Protein AF-0000000068953523 (afdb_homodimer)

pLDDT: mean 84.9, std 16.7, range [22.78, 98.88]

Radius of gyration: 22.74 Å; Cα contacts (8 Å, |Δi|>4): 669; chains: 2; bounding box: 55×64×49 Å

Organism: Cupriavidus necator (strain ATCC 17699 / DSM 428 / KCTC 22496 / NCIMB 10442 / H16 / Stanier 337) (NCBI:txid381666)

Structure (mmCIF, N/CA/C/O backbone):
data_AF-0000000068953523-model_v1
#
loop_
_entity.id
_entity.type
_entity.pdbx_description
1 polymer 'FadR family transcriptional regulator'
#
loop_
_atom_site.group_PDB
_atom_site.id
_atom_site.type_symbol
_atom_site.label_atom_id
_atom_site.label_alt_id
_atom_site.label_comp_id
_atom_site.label_asym_id
_atom_site.label_entity_id
_atom_site.label_seq_id
_atom_site.pdbx_PDB_ins_code
_atom_site.Cartn_x
_atom_site.Cartn_y
_atom_site.Cartn_z
_atom_site.occupancy
_atom_site.B_iso_or_equiv
_atom_site.auth_seq_id
_atom_site.auth_comp_id
_atom_site.auth_asym_id
_atom_site.auth_atom_id
_atom_site.pdbx_PDB_model_num
ATOM 1 N N . MET A 1 1 ? 23.156 -25.25 12.25 1 23.14 1 MET A N 1
ATOM 2 C CA . MET A 1 1 ? 23.031 -23.875 12.711 1 23.14 1 MET A CA 1
ATOM 3 C C . MET A 1 1 ? 21.766 -23.234 12.18 1 23.14 1 MET A C 1
ATOM 5 O O . MET A 1 1 ? 21.547 -23.188 10.969 1 23.14 1 MET A O 1
ATOM 9 N N . THR A 1 2 ? 20.609 -23.266 12.781 1 24.2 2 THR A N 1
ATOM 10 C CA . THR A 1 2 ? 19.219 -22.922 12.492 1 24.2 2 THR A CA 1
ATOM 11 C C . THR A 1 2 ? 19.078 -21.453 12.133 1 24.2 2 THR A C 1
ATOM 13 O O . THR A 1 2 ? 19.422 -20.578 12.922 1 24.2 2 THR A O 1
ATOM 16 N N . ILE A 1 3 ? 19.297 -21.188 10.938 1 29.06 3 ILE A N 1
ATOM 17 C CA . ILE A 1 3 ? 19.25 -19.797 10.492 1 29.06 3 ILE A CA 1
ATOM 18 C C . ILE A 1 3 ? 17.922 -19.156 10.914 1 29.06 3 ILE A C 1
ATOM 20 O O . ILE A 1 3 ? 16.859 -19.594 10.469 1 29.06 3 ILE A O 1
ATOM 24 N N . LEU A 1 4 ? 17.688 -18.891 12.203 1 32.44 4 LEU A N 1
ATOM 25 C CA . LEU A 1 4 ? 16.531 -18.188 12.75 1 32.44 4 LEU A CA 1
ATOM 26 C C . LEU A 1 4 ? 16.141 -17.016 11.867 1 32.44 4 LEU A C 1
ATOM 28 O O . LEU A 1 4 ? 17 -16.328 11.312 1 32.44 4 LEU A O 1
ATOM 32 N N . PRO A 1 5 ? 14.969 -17.062 11.359 1 36.56 5 PRO A N 1
ATOM 33 C CA . PRO A 1 5 ? 14.5 -15.984 10.492 1 36.56 5 PRO A CA 1
ATOM 34 C C . PRO A 1 5 ? 14.891 -14.602 11.016 1 36.56 5 PRO A C 1
ATOM 36 O O . PRO A 1 5 ? 14.859 -14.367 12.227 1 36.56 5 PRO A O 1
ATOM 39 N N . ARG A 1 6 ? 15.883 -13.914 10.531 1 41.03 6 ARG A N 1
ATOM 40 C CA . ARG A 1 6 ? 16.516 -12.695 11.039 1 41.03 6 ARG A CA 1
ATOM 41 C C . ARG A 1 6 ? 15.469 -11.602 11.273 1 41.03 6 ARG A C 1
ATOM 43 O O . ARG A 1 6 ? 14.672 -11.297 10.383 1 41.03 6 ARG A O 1
ATOM 50 N N . PRO A 1 7 ? 14.898 -11.227 12.617 1 46.22 7 PRO A N 1
ATOM 51 C CA . PRO A 1 7 ? 14.164 -10.008 12.969 1 46.22 7 PRO A CA 1
ATOM 52 C C . PRO A 1 7 ? 14.43 -8.859 11.992 1 46.22 7 PRO A C 1
ATOM 54 O O . PRO A 1 7 ? 15.445 -8.859 11.297 1 46.22 7 PRO A O 1
ATOM 57 N N . ALA A 1 8 ? 13.352 -8.094 11.695 1 56.03 8 ALA A N 1
ATOM 58 C CA . ALA A 1 8 ? 13.742 -6.91 10.945 1 56.03 8 ALA A CA 1
ATOM 59 C C . ALA A 1 8 ? 15.156 -6.469 11.312 1 56.03 8 ALA A C 1
ATOM 61 O O . ALA A 1 8 ? 15.531 -6.48 12.492 1 56.03 8 ALA A O 1
ATOM 62 N N . SER A 1 9 ? 15.836 -6.352 10.258 1 71.81 9 SER A N 1
ATOM 63 C CA . SER A 1 9 ? 17.219 -5.93 10.516 1 71.81 9 SER A CA 1
ATOM 64 C C . SER A 1 9 ? 17.25 -4.664 11.367 1 71.81 9 SER A C 1
ATOM 66 O O . SER A 1 9 ? 16.266 -3.916 11.422 1 71.81 9 SER A O 1
ATOM 68 N N . LEU A 1 10 ? 17.922 -4.605 12.398 1 78.62 10 LEU A N 1
ATOM 69 C CA . LEU A 1 10 ? 18.172 -3.414 13.203 1 78.62 10 LEU A CA 1
ATOM 70 C C . LEU A 1 10 ? 18.125 -2.156 12.344 1 78.62 10 LEU A C 1
ATOM 72 O O . LEU A 1 10 ? 17.562 -1.137 12.75 1 78.62 10 LEU A O 1
ATOM 76 N N . ALA A 1 11 ? 18.484 -2.268 11.094 1 83.31 11 ALA A N 1
ATOM 77 C CA . ALA A 1 11 ? 18.484 -1.142 10.164 1 83.31 11 ALA A CA 1
ATOM 78 C C . ALA A 1 11 ? 17.062 -0.74 9.789 1 83.31 11 ALA A C 1
ATOM 80 O O . ALA A 1 11 ? 16.734 0.448 9.758 1 83.31 11 ALA A O 1
ATOM 81 N N . SER A 1 12 ? 16.25 -1.701 9.578 1 81.62 12 SER A N 1
ATOM 82 C CA . SER A 1 12 ? 14.875 -1.428 9.203 1 81.62 12 SER A CA 1
ATOM 83 C C . SER A 1 12 ? 14.109 -0.772 10.352 1 81.62 12 SER A C 1
ATOM 85 O O . SER A 1 12 ? 13.281 0.114 10.125 1 81.62 12 SER A O 1
ATOM 87 N N . ARG A 1 13 ? 14.453 -1.188 11.523 1 83.38 13 ARG A N 1
ATOM 88 C CA . ARG A 1 13 ? 13.789 -0.606 12.688 1 83.38 13 ARG A CA 1
ATOM 89 C C . ARG A 1 13 ? 14.211 0.846 12.891 1 83.38 13 ARG A C 1
ATOM 91 O O . ARG A 1 13 ? 13.383 1.702 13.195 1 83.38 13 ARG A O 1
ATOM 98 N N . ILE A 1 14 ? 15.391 1.062 12.719 1 88.06 14 ILE A N 1
ATOM 99 C CA . ILE A 1 14 ? 15.906 2.422 12.844 1 88.06 14 ILE A CA 1
ATOM 100 C C . ILE A 1 14 ? 15.312 3.301 11.742 1 88.06 14 ILE A C 1
ATOM 102 O O . ILE A 1 14 ? 14.906 4.438 12 1 88.06 14 ILE A O 1
ATOM 106 N N . ALA A 1 15 ? 15.273 2.789 10.492 1 88.38 15 ALA A N 1
ATOM 107 C CA . ALA A 1 15 ? 14.68 3.525 9.383 1 88.38 15 ALA A CA 1
ATOM 108 C C . ALA A 1 15 ? 13.234 3.904 9.688 1 88.38 15 ALA A C 1
ATOM 110 O O . ALA A 1 15 ? 12.82 5.043 9.453 1 88.38 15 ALA A O 1
ATOM 111 N N . GLN A 1 16 ? 12.57 2.953 10.25 1 84.31 16 GLN A N 1
ATOM 112 C CA . GLN A 1 16 ? 11.172 3.205 10.578 1 84.31 16 GLN A CA 1
ATOM 113 C C . GLN A 1 16 ? 11.047 4.281 11.656 1 84.31 16 GLN A C 1
ATOM 115 O O . GLN A 1 16 ? 10.203 5.172 11.555 1 84.31 16 GLN A O 1
ATOM 120 N N . THR A 1 17 ? 11.859 4.137 12.68 1 87 17 THR A N 1
ATOM 121 C CA . THR A 1 17 ? 11.828 5.121 13.75 1 87 17 THR A CA 1
ATOM 122 C C . THR A 1 17 ? 12.141 6.516 13.219 1 87 17 THR A C 1
ATOM 124 O O . THR A 1 17 ? 11.453 7.484 13.547 1 87 17 THR A O 1
ATOM 127 N N . LEU A 1 18 ? 13.109 6.648 12.406 1 90.75 18 LEU A N 1
ATOM 128 C CA . LEU A 1 18 ? 13.477 7.926 11.812 1 90.75 18 LEU A CA 1
ATOM 129 C C . LEU A 1 18 ? 12.352 8.461 10.938 1 90.75 18 LEU A C 1
ATOM 131 O O . LEU A 1 18 ? 12.062 9.664 10.961 1 90.75 18 LEU A O 1
ATOM 135 N N . HIS A 1 19 ? 11.812 7.586 10.211 1 89.5 19 HIS A N 1
ATOM 136 C CA . HIS A 1 19 ? 10.695 7.988 9.367 1 89.5 19 HIS A CA 1
ATOM 137 C C . HIS A 1 19 ? 9.539 8.523 10.211 1 89.5 19 HIS A C 1
ATOM 139 O O . HIS A 1 19 ? 8.953 9.562 9.883 1 89.5 19 HIS A O 1
ATOM 145 N N . ASP A 1 20 ? 9.273 7.809 11.273 1 82.94 20 ASP A N 1
ATOM 146 C CA . ASP A 1 20 ? 8.227 8.258 12.18 1 82.94 20 ASP A CA 1
ATOM 147 C C . ASP A 1 20 ? 8.531 9.648 12.727 1 82.94 20 ASP A C 1
ATOM 149 O O . ASP A 1 20 ? 7.633 10.484 12.844 1 82.94 20 ASP A O 1
ATOM 153 N N . ASP A 1 21 ? 9.75 9.859 13.055 1 86.62 21 ASP A N 1
ATOM 154 C CA . ASP A 1 21 ? 10.18 11.156 13.562 1 86.62 21 ASP A CA 1
ATOM 155 C C . ASP A 1 21 ? 9.977 12.25 12.516 1 86.62 21 ASP A C 1
ATOM 157 O O . ASP A 1 21 ? 9.555 13.359 12.836 1 86.62 21 ASP A O 1
ATOM 161 N N . ILE A 1 22 ? 10.219 11.945 11.344 1 89.38 22 ILE A N 1
ATOM 162 C CA . ILE A 1 22 ? 10.07 12.883 10.234 1 89.38 22 ILE A CA 1
ATOM 163 C C . ILE A 1 22 ? 8.594 13.211 10.016 1 89.38 22 ILE A C 1
ATOM 165 O O . ILE A 1 22 ? 8.219 14.375 9.906 1 89.38 22 ILE A O 1
ATOM 169 N N . LEU A 1 23 ? 7.789 12.234 10.07 1 80.62 23 LEU A N 1
ATOM 170 C CA . LEU A 1 23 ? 6.359 12.414 9.844 1 80.62 23 LEU A CA 1
ATOM 171 C C . LEU A 1 23 ? 5.719 13.195 10.984 1 80.62 23 LEU A C 1
ATOM 173 O O . LEU A 1 23 ? 4.758 13.938 10.773 1 80.62 23 LEU A O 1
ATOM 177 N N . ALA A 1 24 ? 6.32 13.023 12.156 1 78.31 24 ALA A N 1
ATOM 178 C CA . ALA A 1 24 ? 5.816 13.719 13.336 1 78.31 24 ALA A CA 1
ATOM 179 C C . ALA A 1 24 ? 6.289 15.172 13.367 1 78.31 24 ALA A C 1
ATOM 181 O O . ALA A 1 24 ? 5.883 15.945 14.234 1 78.31 24 ALA A O 1
ATOM 182 N N . GLY A 1 25 ? 7.211 15.531 12.445 1 80.81 25 GLY A N 1
ATOM 183 C CA . GLY A 1 25 ? 7.648 16.922 12.32 1 80.81 25 GLY A CA 1
ATOM 184 C C . GLY A 1 25 ? 8.914 17.203 13.102 1 80.81 25 GLY A C 1
ATOM 185 O O . GLY A 1 25 ? 9.336 18.359 13.203 1 80.81 25 GLY A O 1
ATOM 186 N N . ARG A 1 26 ? 9.469 16.219 13.68 1 86.12 26 ARG A N 1
ATOM 187 C CA . ARG A 1 26 ? 10.727 16.438 14.383 1 86.12 26 ARG A CA 1
ATOM 188 C C . ARG A 1 26 ? 11.805 16.953 13.438 1 86.12 26 ARG A C 1
ATOM 190 O O . ARG A 1 26 ? 12.672 17.734 13.836 1 86.12 26 ARG A O 1
ATOM 197 N N . TYR A 1 27 ? 11.734 16.422 12.234 1 90.12 27 TYR A N 1
ATOM 198 C CA . TYR A 1 27 ? 12.547 16.938 11.133 1 90.12 27 TYR A CA 1
ATOM 199 C C . TYR A 1 27 ? 11.664 17.391 9.977 1 90.12 27 TYR A C 1
ATOM 201 O O . TYR A 1 27 ? 11 16.562 9.336 1 90.12 27 TYR A O 1
ATOM 209 N N . GLY A 1 28 ? 11.695 18.641 9.703 1 85.25 28 GLY A N 1
ATOM 210 C CA . GLY A 1 28 ? 10.867 19.156 8.625 1 85.25 28 GLY A CA 1
ATOM 211 C C . GLY A 1 28 ? 11.461 18.922 7.254 1 85.25 28 GLY A C 1
ATOM 212 O O . GLY A 1 28 ? 12.633 18.547 7.133 1 85.25 28 GLY A O 1
ATOM 213 N N . ALA A 1 29 ? 10.602 19.141 6.25 1 85.44 29 ALA A N 1
ATOM 214 C CA . ALA A 1 29 ? 11.102 19.062 4.879 1 85.44 29 ALA A CA 1
ATOM 215 C C . ALA A 1 29 ? 12.312 19.953 4.68 1 85.44 29 ALA A C 1
ATOM 217 O O . ALA A 1 29 ? 12.328 21.109 5.125 1 85.44 29 ALA A O 1
ATOM 218 N N . GLY A 1 30 ? 13.32 19.344 4.102 1 90.75 30 GLY A N 1
ATOM 219 C CA . GLY A 1 30 ? 14.539 20.094 3.822 1 90.75 30 GLY A CA 1
ATOM 220 C C . GLY A 1 30 ? 15.508 20.125 4.988 1 90.75 30 GLY A C 1
ATOM 221 O O . GLY A 1 30 ? 16.656 20.531 4.836 1 90.75 30 GLY A O 1
ATOM 222 N N . ALA A 1 31 ? 15.102 19.672 6.09 1 93.62 31 ALA A N 1
ATOM 223 C CA . ALA A 1 31 ? 15.945 19.719 7.281 1 93.62 31 ALA A CA 1
ATOM 224 C C . ALA A 1 31 ? 17.078 18.703 7.172 1 93.62 31 ALA A C 1
ATOM 226 O O . ALA A 1 31 ? 16.891 17.594 6.66 1 93.62 31 ALA A O 1
ATOM 227 N N . ARG A 1 32 ? 18.172 19.078 7.711 1 95.12 32 ARG A N 1
ATOM 228 C CA . ARG A 1 32 ? 19.312 18.188 7.77 1 95.12 32 ARG A CA 1
ATOM 229 C C . ARG A 1 32 ? 19.203 17.219 8.945 1 95.12 32 ARG A C 1
ATOM 231 O O . ARG A 1 32 ? 18.859 17.641 10.062 1 95.12 32 ARG A O 1
ATOM 238 N N . LEU A 1 33 ? 19.453 15.93 8.742 1 95.62 33 LEU A N 1
ATOM 239 C CA . LEU A 1 33 ? 19.516 14.961 9.836 1 95.62 33 LEU A CA 1
ATOM 240 C C . LEU A 1 33 ? 20.844 15.07 10.578 1 95.62 33 LEU A C 1
ATOM 242 O O . LEU A 1 33 ? 21.844 15.508 10.008 1 95.62 33 LEU A O 1
ATOM 246 N N . PRO A 1 34 ? 20.781 14.648 11.836 1 94.44 34 PRO A N 1
ATOM 247 C CA . PRO A 1 34 ? 22.062 14.516 12.523 1 94.44 34 PRO A CA 1
ATOM 248 C C . PRO A 1 34 ? 23.047 13.602 11.781 1 94.44 34 PRO A C 1
ATOM 250 O O . PRO A 1 34 ? 22.625 12.758 10.992 1 94.44 34 PRO A O 1
ATOM 253 N N . ALA A 1 35 ? 24.328 13.828 12.039 1 94.06 35 ALA A N 1
ATOM 254 C CA . ALA A 1 35 ? 25.375 13.016 11.422 1 94.06 35 ALA A CA 1
ATOM 255 C C . ALA A 1 35 ? 25.203 11.547 11.781 1 94.06 35 ALA A C 1
ATOM 257 O O . ALA A 1 35 ? 24.672 11.219 12.844 1 94.06 35 ALA A O 1
ATOM 258 N N . GLU A 1 36 ? 25.656 10.641 10.883 1 93.69 36 GLU A N 1
ATOM 259 C CA . GLU A 1 36 ? 25.547 9.195 11.07 1 93.69 36 GLU A CA 1
ATOM 260 C C . GLU A 1 36 ? 26.125 8.781 12.422 1 93.69 36 GLU A C 1
ATOM 262 O O . GLU A 1 36 ? 25.578 7.914 13.102 1 93.69 36 GLU A O 1
ATOM 267 N N . ALA A 1 37 ? 27.25 9.422 12.812 1 94.06 37 ALA A N 1
ATOM 268 C CA . ALA A 1 37 ? 27.891 9.094 14.078 1 94.06 37 ALA A CA 1
ATOM 269 C C . ALA A 1 37 ? 26.969 9.43 15.258 1 94.06 37 ALA A C 1
ATOM 271 O O . ALA A 1 37 ? 26.859 8.641 16.203 1 94.06 37 ALA A O 1
ATOM 272 N N . SER A 1 38 ? 26.359 10.555 15.234 1 96 38 SER A N 1
ATOM 273 C CA . SER A 1 38 ? 25.438 10.984 16.281 1 96 38 SER A CA 1
ATOM 274 C C . SER A 1 38 ? 24.219 10.07 16.359 1 96 38 SER A C 1
ATOM 276 O O . SER A 1 38 ? 23.797 9.695 17.453 1 96 38 SER A O 1
ATOM 278 N N . LEU A 1 39 ? 23.625 9.727 15.242 1 95 39 LEU A N 1
ATOM 279 C CA . LEU A 1 39 ? 22.484 8.812 15.195 1 95 39 LEU A CA 1
ATOM 280 C C . LEU A 1 39 ? 22.875 7.449 15.766 1 95 39 LEU A C 1
ATOM 282 O O . LEU A 1 39 ? 22.094 6.84 16.5 1 95 39 LEU A O 1
ATOM 286 N N . ALA A 1 40 ? 24.047 6.965 15.359 1 94.44 40 ALA A N 1
ATOM 287 C CA . ALA A 1 40 ? 24.547 5.688 15.875 1 94.44 40 ALA A CA 1
ATOM 288 C C . ALA A 1 40 ? 24.609 5.699 17.391 1 94.44 40 ALA A C 1
ATOM 290 O O . ALA A 1 40 ? 24.156 4.75 18.047 1 94.44 40 ALA A O 1
ATOM 291 N N . ASP A 1 41 ? 25.109 6.758 17.938 1 94.44 41 ASP A N 1
ATOM 292 C CA . ASP A 1 41 ? 25.188 6.914 19.391 1 94.44 41 ASP A CA 1
ATOM 293 C C . ASP A 1 41 ? 23.797 6.941 20.031 1 94.44 41 ASP A C 1
ATOM 295 O O . ASP A 1 41 ? 23.547 6.266 21.031 1 94.44 41 ASP A O 1
ATOM 299 N N . ASN A 1 42 ? 22.922 7.676 19.469 1 94.06 42 ASN A N 1
ATOM 300 C CA . ASN A 1 42 ? 21.578 7.832 19.984 1 94.06 42 ASN A CA 1
ATOM 301 C C . ASN A 1 42 ? 20.812 6.508 20 1 94.06 42 ASN A C 1
ATOM 303 O O . ASN A 1 42 ? 20.047 6.23 20.922 1 94.06 42 ASN A O 1
ATOM 307 N N . PHE A 1 43 ? 21.016 5.715 18.953 1 93.56 43 PHE A N 1
ATOM 308 C CA . PHE A 1 43 ? 20.281 4.465 18.828 1 93.56 43 PHE A CA 1
ATOM 309 C C . PHE A 1 43 ? 21.047 3.312 19.453 1 93.56 43 PHE A C 1
ATOM 311 O O . PHE A 1 43 ? 20.531 2.201 19.578 1 93.56 43 PHE A O 1
ATOM 318 N N . GLY A 1 44 ? 22.297 3.543 19.812 1 95.06 44 GLY A N 1
ATOM 319 C CA . GLY A 1 44 ? 23.125 2.502 20.406 1 95.06 44 GLY A CA 1
ATOM 320 C C . GLY A 1 44 ? 23.516 1.408 19.438 1 95.06 44 GLY A C 1
ATOM 321 O O . GLY A 1 44 ? 23.469 0.223 19.766 1 95.06 44 GLY A O 1
ATOM 322 N N . VAL A 1 45 ? 23.781 1.804 18.219 1 93.44 45 VAL A N 1
ATOM 323 C CA . VAL A 1 45 ? 24.156 0.844 17.188 1 93.44 45 VAL A CA 1
ATOM 324 C C . VAL A 1 45 ? 25.406 1.328 16.469 1 93.44 45 VAL A C 1
ATOM 326 O O . VAL A 1 45 ? 25.922 2.414 16.766 1 93.44 45 VAL A O 1
ATOM 329 N N . SER A 1 46 ? 25.891 0.465 15.617 1 92.56 46 SER A N 1
ATOM 330 C CA . SER A 1 46 ? 27.078 0.819 14.844 1 92.56 46 SER A CA 1
ATOM 331 C C . SER A 1 46 ? 26.719 1.728 13.672 1 92.56 46 SER A C 1
ATOM 333 O O . SER A 1 46 ? 25.562 1.775 13.242 1 92.56 46 SER A O 1
ATOM 335 N N . ARG A 1 47 ? 27.719 2.475 13.164 1 92.19 47 ARG A N 1
ATOM 336 C CA . ARG A 1 47 ? 27.531 3.406 12.055 1 92.19 47 ARG A CA 1
ATOM 337 C C . ARG A 1 47 ? 27.062 2.68 10.797 1 92.19 47 ARG A C 1
ATOM 339 O O . ARG A 1 47 ? 26.203 3.182 10.07 1 92.19 47 ARG A O 1
ATOM 346 N N . PRO A 1 48 ? 27.547 1.531 10.547 1 87.62 48 PRO A N 1
ATOM 347 C CA . PRO A 1 48 ? 27.078 0.829 9.344 1 87.62 48 PRO A CA 1
ATOM 348 C C . PRO A 1 48 ? 25.578 0.513 9.398 1 87.62 48 PRO A C 1
ATOM 350 O O . PRO A 1 48 ? 24.906 0.535 8.359 1 87.62 48 PRO A O 1
ATOM 353 N N . ILE A 1 49 ? 25.094 0.269 10.531 1 88.38 49 ILE A N 1
ATOM 354 C CA . ILE A 1 49 ? 23.672 -0.021 10.688 1 88.38 49 ILE A CA 1
ATOM 355 C C . ILE A 1 49 ? 22.859 1.235 10.391 1 88.38 49 ILE A C 1
ATOM 357 O O . ILE A 1 49 ? 21.844 1.173 9.695 1 88.38 49 ILE A O 1
ATOM 361 N N . VAL A 1 50 ? 23.328 2.367 10.875 1 91.81 50 VAL A N 1
ATOM 362 C CA . VAL A 1 50 ? 22.656 3.639 10.617 1 91.81 50 VAL A CA 1
ATOM 363 C C . VAL A 1 50 ? 22.719 3.961 9.125 1 91.81 50 VAL A C 1
ATOM 365 O O . VAL A 1 50 ? 21.734 4.418 8.539 1 91.81 50 VAL A O 1
ATOM 368 N N . ARG A 1 51 ? 23.844 3.721 8.547 1 87 51 ARG A N 1
ATOM 369 C CA . ARG A 1 51 ? 24.016 3.963 7.121 1 87 51 ARG A CA 1
ATOM 370 C C . ARG A 1 51 ? 23.016 3.158 6.305 1 87 51 ARG A C 1
ATOM 372 O O . ARG A 1 51 ? 22.438 3.664 5.332 1 87 51 ARG A O 1
ATOM 379 N N . GLU A 1 52 ? 22.812 2 6.707 1 84.56 52 GLU A N 1
ATOM 380 C CA . GLU A 1 52 ? 21.828 1.156 6.031 1 84.56 52 GLU A CA 1
ATOM 381 C C . GLU A 1 52 ? 20.406 1.715 6.191 1 84.56 52 GLU A C 1
ATOM 383 O O . GLU A 1 52 ? 19.625 1.707 5.242 1 84.56 52 GLU A O 1
ATOM 388 N N . ALA A 1 53 ? 20.109 2.148 7.352 1 88.81 53 ALA A N 1
ATOM 389 C CA . ALA A 1 53 ? 18.812 2.748 7.613 1 88.81 53 ALA A CA 1
ATOM 390 C C . ALA A 1 53 ? 18.594 3.988 6.754 1 88.81 53 ALA A C 1
ATOM 392 O O . ALA A 1 53 ? 17.516 4.156 6.156 1 88.81 53 ALA A O 1
ATOM 393 N N . ILE A 1 54 ? 19.609 4.777 6.656 1 89.69 54 ILE A N 1
ATOM 394 C CA . ILE A 1 54 ? 19.547 6 5.863 1 89.69 54 ILE A CA 1
ATOM 395 C C . ILE A 1 54 ? 19.406 5.648 4.383 1 89.69 54 ILE A C 1
ATOM 397 O O . ILE A 1 54 ? 18.641 6.289 3.652 1 89.69 54 ILE A O 1
ATOM 401 N N . ALA A 1 55 ? 20.141 4.668 3.994 1 83.62 55 ALA A N 1
ATOM 402 C CA . ALA A 1 55 ? 20.062 4.215 2.607 1 83.62 55 ALA A CA 1
ATOM 403 C C . ALA A 1 55 ? 18.656 3.766 2.252 1 83.62 55 ALA A C 1
ATOM 405 O O . ALA A 1 55 ? 18.156 4.043 1.155 1 83.62 55 ALA A O 1
ATOM 406 N N . GLN A 1 56 ? 18.016 3.061 3.16 1 83.12 56 GLN A N 1
ATOM 407 C CA . GLN A 1 56 ? 16.641 2.621 2.938 1 83.12 56 GLN A CA 1
ATOM 408 C C . GLN A 1 56 ? 15.703 3.811 2.781 1 83.12 56 GLN A C 1
ATOM 410 O O . GLN A 1 56 ? 14.875 3.838 1.869 1 83.12 56 GLN A O 1
ATOM 415 N N . LEU A 1 57 ? 15.852 4.773 3.668 1 88.88 57 LEU A N 1
ATOM 416 C CA . LEU A 1 57 ? 14.984 5.949 3.627 1 88.88 57 LEU A CA 1
ATOM 417 C C . LEU A 1 57 ? 15.242 6.766 2.367 1 88.88 57 LEU A C 1
ATOM 419 O O . LEU A 1 57 ? 14.328 7.398 1.836 1 88.88 57 LEU A O 1
ATOM 423 N N . LYS A 1 58 ? 16.453 6.746 1.851 1 85.5 58 LYS A N 1
ATOM 424 C CA . LYS A 1 58 ? 16.766 7.383 0.578 1 85.5 58 LYS A CA 1
ATOM 425 C C . LYS A 1 58 ? 16.078 6.676 -0.583 1 85.5 58 LYS A C 1
ATOM 427 O O . LYS A 1 58 ? 15.492 7.324 -1.453 1 85.5 58 LYS A O 1
ATOM 432 N N . ALA A 1 59 ? 16.156 5.41 -0.481 1 78.12 59 ALA A N 1
ATOM 433 C CA . ALA A 1 59 ? 15.523 4.609 -1.524 1 78.12 59 ALA A CA 1
ATOM 434 C C . ALA A 1 59 ? 14.016 4.828 -1.542 1 78.12 59 ALA A C 1
ATOM 436 O O . ALA A 1 59 ? 13.391 4.805 -2.605 1 78.12 59 ALA A O 1
ATOM 437 N N . ASP A 1 60 ? 13.508 5.074 -0.394 1 83.06 60 ASP A N 1
ATOM 438 C CA . ASP A 1 60 ? 12.07 5.281 -0.26 1 83.06 60 ASP A CA 1
ATOM 439 C C . ASP A 1 60 ? 11.688 6.715 -0.617 1 83.06 60 ASP A C 1
ATOM 441 O O . ASP A 1 60 ? 10.5 7.059 -0.645 1 83.06 60 ASP A O 1
ATOM 445 N N . GLY A 1 61 ? 12.742 7.582 -0.788 1 84.25 61 GLY A N 1
ATOM 446 C CA . GLY A 1 61 ? 12.492 8.961 -1.179 1 84.25 61 GLY A CA 1
ATOM 447 C C . GLY A 1 61 ? 12.227 9.875 0.001 1 84.25 61 GLY A C 1
ATOM 448 O O . GLY A 1 61 ? 11.82 11.031 -0.177 1 84.25 61 GLY A O 1
ATOM 449 N N . VAL A 1 62 ? 12.406 9.328 1.191 1 88.25 62 VAL A N 1
ATOM 450 C CA . VAL A 1 62 ? 12.18 10.094 2.412 1 88.25 62 VAL A CA 1
ATOM 451 C C . VAL A 1 62 ? 13.352 11.039 2.65 1 88.25 62 VAL A C 1
ATOM 453 O O . VAL A 1 62 ? 13.164 12.18 3.09 1 88.25 62 VAL A O 1
ATOM 456 N N . LEU A 1 63 ? 14.547 10.562 2.295 1 92.06 63 LEU A N 1
ATOM 457 C CA . LEU A 1 63 ? 15.766 11.336 2.49 1 92.06 63 LEU A CA 1
ATOM 458 C C . LEU A 1 63 ? 16.5 11.547 1.166 1 92.06 63 LEU A C 1
ATOM 460 O O . LEU A 1 63 ? 16.312 10.773 0.222 1 92.06 63 LEU A O 1
ATOM 464 N N . VAL A 1 64 ? 17.219 12.641 1.1 1 89.75 64 VAL A N 1
ATOM 465 C CA . VAL A 1 64 ? 18.172 12.906 0.019 1 89.75 64 VAL A CA 1
ATOM 466 C C . VAL A 1 64 ? 19.547 13.188 0.601 1 89.75 64 VAL A C 1
ATOM 468 O O . VAL A 1 64 ? 19.672 13.734 1.701 1 89.75 64 VAL A O 1
ATOM 471 N N . THR A 1 65 ? 20.516 12.688 -0.102 1 87.44 65 THR A N 1
ATOM 472 C CA . THR A 1 65 ? 21.875 12.945 0.368 1 87.44 65 THR A CA 1
ATOM 473 C C . THR A 1 65 ? 22.562 13.984 -0.514 1 87.44 65 THR A C 1
ATOM 475 O O . THR A 1 65 ? 22.344 14.023 -1.726 1 87.44 65 THR A O 1
ATOM 478 N N . ARG A 1 66 ? 23.219 14.859 0.092 1 85.94 66 ARG A N 1
ATOM 479 C CA . ARG A 1 66 ? 24.062 15.828 -0.585 1 85.94 66 ARG A CA 1
ATOM 480 C C . ARG A 1 66 ? 25.547 15.555 -0.3 1 85.94 66 ARG A C 1
ATOM 482 O O . ARG A 1 66 ? 25.953 15.508 0.86 1 85.94 66 ARG A O 1
ATOM 489 N N . LYS A 1 67 ? 26.266 15.289 -1.397 1 84 67 LYS A N 1
ATOM 490 C CA . LYS A 1 67 ? 27.672 14.93 -1.287 1 84 67 LYS A CA 1
ATOM 491 C C . LYS A 1 67 ? 28.406 15.867 -0.326 1 84 67 LYS A C 1
ATOM 493 O O . LYS A 1 67 ? 28.328 17.094 -0.469 1 84 67 LYS A O 1
ATOM 498 N N . GLY A 1 68 ? 29.062 15.289 0.621 1 84.25 68 GLY A N 1
ATOM 499 C CA . GLY A 1 68 ? 29.906 16.031 1.552 1 84.25 68 GLY A CA 1
ATOM 500 C C . GLY A 1 68 ? 29.109 16.766 2.615 1 84.25 68 GLY A C 1
ATOM 501 O O . GLY A 1 68 ? 29.688 17.375 3.52 1 84.25 68 GLY A O 1
ATOM 502 N N . SER A 1 69 ? 27.781 16.797 2.529 1 88.38 69 SER A N 1
ATOM 503 C CA . SER A 1 69 ? 26.984 17.609 3.434 1 88.38 69 SER A CA 1
ATOM 504 C C . SER A 1 69 ? 26.109 16.75 4.34 1 88.38 69 SER A C 1
ATOM 506 O O . SER A 1 69 ? 25.891 17.094 5.5 1 88.38 69 SER A O 1
ATOM 508 N N . GLY A 1 70 ? 25.703 15.555 3.836 1 91.38 70 GLY A N 1
ATOM 509 C CA . GLY A 1 70 ? 24.938 14.664 4.688 1 91.38 70 GLY A CA 1
ATOM 510 C C . GLY A 1 70 ? 23.547 14.359 4.137 1 91.38 70 GLY A C 1
ATOM 511 O O . GLY A 1 70 ? 23.312 14.484 2.936 1 91.38 70 GLY A O 1
ATOM 512 N N . ALA A 1 71 ? 22.672 13.867 5.078 1 93.88 71 ALA A N 1
ATOM 513 C CA . ALA A 1 71 ? 21.328 13.453 4.68 1 93.88 71 ALA A CA 1
ATOM 514 C C . ALA A 1 71 ? 20.281 14.508 5.062 1 93.88 71 ALA A C 1
ATOM 516 O O . ALA A 1 71 ? 20.344 15.078 6.152 1 93.88 71 ALA A O 1
ATOM 517 N N . TYR A 1 72 ? 19.344 14.781 4.152 1 95.12 72 TYR A N 1
ATOM 518 C CA . TYR A 1 72 ? 18.281 15.766 4.348 1 95.12 72 TYR A CA 1
ATOM 519 C C . TYR A 1 72 ? 16.922 15.133 4.129 1 95.12 72 TYR A C 1
ATOM 521 O O . TYR A 1 72 ? 16.766 14.227 3.307 1 95.12 72 TYR A O 1
ATOM 529 N N . VAL A 1 73 ? 15.969 15.617 4.836 1 94.19 73 VAL A N 1
ATOM 530 C CA . VAL A 1 73 ? 14.602 15.195 4.578 1 94.19 73 VAL A CA 1
ATOM 531 C C . VAL A 1 73 ? 14.148 15.719 3.217 1 94.19 73 VAL A C 1
ATOM 533 O O . VAL A 1 73 ? 14.352 16.891 2.896 1 94.19 73 VAL A O 1
ATOM 536 N N . SER A 1 74 ? 13.578 14.852 2.432 1 89.81 74 SER A N 1
ATOM 537 C CA . SER A 1 74 ? 13.125 15.227 1.096 1 89.81 74 SER A CA 1
ATOM 538 C C . SER A 1 74 ? 11.938 16.188 1.161 1 89.81 74 SER A C 1
ATOM 540 O O . SER A 1 74 ? 11.367 16.406 2.232 1 89.81 74 SER A O 1
ATOM 542 N N . GLU A 1 75 ? 11.594 16.797 0.074 1 81.81 75 GLU A N 1
ATOM 543 C CA . GLU A 1 75 ? 10.422 17.672 -0.004 1 81.81 75 GLU A CA 1
ATOM 544 C C . GLU A 1 75 ? 9.133 16.859 0.062 1 81.81 75 GLU A C 1
ATOM 546 O O . GLU A 1 75 ? 8.039 17.422 0.147 1 81.81 75 GLU A O 1
ATOM 551 N N . THR A 1 76 ? 9.305 15.562 -0.015 1 79.69 76 THR A N 1
ATOM 552 C CA . THR A 1 76 ? 8.203 14.625 0.169 1 79.69 76 THR A CA 1
ATOM 553 C C . THR A 1 76 ? 8.492 13.672 1.323 1 79.69 76 THR A C 1
ATOM 555 O O . THR A 1 76 ? 8.734 12.484 1.107 1 79.69 76 THR A O 1
ATOM 558 N N . PRO A 1 77 ? 8.289 14.109 2.512 1 81.88 77 PRO A N 1
ATOM 559 C CA . PRO A 1 77 ? 8.719 13.352 3.686 1 81.88 77 PRO A CA 1
ATOM 560 C C . PRO A 1 77 ? 7.961 12.031 3.848 1 81.88 77 PRO A C 1
ATOM 562 O O . PRO A 1 77 ? 8.422 11.133 4.551 1 81.88 77 PRO A O 1
ATOM 565 N N . GLY A 1 78 ? 6.871 11.945 3.219 1 80.81 78 GLY A N 1
ATOM 566 C CA . GLY A 1 78 ? 6.109 10.711 3.281 1 80.81 78 GLY A CA 1
ATOM 567 C C . GLY A 1 78 ? 6.73 9.586 2.475 1 80.81 78 GLY A C 1
ATOM 568 O O . GLY A 1 78 ? 6.395 8.414 2.67 1 80.81 78 GLY A O 1
ATOM 569 N N . GLY A 1 79 ? 7.609 9.945 1.626 1 83.06 79 GLY A N 1
ATOM 570 C CA . GLY A 1 79 ? 8.266 8.945 0.798 1 83.06 79 GLY A CA 1
ATOM 571 C C . GLY A 1 79 ? 7.457 8.562 -0.427 1 83.06 79 GLY A C 1
ATOM 572 O O . GLY A 1 79 ? 6.367 9.094 -0.651 1 83.06 79 GLY A O 1
ATOM 573 N N . LYS A 1 80 ? 8.062 7.598 -1.175 1 79.25 80 LYS A N 1
ATOM 574 C CA . LYS A 1 80 ? 7.441 7.148 -2.416 1 79.25 80 LYS A CA 1
ATOM 575 C C . LYS A 1 80 ? 7.137 5.652 -2.367 1 79.25 80 LYS A C 1
ATOM 577 O O . LYS A 1 80 ? 6.723 5.066 -3.369 1 79.25 80 LYS A O 1
ATOM 582 N N . ALA A 1 81 ? 7.383 5.086 -1.164 1 83.88 81 ALA A N 1
ATOM 583 C CA . ALA A 1 81 ? 7.172 3.648 -1.023 1 83.88 81 ALA A CA 1
ATOM 584 C C . ALA A 1 81 ? 6.477 3.322 0.297 1 83.88 81 ALA A C 1
ATOM 586 O O . ALA A 1 81 ? 6.77 3.938 1.326 1 83.88 81 ALA A O 1
ATOM 587 N N . TRP A 1 82 ? 5.566 2.332 0.204 1 84.62 82 TRP A N 1
ATOM 588 C CA . TRP A 1 82 ? 4.926 1.799 1.401 1 84.62 82 TRP A CA 1
ATOM 589 C C . TRP A 1 82 ? 5.453 0.405 1.726 1 84.62 82 TRP A C 1
ATOM 591 O O . TRP A 1 82 ? 5.523 -0.459 0.849 1 84.62 82 TRP A O 1
ATOM 601 N N . ARG A 1 83 ? 5.871 0.267 2.953 1 77.88 83 ARG A N 1
ATOM 602 C CA . ARG A 1 83 ? 6.375 -1.026 3.404 1 77.88 83 ARG A CA 1
ATOM 603 C C . ARG A 1 83 ? 5.48 -1.608 4.496 1 77.88 83 ARG A C 1
ATOM 605 O O . ARG A 1 83 ? 4.969 -0.874 5.344 1 77.88 83 ARG A O 1
ATOM 612 N N . VAL A 1 84 ? 5.148 -2.873 4.297 1 71.75 84 VAL A N 1
ATOM 613 C CA . VAL A 1 84 ? 4.453 -3.535 5.395 1 71.75 84 VAL A CA 1
ATOM 614 C C . VAL A 1 84 ? 5.371 -3.617 6.613 1 71.75 84 VAL A C 1
ATOM 616 O O . VAL A 1 84 ? 6.523 -4.039 6.5 1 71.75 84 VAL A O 1
ATOM 619 N N . ALA A 1 85 ? 4.992 -2.711 7.637 1 56.44 85 ALA A N 1
ATOM 620 C CA . ALA A 1 85 ? 5.801 -2.531 8.836 1 56.44 85 ALA A CA 1
ATOM 621 C C . ALA A 1 85 ? 6.336 -3.867 9.344 1 56.44 85 ALA A C 1
ATOM 623 O O . ALA A 1 85 ? 5.652 -4.891 9.25 1 56.44 85 ALA A O 1
ATOM 624 N N . SER A 1 86 ? 7.633 -4.09 9.242 1 49.56 86 SER A N 1
ATOM 625 C CA . SER A 1 86 ? 8.227 -5.133 10.07 1 49.56 86 SER A CA 1
ATOM 626 C C . SER A 1 86 ? 8.25 -4.723 11.539 1 49.56 86 SER A C 1
ATOM 628 O O . SER A 1 86 ? 8.992 -3.812 11.922 1 49.56 86 SER A O 1
ATOM 630 N N . ALA A 1 87 ? 7.066 -4.332 12.211 1 43.94 87 ALA A N 1
ATOM 631 C CA . ALA A 1 87 ? 7.176 -3.92 13.609 1 43.94 87 ALA A CA 1
ATOM 632 C C . ALA A 1 87 ? 8.273 -4.699 14.328 1 43.94 87 ALA A C 1
ATOM 634 O O . ALA A 1 87 ? 8.688 -5.766 13.867 1 43.94 87 ALA A O 1
ATOM 635 N N . PRO A 1 88 ? 8.898 -4.039 15.281 1 42.75 88 PRO A N 1
ATOM 636 C CA . PRO A 1 88 ? 9.812 -4.809 16.125 1 42.75 88 PRO A CA 1
ATOM 637 C C . PRO A 1 88 ? 9.375 -6.262 16.297 1 42.75 88 PRO A C 1
ATOM 639 O O . PRO A 1 88 ? 10.219 -7.148 16.469 1 42.75 88 PRO A O 1
ATOM 642 N N . ASP A 1 89 ? 7.965 -6.469 16.484 1 47.41 89 ASP A N 1
ATOM 643 C CA . ASP A 1 89 ? 7.41 -7.773 16.828 1 47.41 89 ASP A CA 1
ATOM 644 C C . ASP A 1 89 ? 7.16 -8.609 15.578 1 47.41 89 ASP A C 1
ATOM 646 O O . ASP A 1 89 ? 6.52 -9.656 15.641 1 47.41 89 ASP A O 1
ATOM 650 N N . GLY A 1 90 ? 7.656 -8.336 14.578 1 59.34 90 GLY A N 1
ATOM 651 C CA . GLY A 1 90 ? 7.43 -9.25 13.469 1 59.34 90 GLY A CA 1
ATOM 652 C C . GLY A 1 90 ? 6.363 -8.758 12.5 1 59.34 90 GLY A C 1
ATOM 653 O O . GLY A 1 90 ? 5.551 -7.902 12.852 1 59.34 90 GLY A O 1
ATOM 654 N N . GLY A 1 91 ? 6.621 -8.039 11.328 1 71.44 91 GLY A N 1
ATOM 655 C CA . GLY A 1 91 ? 5.73 -7.715 10.227 1 71.44 91 GLY A CA 1
ATOM 656 C C . GLY A 1 91 ? 4.297 -8.164 10.461 1 71.44 91 GLY A C 1
ATOM 657 O O . GLY A 1 91 ? 3.986 -8.734 11.508 1 71.44 91 GLY A O 1
ATOM 658 N N . PRO A 1 92 ? 3.326 -7.684 9.758 1 81.19 92 PRO A N 1
ATOM 659 C CA . PRO A 1 92 ? 1.937 -8.125 9.914 1 81.19 92 PRO A CA 1
ATOM 660 C C . PRO A 1 92 ? 1.785 -9.641 9.844 1 81.19 92 PRO A C 1
ATOM 662 O O . PRO A 1 92 ? 2.547 -10.312 9.148 1 81.19 92 PRO A O 1
ATOM 665 N N . THR A 1 93 ? 0.851 -10.125 10.648 1 86 93 THR A N 1
ATOM 666 C CA . THR A 1 93 ? 0.498 -11.539 10.594 1 86 93 THR A CA 1
ATOM 667 C C . THR A 1 93 ? -0.174 -11.875 9.266 1 86 93 THR A C 1
ATOM 669 O O . THR A 1 93 ? -0.608 -10.977 8.539 1 86 93 THR A O 1
ATOM 672 N N . LEU A 1 94 ? -0.257 -13.125 9 1 88.56 94 LEU A N 1
ATOM 673 C CA . LEU A 1 94 ? -0.963 -13.586 7.812 1 88.56 94 LEU A CA 1
ATOM 674 C C . LEU A 1 94 ? -2.422 -13.141 7.84 1 88.56 94 LEU A C 1
ATOM 676 O O . LEU A 1 94 ? -2.982 -12.773 6.805 1 88.56 94 LEU A O 1
ATOM 680 N N . ALA A 1 95 ? -3.033 -13.141 9.008 1 92.75 95 ALA A N 1
ATOM 681 C CA . ALA A 1 95 ? -4.422 -12.719 9.156 1 92.75 95 ALA A CA 1
ATOM 682 C C . ALA A 1 95 ? -4.586 -11.234 8.82 1 92.75 95 ALA A C 1
ATOM 684 O O . ALA A 1 95 ? -5.562 -10.844 8.188 1 92.75 95 ALA A O 1
ATOM 685 N N . GLN A 1 96 ? -3.686 -10.445 9.258 1 93.06 96 GLN A N 1
ATOM 686 C CA . GLN A 1 96 ? -3.73 -9.008 9 1 93.06 96 GLN A CA 1
ATOM 687 C C . GLN A 1 96 ? -3.537 -8.711 7.516 1 93.06 96 GLN A C 1
ATOM 689 O O . GLN A 1 96 ? -4.215 -7.844 6.961 1 93.06 96 GLN A O 1
ATOM 694 N N . LEU A 1 97 ? -2.623 -9.398 6.891 1 93 97 LEU A N 1
ATOM 695 C CA . LEU A 1 97 ? -2.432 -9.25 5.453 1 93 97 LEU A CA 1
ATOM 696 C C . LEU A 1 97 ? -3.68 -9.688 4.691 1 93 97 LEU A C 1
ATOM 698 O O . LEU A 1 97 ? -4.074 -9.039 3.719 1 93 97 LEU A O 1
ATOM 702 N N . PHE A 1 98 ? -4.266 -10.766 5.152 1 94.94 98 PHE A N 1
ATOM 703 C CA . PHE A 1 98 ? -5.445 -11.281 4.473 1 94.94 98 PHE A CA 1
ATOM 704 C C . PHE A 1 98 ? -6.609 -10.297 4.59 1 94.94 98 PHE A C 1
ATOM 706 O O . PHE A 1 98 ? -7.418 -10.172 3.668 1 94.94 98 PHE A O 1
ATOM 713 N N . GLU A 1 99 ? -6.707 -9.695 5.707 1 96.31 99 GLU A N 1
ATOM 714 C CA . GLU A 1 99 ? -7.746 -8.688 5.883 1 96.31 99 GLU A CA 1
ATOM 715 C C . GLU A 1 99 ? -7.586 -7.551 4.875 1 96.31 99 GLU A C 1
ATOM 717 O O . GLU A 1 99 ? -8.57 -7.062 4.316 1 96.31 99 GLU A O 1
ATOM 722 N N . LEU A 1 100 ? -6.406 -7.113 4.656 1 96.56 100 LEU A N 1
ATOM 723 C CA . LEU A 1 100 ? -6.133 -6.094 3.652 1 96.56 100 LEU A CA 1
ATOM 724 C C . LEU A 1 100 ? -6.469 -6.605 2.254 1 96.56 100 LEU A C 1
ATOM 726 O O . LEU A 1 100 ? -7.102 -5.898 1.466 1 96.56 100 LEU A O 1
ATOM 730 N N . ARG A 1 101 ? -6.055 -7.828 1.953 1 97.56 101 ARG A N 1
ATOM 731 C CA . ARG A 1 101 ? -6.395 -8.453 0.679 1 97.56 101 ARG A CA 1
ATOM 732 C C . ARG A 1 101 ? -7.898 -8.406 0.432 1 97.56 101 ARG A C 1
ATOM 734 O O . ARG A 1 101 ? -8.344 -8.047 -0.659 1 97.56 101 ARG A O 1
ATOM 741 N N . ARG A 1 102 ? -8.633 -8.781 1.463 1 97.94 102 ARG A N 1
ATOM 742 C CA . ARG A 1 102 ? -10.086 -8.844 1.334 1 97.94 102 ARG A CA 1
ATOM 743 C C . ARG A 1 102 ? -10.656 -7.477 0.972 1 97.94 102 ARG A C 1
ATOM 745 O O . ARG A 1 102 ? -11.5 -7.363 0.081 1 97.94 102 ARG A O 1
ATOM 752 N N . VAL A 1 103 ? -10.211 -6.477 1.61 1 98.31 103 VAL A N 1
ATOM 753 C CA . VAL A 1 103 ? -10.711 -5.129 1.365 1 98.31 103 VAL A CA 1
ATOM 754 C C . VAL A 1 103 ? -10.383 -4.707 -0.065 1 98.31 103 VAL A C 1
ATOM 756 O O . VAL A 1 103 ? -11.258 -4.254 -0.804 1 98.31 103 VAL A O 1
ATOM 759 N N . VAL A 1 104 ? -9.211 -4.902 -0.506 1 98.31 104 VAL A N 1
ATOM 760 C CA . VAL A 1 104 ? -8.719 -4.406 -1.788 1 98.31 104 VAL A CA 1
ATOM 761 C C . VAL A 1 104 ? -9.336 -5.223 -2.926 1 98.31 104 VAL A C 1
ATOM 763 O O . VAL A 1 104 ? -9.844 -4.656 -3.895 1 98.31 104 VAL A O 1
ATOM 766 N N . GLU A 1 105 ? -9.312 -6.508 -2.775 1 98.62 105 GLU A N 1
ATOM 767 C CA . GLU A 1 105 ? -9.781 -7.352 -3.871 1 98.62 105 GLU A CA 1
ATOM 768 C C . GLU A 1 105 ? -11.297 -7.281 -4.023 1 98.62 105 GLU A C 1
ATOM 770 O O . GLU A 1 105 ? -11.82 -7.41 -5.133 1 98.62 105 GLU A O 1
ATOM 775 N N . THR A 1 106 ? -12.016 -7.102 -2.92 1 98.75 106 THR A N 1
ATOM 776 C CA . THR A 1 106 ? -13.461 -6.883 -3.027 1 98.75 106 THR A CA 1
ATOM 777 C C . THR A 1 106 ? -13.75 -5.598 -3.799 1 98.75 106 THR A C 1
ATOM 779 O O . THR A 1 106 ? -14.617 -5.582 -4.676 1 98.75 106 THR A O 1
ATOM 782 N N . ALA A 1 107 ? -13.008 -4.57 -3.482 1 98.56 107 ALA A N 1
ATOM 783 C CA . ALA A 1 107 ? -13.164 -3.307 -4.199 1 98.56 107 ALA A CA 1
ATOM 784 C C . ALA A 1 107 ? -12.82 -3.467 -5.676 1 98.56 107 ALA A C 1
ATOM 786 O O . ALA A 1 107 ? -13.516 -2.936 -6.547 1 98.56 107 ALA A O 1
ATOM 787 N N . CYS A 1 108 ? -11.766 -4.156 -5.965 1 98.75 108 CYS A N 1
ATOM 788 C CA . CYS A 1 108 ? -11.359 -4.395 -7.34 1 98.75 108 CYS A CA 1
ATOM 789 C C . CYS A 1 108 ? -12.453 -5.105 -8.125 1 98.75 108 CYS A C 1
ATOM 791 O O . CYS A 1 108 ? -12.734 -4.75 -9.273 1 98.75 108 CYS A O 1
ATOM 793 N N . ALA A 1 109 ? -13.039 -6.109 -7.484 1 98.88 109 ALA A N 1
ATOM 794 C CA . ALA A 1 109 ? -14.094 -6.863 -8.156 1 98.88 109 ALA A CA 1
ATOM 795 C C . ALA A 1 109 ? -15.266 -5.961 -8.531 1 98.88 109 ALA A C 1
ATOM 797 O O . ALA A 1 109 ? -15.781 -6.031 -9.648 1 98.88 109 ALA A O 1
ATOM 798 N N . GLU A 1 110 ? -15.656 -5.145 -7.609 1 98.81 110 GLU A N 1
ATOM 799 C CA . GLU A 1 110 ? -16.75 -4.207 -7.852 1 98.81 110 GLU A CA 1
ATOM 800 C C . GLU A 1 110 ? -16.406 -3.242 -8.984 1 98.81 110 GLU A C 1
ATOM 802 O O . GLU A 1 110 ? -17.219 -3.051 -9.898 1 98.81 110 GLU A O 1
ATOM 807 N N . MET A 1 111 ? -15.266 -2.668 -8.953 1 98.69 111 MET A N 1
ATOM 808 C CA . MET A 1 111 ? -14.836 -1.707 -9.961 1 98.69 111 MET A CA 1
ATOM 809 C C . MET A 1 111 ? -14.688 -2.381 -11.32 1 98.69 111 MET A C 1
ATOM 811 O O . MET A 1 111 ? -15.055 -1.806 -12.352 1 98.69 111 MET A O 1
ATOM 815 N N . ALA A 1 112 ? -14.109 -3.568 -11.281 1 98.88 112 ALA A N 1
ATOM 816 C CA . ALA A 1 112 ? -13.93 -4.312 -12.523 1 98.88 112 ALA A CA 1
ATOM 817 C C . ALA A 1 112 ? -15.273 -4.551 -13.219 1 98.88 112 ALA A C 1
ATOM 819 O O . ALA A 1 112 ? -15.383 -4.414 -14.438 1 98.88 112 ALA A O 1
ATOM 820 N N . ALA A 1 113 ? -16.281 -4.918 -12.453 1 98.88 113 ALA A N 1
ATOM 821 C CA . ALA A 1 113 ? -17.609 -5.156 -13.031 1 98.88 113 ALA A CA 1
ATOM 822 C C . ALA A 1 113 ? -18.156 -3.896 -13.695 1 98.88 113 ALA A C 1
ATOM 824 O O . ALA A 1 113 ? -18.828 -3.973 -14.719 1 98.88 113 ALA A O 1
ATOM 825 N N . GLN A 1 114 ? -17.828 -2.766 -13.148 1 98.62 114 GLN A N 1
ATOM 826 C CA . GLN A 1 114 ? -18.344 -1.492 -13.641 1 98.62 114 GLN A CA 1
ATOM 827 C C . GLN A 1 114 ? -17.562 -1.012 -14.859 1 98.62 114 GLN A C 1
ATOM 829 O O . GLN A 1 114 ? -18.125 -0.347 -15.734 1 98.62 114 GLN A O 1
ATOM 834 N N . ARG A 1 115 ? -16.312 -1.368 -14.992 1 98.56 115 ARG A N 1
ATOM 835 C CA . ARG A 1 115 ? -15.43 -0.643 -15.906 1 98.56 115 ARG A CA 1
ATOM 836 C C . ARG A 1 115 ? -14.898 -1.562 -17 1 98.56 115 ARG A C 1
ATOM 838 O O . ARG A 1 115 ? -14.367 -1.092 -18 1 98.56 115 ARG A O 1
ATOM 845 N N . ARG A 1 116 ? -15.016 -2.812 -16.781 1 98.44 116 ARG A N 1
ATOM 846 C CA . ARG A 1 116 ? -14.328 -3.77 -17.641 1 98.44 116 ARG A CA 1
ATOM 847 C C . ARG A 1 116 ? -14.695 -3.562 -19.109 1 98.44 116 ARG A C 1
ATOM 849 O O . ARG A 1 116 ? -15.828 -3.201 -19.422 1 98.44 116 ARG A O 1
ATOM 856 N N . THR A 1 117 ? -13.711 -3.793 -19.906 1 98.69 117 THR A N 1
ATOM 857 C CA . THR A 1 117 ? -13.883 -3.898 -21.359 1 98.69 117 THR A CA 1
ATOM 858 C C . THR A 1 117 ? -13.945 -5.359 -21.781 1 98.69 117 THR A C 1
ATOM 860 O O . THR A 1 117 ? -13.734 -6.262 -20.969 1 98.69 117 THR A O 1
ATOM 863 N N . ASP A 1 118 ? -14.227 -5.535 -23.016 1 98.56 118 ASP A N 1
ATOM 864 C CA . ASP A 1 118 ? -14.211 -6.895 -23.547 1 98.56 118 ASP A CA 1
ATOM 865 C C . ASP A 1 118 ? -12.82 -7.516 -23.422 1 98.56 118 ASP A C 1
ATOM 867 O O . ASP A 1 118 ? -12.695 -8.711 -23.141 1 98.56 118 ASP A O 1
ATOM 871 N N . ALA A 1 119 ? -11.852 -6.719 -23.609 1 98.69 119 ALA A N 1
ATOM 872 C CA . ALA A 1 119 ? -10.484 -7.203 -23.484 1 98.69 119 ALA A CA 1
ATOM 873 C C . ALA A 1 119 ? -10.172 -7.625 -22.062 1 98.69 119 ALA A C 1
ATOM 875 O O . ALA A 1 119 ? -9.461 -8.609 -21.828 1 98.69 119 ALA A O 1
ATOM 876 N N . ASP A 1 120 ? -10.734 -6.875 -21.125 1 98.69 120 ASP A N 1
ATOM 877 C CA . ASP A 1 120 ? -10.555 -7.234 -19.719 1 98.69 120 ASP A CA 1
ATOM 878 C C . ASP A 1 120 ? -11.211 -8.578 -19.406 1 98.69 120 ASP A C 1
ATOM 880 O O . ASP A 1 120 ? -10.641 -9.406 -18.688 1 98.69 120 ASP A O 1
ATOM 884 N N . ILE A 1 121 ? -12.406 -8.75 -19.906 1 98.75 121 ILE A N 1
ATOM 885 C CA . ILE A 1 121 ? -13.141 -9.984 -19.672 1 98.75 121 ILE A CA 1
ATOM 886 C C . ILE A 1 121 ? -12.359 -11.172 -20.25 1 98.75 121 ILE A C 1
ATOM 888 O O . ILE A 1 121 ? -12.242 -12.211 -19.594 1 98.75 121 ILE A O 1
ATOM 892 N N . ASP A 1 122 ? -11.828 -10.961 -21.391 1 98.75 122 ASP A N 1
ATOM 893 C CA . ASP A 1 122 ? -11.023 -12.008 -22.016 1 98.75 122 ASP A CA 1
ATOM 894 C C . ASP A 1 122 ? -9.805 -12.352 -21.172 1 98.75 122 ASP A C 1
ATOM 896 O O . ASP A 1 122 ? -9.469 -13.523 -21 1 98.75 122 ASP A O 1
ATOM 900 N N . ALA A 1 123 ? -9.148 -11.359 -20.656 1 98.62 123 ALA A N 1
ATOM 901 C CA . ALA A 1 123 ? -7.977 -11.57 -19.812 1 98.62 123 ALA A CA 1
ATOM 902 C C . ALA A 1 123 ? -8.344 -12.328 -18.547 1 98.62 123 ALA A C 1
ATOM 904 O O . ALA A 1 123 ? -7.625 -13.242 -18.125 1 98.62 123 ALA A O 1
ATOM 905 N N . ILE A 1 124 ? -9.469 -11.961 -17.953 1 98.75 124 ILE A N 1
ATOM 906 C CA . ILE A 1 124 ? -9.914 -12.602 -16.719 1 98.75 124 ILE A CA 1
ATOM 907 C C . ILE A 1 124 ? -10.266 -14.062 -16.984 1 98.75 124 ILE A C 1
ATOM 909 O O . ILE A 1 124 ? -9.844 -14.961 -16.266 1 98.75 124 ILE A O 1
ATOM 913 N N . ARG A 1 125 ? -10.977 -14.305 -18.016 1 98.44 125 ARG A N 1
ATOM 914 C CA . ARG A 1 125 ? -11.367 -15.664 -18.391 1 98.44 125 ARG A CA 1
ATOM 915 C C . ARG A 1 125 ? -10.148 -16.5 -18.75 1 98.44 125 ARG A C 1
ATOM 917 O O . ARG A 1 125 ? -10.086 -17.688 -18.438 1 98.44 125 ARG A O 1
ATOM 924 N N . GLY A 1 126 ? -9.234 -15.883 -19.5 1 98.19 126 GLY A N 1
ATOM 925 C CA . GLY A 1 126 ? -7.996 -16.578 -19.812 1 98.19 126 GLY A CA 1
ATOM 926 C C . GLY A 1 126 ? -7.211 -17 -18.578 1 98.19 126 GLY A C 1
ATOM 927 O O . GLY A 1 126 ? -6.727 -18.125 -18.5 1 98.19 126 GLY A O 1
ATOM 928 N N . ALA A 1 127 ? -7.086 -16.125 -17.609 1 97.25 127 ALA A N 1
ATOM 929 C CA . ALA A 1 127 ? -6.395 -16.422 -16.359 1 97.25 127 ALA A CA 1
ATOM 930 C C . ALA A 1 127 ? -7.125 -17.516 -15.586 1 97.25 127 ALA A C 1
ATOM 932 O O . ALA A 1 127 ? -6.488 -18.391 -15 1 97.25 127 ALA A O 1
ATOM 933 N N . LEU A 1 128 ? -8.445 -17.422 -15.57 1 97.25 128 LEU A N 1
ATOM 934 C CA . LEU A 1 128 ? -9.25 -18.438 -14.898 1 97.25 128 LEU A CA 1
ATOM 935 C C . LEU A 1 128 ? -9.023 -19.812 -15.523 1 97.25 128 LEU A C 1
ATOM 937 O O . LEU A 1 128 ? -8.828 -20.797 -14.805 1 97.25 128 LEU A O 1
ATOM 941 N N . ALA A 1 129 ? -9.055 -19.875 -16.828 1 96.38 129 ALA A N 1
ATOM 942 C CA . ALA A 1 129 ? -8.836 -21.141 -17.547 1 96.38 129 ALA A CA 1
ATOM 943 C C . ALA A 1 129 ? -7.461 -21.719 -17.234 1 96.38 129 ALA A C 1
ATOM 945 O O . ALA A 1 129 ? -7.324 -22.922 -17.016 1 96.38 129 ALA A O 1
ATOM 946 N N . ALA A 1 130 ? -6.5 -20.891 -17.25 1 93.5 130 ALA A N 1
ATOM 947 C CA . ALA A 1 130 ? -5.145 -21.328 -16.922 1 93.5 130 ALA A CA 1
ATOM 948 C C . ALA A 1 130 ? -5.082 -21.891 -15.5 1 93.5 130 ALA A C 1
ATOM 950 O O . ALA A 1 130 ? -4.414 -22.891 -15.25 1 93.5 130 ALA A O 1
ATOM 951 N N . MET A 1 131 ? -5.754 -21.266 -14.594 1 92.62 131 MET A N 1
ATOM 952 C CA . MET A 1 131 ? -5.785 -21.703 -13.203 1 92.62 131 MET A CA 1
ATOM 953 C C . MET A 1 131 ? -6.461 -23.062 -13.07 1 92.62 131 MET A C 1
ATOM 955 O O . MET A 1 131 ? -5.961 -23.938 -12.375 1 92.62 131 MET A O 1
ATOM 959 N N . GLN A 1 132 ? -7.531 -23.219 -13.766 1 91.06 132 GLN A N 1
ATOM 960 C CA . GLN A 1 132 ? -8.273 -24.469 -13.727 1 91.06 132 GLN A CA 1
ATOM 961 C C . GLN A 1 132 ? -7.461 -25.609 -14.344 1 91.06 132 GLN A C 1
ATOM 963 O O . GLN A 1 132 ? -7.477 -26.734 -13.844 1 91.06 132 GLN A O 1
ATOM 968 N N . ALA A 1 133 ? -6.75 -25.297 -15.344 1 88.5 133 ALA A N 1
ATOM 969 C CA . ALA A 1 133 ? -5.91 -26.297 -16 1 88.5 133 ALA A CA 1
ATOM 970 C C . ALA A 1 133 ? -4.785 -26.766 -15.078 1 88.5 133 ALA A C 1
ATOM 972 O O . ALA A 1 133 ? -4.414 -27.938 -15.086 1 88.5 133 ALA A O 1
ATOM 973 N N . GLN A 1 134 ? -4.277 -25.828 -14.359 1 83.19 134 GLN A N 1
ATOM 974 C CA . GLN A 1 134 ? -3.209 -26.156 -13.422 1 83.19 134 GLN A CA 1
ATOM 975 C C . GLN A 1 134 ? -3.73 -27.016 -12.273 1 83.19 134 GLN A C 1
ATOM 977 O O . GLN A 1 134 ? -3.023 -27.891 -11.781 1 83.19 134 GLN A O 1
ATOM 982 N N . ALA A 1 135 ? -4.879 -26.75 -11.781 1 76.81 135 ALA A N 1
ATOM 983 C CA . ALA A 1 135 ? -5.48 -27.484 -10.672 1 76.81 135 ALA A CA 1
ATOM 984 C C . ALA A 1 135 ? -5.742 -28.938 -11.07 1 76.81 135 ALA A C 1
ATOM 986 O O . A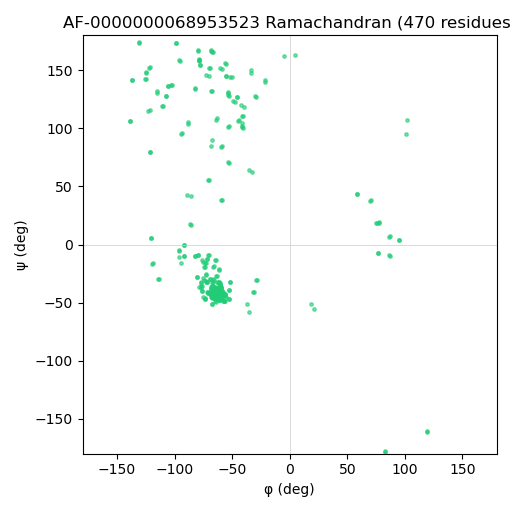LA A 1 135 ? -5.645 -29.844 -10.242 1 76.81 135 ALA A O 1
ATOM 987 N N . ASP A 1 136 ? -6.156 -29.109 -12.336 1 70.12 136 ASP A N 1
ATOM 988 C CA . ASP A 1 136 ? -6.469 -30.438 -12.859 1 70.12 136 ASP A CA 1
ATOM 989 C C . ASP A 1 136 ? -5.195 -31.25 -13.086 1 70.12 136 ASP A C 1
ATOM 991 O O . ASP A 1 136 ? -5.227 -32.5 -13.078 1 70.12 136 ASP A O 1
ATOM 995 N N . GLY A 1 137 ? -4.188 -30.391 -13.281 1 64.75 137 GLY A N 1
ATOM 996 C CA . GLY A 1 137 ? -2.932 -31.078 -13.531 1 64.75 137 GLY A CA 1
ATOM 997 C C . GLY A 1 137 ? -2.082 -31.234 -12.289 1 64.75 137 GLY A C 1
ATOM 998 O O . GLY A 1 137 ? -2.521 -30.906 -11.18 1 64.75 137 GLY A O 1
ATOM 999 N N . GLN A 1 138 ? -1.178 -32.094 -12.164 1 60.44 138 GLN A N 1
ATOM 1000 C CA . GLN A 1 138 ? -0.197 -32.344 -11.109 1 60.44 138 GLN A CA 1
ATOM 1001 C C . GLN A 1 138 ? 0.715 -31.125 -10.906 1 60.44 138 GLN A C 1
ATOM 1003 O O . GLN A 1 138 ? 1.936 -31.281 -10.82 1 60.44 138 GLN A O 1
ATOM 1008 N N . GLY A 1 139 ? 0.058 -29.953 -11.016 1 62.12 139 GLY A N 1
ATOM 1009 C CA . GLY A 1 139 ? 0.958 -28.828 -10.844 1 62.12 139 GLY A CA 1
ATOM 1010 C C . GLY A 1 139 ? 1.452 -28.672 -9.422 1 62.12 139 GLY A C 1
ATOM 1011 O O . GLY A 1 139 ? 0.862 -29.219 -8.484 1 62.12 139 GLY A O 1
ATOM 1012 N N . ASP A 1 140 ? 2.621 -28.109 -9.289 1 77.19 140 ASP A N 1
ATOM 1013 C CA . ASP A 1 140 ? 3.215 -27.875 -7.977 1 77.19 140 ASP A CA 1
ATOM 1014 C C . ASP A 1 140 ? 2.6 -26.641 -7.316 1 77.19 140 ASP A C 1
ATOM 1016 O O . ASP A 1 140 ? 1.824 -25.922 -7.941 1 77.19 140 ASP A O 1
ATOM 1020 N N . MET A 1 141 ? 2.695 -26.547 -6.152 1 76.5 141 MET A N 1
ATOM 1021 C CA . MET A 1 141 ? 2.139 -25.5 -5.309 1 76.5 141 MET A CA 1
ATOM 1022 C C . MET A 1 141 ? 2.525 -24.109 -5.832 1 76.5 141 MET A C 1
ATOM 1024 O O . MET A 1 141 ? 1.722 -23.188 -5.789 1 76.5 141 MET A O 1
ATOM 1028 N N . ALA A 1 142 ? 3.639 -24.016 -6.395 1 76.94 142 ALA A N 1
ATOM 1029 C CA . ALA A 1 142 ? 4.133 -22.75 -6.898 1 76.94 142 ALA A CA 1
ATOM 1030 C C . ALA A 1 142 ? 3.352 -22.297 -8.133 1 76.94 142 ALA A C 1
ATOM 1032 O O . ALA A 1 142 ? 3.002 -21.125 -8.266 1 76.94 142 ALA A O 1
ATOM 1033 N N . SER A 1 143 ? 3.088 -23.25 -8.984 1 82.88 143 SER A N 1
ATOM 1034 C CA . SER A 1 143 ? 2.334 -22.953 -10.195 1 82.88 143 SER A CA 1
ATOM 1035 C C . SER A 1 143 ? 0.889 -22.578 -9.867 1 82.88 143 SER A C 1
ATOM 1037 O O . SER A 1 143 ? 0.303 -21.703 -10.508 1 82.88 143 SER A O 1
ATOM 1039 N N . ALA A 1 144 ? 0.371 -23.25 -8.891 1 84.75 144 ALA A N 1
ATOM 1040 C CA . ALA A 1 144 ? -0.996 -22.953 -8.469 1 84.75 144 ALA A CA 1
ATOM 1041 C C . ALA A 1 144 ? -1.096 -21.562 -7.867 1 84.75 144 ALA A C 1
ATOM 1043 O O . ALA A 1 144 ? -2.039 -20.812 -8.156 1 84.75 144 ALA A O 1
ATOM 1044 N N . ALA A 1 145 ? -0.131 -21.234 -7.105 1 86.06 145 ALA A N 1
ATOM 1045 C CA . ALA A 1 145 ? -0.095 -19.906 -6.5 1 86.06 145 ALA A CA 1
ATOM 1046 C C . ALA A 1 145 ? 0.05 -18.828 -7.562 1 86.06 145 ALA A C 1
ATOM 1048 O O . ALA A 1 145 ? -0.612 -17.797 -7.492 1 86.06 145 ALA A O 1
ATOM 1049 N N . ALA A 1 146 ? 0.865 -19.078 -8.531 1 86.25 146 ALA A N 1
ATOM 1050 C CA . ALA A 1 146 ? 1.091 -18.109 -9.609 1 86.25 146 ALA A CA 1
ATOM 1051 C C . ALA A 1 146 ? -0.179 -17.906 -10.43 1 86.25 146 ALA A C 1
ATOM 1053 O O . ALA A 1 146 ? -0.483 -16.781 -10.844 1 86.25 146 ALA A O 1
ATOM 1054 N N . ALA A 1 147 ? -0.851 -18.938 -10.664 1 90.69 147 ALA A N 1
ATOM 1055 C CA . ALA A 1 147 ? -2.09 -18.859 -11.43 1 90.69 147 ALA A CA 1
ATOM 1056 C C . ALA A 1 147 ? -3.16 -18.078 -10.664 1 90.69 147 ALA A C 1
ATOM 1058 O O . ALA A 1 147 ? -3.904 -17.297 -11.258 1 90.69 147 ALA A O 1
ATOM 1059 N N . ASP A 1 148 ? -3.254 -18.312 -9.391 1 93.38 148 ASP A N 1
ATOM 1060 C CA . ASP A 1 148 ? -4.184 -17.562 -8.547 1 93.38 148 ASP A CA 1
ATOM 1061 C C . ASP A 1 148 ? -3.871 -16.062 -8.57 1 93.38 148 ASP A C 1
ATOM 1063 O O . ASP A 1 148 ? -4.773 -15.242 -8.727 1 93.38 148 ASP A O 1
ATOM 1067 N N . MET A 1 149 ? -2.629 -15.773 -8.461 1 92.88 149 MET A N 1
ATOM 1068 C CA . MET A 1 149 ? -2.207 -14.375 -8.477 1 92.88 149 MET A CA 1
ATOM 1069 C C . MET A 1 149 ? -2.514 -13.727 -9.828 1 92.88 149 MET A C 1
ATOM 1071 O O . MET A 1 149 ? -2.955 -12.578 -9.883 1 92.88 149 MET A O 1
ATOM 1075 N N . ALA A 1 150 ? -2.307 -14.469 -10.867 1 93.75 150 ALA A N 1
ATOM 1076 C CA . ALA A 1 150 ? -2.578 -13.953 -12.211 1 93.75 150 ALA A CA 1
ATOM 1077 C C . ALA A 1 150 ? -4.062 -13.648 -12.391 1 93.75 150 ALA A C 1
ATOM 1079 O O . ALA A 1 150 ? -4.43 -12.672 -13.047 1 93.75 150 ALA A O 1
ATOM 1080 N N . PHE A 1 151 ? -4.871 -14.492 -11.812 1 97.62 151 PHE A N 1
ATOM 1081 C CA . PHE A 1 151 ? -6.316 -14.305 -11.883 1 97.62 151 PHE A CA 1
ATOM 1082 C C . PHE A 1 151 ? -6.734 -13.031 -11.172 1 97.62 151 PHE A C 1
ATOM 1084 O O . PHE A 1 151 ? -7.445 -12.195 -11.734 1 97.62 151 PHE A O 1
ATOM 1091 N N . HIS A 1 152 ? -6.246 -12.781 -9.992 1 97.88 152 HIS A N 1
ATOM 1092 C CA . HIS A 1 152 ? -6.602 -11.594 -9.227 1 97.88 152 HIS A CA 1
ATOM 1093 C C . HIS A 1 152 ? -5.961 -10.344 -9.812 1 97.88 152 HIS A C 1
ATOM 1095 O O . HIS A 1 152 ? -6.543 -9.258 -9.758 1 97.88 152 HIS A O 1
ATOM 1101 N N . HIS A 1 153 ? -4.812 -10.555 -10.375 1 96.44 153 HIS A N 1
ATOM 1102 C CA . HIS A 1 153 ? -4.184 -9.453 -11.102 1 96.44 153 HIS A CA 1
ATOM 1103 C C . HIS A 1 153 ? -5.062 -8.977 -12.258 1 96.44 153 HIS A C 1
ATOM 1105 O O . HIS A 1 153 ? -5.254 -7.773 -12.445 1 96.44 153 HIS A O 1
ATOM 1111 N N . ALA A 1 154 ? -5.539 -9.914 -13 1 98.19 154 ALA A N 1
ATOM 1112 C CA . ALA A 1 154 ? -6.387 -9.57 -14.141 1 98.19 154 ALA A CA 1
ATOM 1113 C C . ALA A 1 154 ? -7.629 -8.812 -13.688 1 98.19 154 ALA A C 1
ATOM 1115 O O . ALA A 1 154 ? -8.062 -7.867 -14.352 1 98.19 154 ALA A O 1
ATOM 1116 N N . ILE A 1 155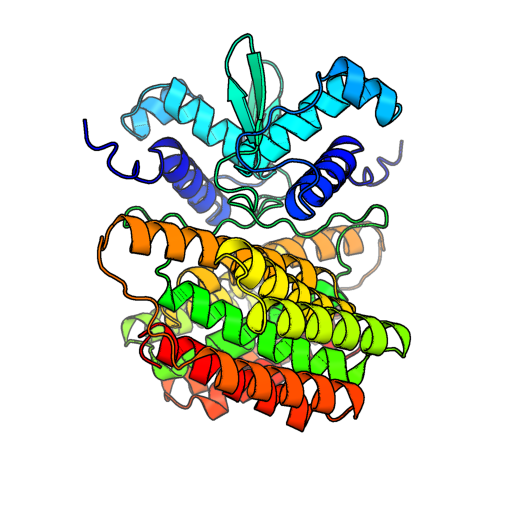 ? -8.18 -9.203 -12.609 1 98.81 155 ILE A N 1
ATOM 1117 C CA . ILE A 1 155 ? -9.344 -8.516 -12.062 1 98.81 155 ILE A CA 1
ATOM 1118 C C . ILE A 1 155 ? -8.961 -7.102 -11.641 1 98.81 155 ILE A C 1
ATOM 1120 O O . ILE A 1 155 ? -9.672 -6.141 -11.953 1 98.81 155 ILE A O 1
ATOM 1124 N N . ALA A 1 156 ? -7.859 -6.984 -10.969 1 98.12 156 ALA A N 1
ATOM 1125 C CA . ALA A 1 156 ? -7.398 -5.668 -10.523 1 98.12 156 ALA A CA 1
ATOM 1126 C C . ALA A 1 156 ? -7.133 -4.754 -11.719 1 98.12 156 ALA A C 1
ATOM 1128 O O . ALA A 1 156 ? -7.426 -3.557 -11.664 1 98.12 156 ALA A O 1
ATOM 1129 N N . GLU A 1 157 ? -6.598 -5.285 -12.766 1 97.38 157 GLU A N 1
ATOM 1130 C CA . GLU A 1 157 ? -6.359 -4.504 -13.977 1 97.38 157 GLU A CA 1
ATOM 1131 C C . GLU A 1 157 ? -7.664 -3.971 -14.555 1 97.38 157 GLU A C 1
ATOM 1133 O O . GLU A 1 157 ? -7.715 -2.846 -15.062 1 97.38 157 GLU A O 1
ATOM 1138 N N . ALA A 1 158 ? -8.664 -4.785 -14.438 1 98.69 158 ALA A N 1
ATOM 1139 C CA . ALA A 1 158 ? -9.961 -4.434 -15.008 1 98.69 158 ALA A CA 1
ATOM 1140 C C . ALA A 1 158 ? -10.625 -3.32 -14.203 1 98.69 158 ALA A C 1
ATOM 1142 O O . ALA A 1 158 ? -11.602 -2.717 -14.664 1 98.69 158 ALA A O 1
ATOM 1143 N N . ALA A 1 159 ? -10.102 -3.033 -13.055 1 98 159 ALA A N 1
ATOM 1144 C CA . ALA A 1 159 ? -10.578 -1.896 -12.266 1 98 159 ALA A CA 1
ATOM 1145 C C . ALA A 1 159 ? -10.094 -0.578 -12.867 1 98 159 ALA A C 1
ATOM 1147 O O . ALA A 1 159 ? -10.594 0.493 -12.516 1 98 159 ALA A O 1
ATOM 1148 N N . HIS A 1 160 ? -9.062 -0.636 -13.688 1 96.88 160 HIS A N 1
ATOM 1149 C CA . HIS A 1 160 ? -8.484 0.49 -14.406 1 96.88 160 HIS A CA 1
ATOM 1150 C C . HIS A 1 160 ? -8.016 1.576 -13.445 1 96.88 160 HIS A C 1
ATOM 1152 O O . HIS A 1 160 ? -8.281 2.76 -13.664 1 96.88 160 HIS A O 1
ATOM 1158 N N . ASN A 1 161 ? -7.414 1.28 -12.445 1 95.31 161 ASN A N 1
ATOM 1159 C CA . ASN A 1 161 ? -6.684 2.09 -11.477 1 95.31 161 ASN A CA 1
ATOM 1160 C C . ASN A 1 161 ? -5.383 1.416 -11.047 1 95.31 161 ASN A C 1
ATOM 1162 O O . ASN A 1 161 ? -5.406 0.422 -10.32 1 95.31 161 ASN A O 1
ATOM 1166 N N . PRO A 1 162 ? -4.305 1.887 -11.5 1 91.5 162 PRO A N 1
ATOM 1167 C CA . PRO A 1 162 ? -3.029 1.202 -11.289 1 91.5 162 PRO A CA 1
ATOM 1168 C C . PRO A 1 162 ? -2.67 1.081 -9.805 1 91.5 162 PRO A C 1
ATOM 1170 O O . PRO A 1 162 ? -1.883 0.209 -9.43 1 91.5 162 PRO A O 1
ATOM 1173 N N . CYS A 1 163 ? -3.219 1.904 -8.906 1 92.94 163 CYS A N 1
ATOM 1174 C CA . CYS A 1 163 ? -2.979 1.762 -7.473 1 92.94 163 CYS A CA 1
ATOM 1175 C C . CYS A 1 163 ? -3.463 0.407 -6.973 1 92.94 163 CYS A C 1
ATOM 1177 O O . CYS A 1 163 ? -2.762 -0.267 -6.215 1 92.94 163 CYS A O 1
ATOM 1179 N N . PHE A 1 164 ? -4.555 0.012 -7.496 1 96.06 164 PHE A N 1
ATOM 1180 C CA . PHE A 1 164 ? -5.141 -1.244 -7.043 1 96.06 164 PHE A CA 1
ATOM 1181 C C . PHE A 1 164 ? -4.395 -2.434 -7.637 1 96.06 164 PHE A C 1
ATOM 1183 O O . PHE A 1 164 ? -4.203 -3.451 -6.965 1 96.06 164 PHE A O 1
ATOM 1190 N N . THR A 1 165 ? -4.027 -2.322 -8.891 1 93.25 165 THR A N 1
ATOM 1191 C CA . THR A 1 165 ? -3.266 -3.402 -9.508 1 93.25 165 THR A CA 1
ATOM 1192 C C . THR A 1 165 ? -1.96 -3.641 -8.758 1 93.25 165 THR A C 1
ATOM 1194 O O . THR A 1 165 ? -1.653 -4.773 -8.375 1 93.25 165 THR A O 1
ATOM 1197 N N . GLY A 1 166 ? -1.304 -2.551 -8.5 1 89.5 166 GLY A N 1
ATOM 1198 C CA . GLY A 1 166 ? -0.037 -2.656 -7.793 1 89.5 166 GLY A CA 1
ATOM 1199 C C . GLY A 1 166 ? -0.187 -3.17 -6.375 1 89.5 166 GLY A C 1
ATOM 1200 O O . GLY A 1 166 ? 0.584 -4.023 -5.93 1 89.5 166 GLY A O 1
ATOM 1201 N N . LEU A 1 167 ? -1.124 -2.686 -5.68 1 93.06 167 LEU A N 1
ATOM 1202 C CA . LEU A 1 167 ? -1.335 -3.092 -4.297 1 93.06 167 LEU A CA 1
ATOM 1203 C C . LEU A 1 167 ? -1.768 -4.551 -4.215 1 93.06 167 LEU A C 1
ATOM 1205 O O . LEU A 1 167 ? -1.306 -5.293 -3.346 1 93.06 167 LEU A O 1
ATOM 1209 N N . THR A 1 168 ? -2.646 -4.969 -5.102 1 95.31 168 THR A N 1
ATOM 1210 C CA . THR A 1 168 ? -3.068 -6.363 -5.156 1 95.31 168 THR A CA 1
ATOM 1211 C C . THR A 1 168 ? -1.868 -7.289 -5.344 1 95.31 168 THR A C 1
ATOM 1213 O O . THR A 1 168 ? -1.72 -8.273 -4.625 1 95.31 168 THR A O 1
ATOM 1216 N N . ASP A 1 169 ? -1.064 -6.949 -6.277 1 90.38 169 ASP A N 1
ATOM 1217 C CA . ASP A 1 169 ? 0.115 -7.766 -6.551 1 90.38 169 ASP A CA 1
ATOM 1218 C C . ASP A 1 169 ? 1.048 -7.805 -5.344 1 90.38 169 ASP A C 1
ATOM 1220 O O . ASP A 1 169 ? 1.551 -8.867 -4.98 1 90.38 169 ASP A O 1
ATOM 1224 N N . PHE A 1 170 ? 1.15 -6.711 -4.758 1 89.81 170 PHE A N 1
ATOM 1225 C CA . PHE A 1 170 ? 2.061 -6.609 -3.623 1 89.81 170 PHE A CA 1
ATOM 1226 C C . PHE A 1 170 ? 1.562 -7.449 -2.451 1 89.81 170 PHE A C 1
ATOM 1228 O O . PHE A 1 170 ? 2.311 -8.25 -1.894 1 89.81 170 PHE A O 1
ATOM 1235 N N . VAL A 1 171 ? 0.399 -7.312 -2.066 1 93.25 171 VAL A N 1
ATOM 1236 C CA . VAL A 1 171 ? -0.179 -8.031 -0.938 1 93.25 171 VAL A CA 1
ATOM 1237 C C . VAL A 1 171 ? -0.149 -9.539 -1.216 1 93.25 171 VAL A C 1
ATOM 1239 O O . VAL A 1 171 ? 0.166 -10.328 -0.328 1 93.25 171 VAL A O 1
ATOM 1242 N N . SER A 1 172 ? -0.465 -9.938 -2.473 1 92.38 172 SER A N 1
ATOM 1243 C CA . SER A 1 172 ? -0.425 -11.344 -2.848 1 92.38 172 SER A CA 1
ATOM 1244 C C . SER A 1 172 ? 0.97 -11.93 -2.654 1 92.38 172 SER A C 1
ATOM 1246 O O . SER A 1 172 ? 1.117 -13.039 -2.145 1 92.38 172 SER A O 1
ATOM 1248 N N . GLN A 1 173 ? 1.892 -11.172 -3.031 1 87.31 173 GLN A N 1
ATOM 1249 C CA . GLN A 1 173 ? 3.268 -11.633 -2.898 1 87.31 173 GLN A CA 1
ATOM 1250 C C . GLN A 1 173 ? 3.676 -11.727 -1.431 1 87.31 173 GLN A C 1
ATOM 1252 O O . GLN A 1 173 ? 4.391 -12.656 -1.039 1 87.31 173 GLN A O 1
ATOM 1257 N N . GLN A 1 174 ? 3.225 -10.797 -0.648 1 87.75 174 GLN A N 1
ATOM 1258 C CA . GLN A 1 174 ? 3.525 -10.836 0.778 1 87.75 174 GLN A CA 1
ATOM 1259 C C . GLN A 1 174 ? 2.873 -12.047 1.444 1 87.75 174 GLN A C 1
ATOM 1261 O O . GLN A 1 174 ? 3.469 -12.672 2.32 1 87.75 174 GLN A O 1
ATOM 1266 N N . MET A 1 175 ? 1.756 -12.336 1.049 1 88.75 175 MET A N 1
ATOM 1267 C CA . MET A 1 175 ? 1.036 -13.484 1.602 1 88.75 175 MET A CA 1
ATOM 1268 C C . MET A 1 175 ? 1.717 -14.789 1.215 1 88.75 175 MET A C 1
ATOM 1270 O O . MET A 1 175 ? 1.812 -15.711 2.031 1 88.75 175 MET A O 1
ATOM 1274 N N . LEU A 1 176 ? 2.109 -14.906 -0.032 1 83.5 176 LEU A N 1
ATOM 1275 C CA . LEU A 1 176 ? 2.832 -16.094 -0.479 1 83.5 176 LEU A CA 1
ATOM 1276 C C . LEU A 1 176 ? 4.09 -16.312 0.353 1 83.5 176 LEU A C 1
ATOM 1278 O O . LEU A 1 176 ? 4.359 -17.422 0.806 1 83.5 176 LEU A O 1
ATOM 1282 N N . ALA A 1 177 ? 4.816 -15.258 0.614 1 79.75 177 ALA A N 1
ATOM 1283 C CA . ALA A 1 177 ? 6.039 -15.336 1.405 1 79.75 177 ALA A CA 1
ATOM 1284 C C . ALA A 1 177 ? 5.738 -15.734 2.846 1 79.75 177 ALA A C 1
ATOM 1286 O O . ALA A 1 177 ? 6.457 -16.547 3.432 1 79.75 177 ALA A O 1
ATOM 1287 N N . ALA A 1 178 ? 4.73 -15.188 3.348 1 80.31 178 ALA A N 1
ATOM 1288 C CA . ALA A 1 178 ? 4.344 -15.5 4.723 1 80.31 178 ALA A CA 1
ATOM 1289 C C . ALA A 1 178 ? 3.914 -16.953 4.859 1 80.31 178 ALA A C 1
ATOM 1291 O O . ALA A 1 178 ? 4.234 -17.609 5.852 1 80.31 178 ALA A O 1
ATOM 1292 N N . ARG A 1 179 ? 3.191 -17.422 3.918 1 79.31 179 ARG A N 1
ATOM 1293 C CA . ARG A 1 179 ? 2.758 -18.812 3.928 1 79.31 179 ARG A CA 1
ATOM 1294 C C . ARG A 1 179 ? 3.951 -19.766 3.83 1 79.31 179 ARG A C 1
ATOM 1296 O O . ARG A 1 179 ? 3.992 -20.797 4.508 1 79.31 179 ARG A O 1
ATOM 1303 N N . GLN A 1 180 ? 4.793 -19.422 2.947 1 74.44 180 GLN A N 1
ATOM 1304 C CA . GLN A 1 180 ? 5.988 -20.25 2.789 1 74.44 180 GLN A CA 1
ATOM 1305 C C . GLN A 1 180 ? 6.797 -20.297 4.082 1 74.44 180 GLN A C 1
ATOM 1307 O O . GLN A 1 180 ? 7.289 -21.359 4.469 1 74.44 180 GLN A O 1
ATOM 1312 N N . ARG A 1 181 ? 6.891 -19.266 4.75 1 73.25 181 ARG A N 1
ATOM 1313 C CA . ARG A 1 181 ? 7.605 -19.203 6.02 1 73.25 181 ARG A CA 1
ATOM 1314 C C . ARG A 1 181 ? 6.906 -20.047 7.082 1 73.25 181 ARG A C 1
ATOM 1316 O O . ARG A 1 181 ? 7.562 -20.75 7.859 1 73.25 181 ARG A O 1
ATOM 1323 N N . ALA A 1 182 ? 5.648 -19.875 7.051 1 71.75 182 ALA A N 1
ATOM 1324 C CA . ALA A 1 182 ? 4.867 -20.641 8.023 1 71.75 182 ALA A CA 1
ATOM 1325 C C . ALA A 1 182 ? 4.984 -22.141 7.77 1 71.75 182 ALA A C 1
ATOM 1327 O O . ALA A 1 182 ? 5.066 -22.938 8.711 1 71.75 182 ALA A O 1
ATOM 1328 N N . TRP A 1 183 ? 4.891 -22.547 6.516 1 67.25 183 TRP A N 1
ATOM 1329 C CA . TRP A 1 183 ? 5.02 -23.938 6.129 1 67.25 183 TRP A CA 1
ATOM 1330 C C . TRP A 1 183 ? 6.391 -24.484 6.52 1 67.25 183 TRP A C 1
ATOM 1332 O O . TRP A 1 183 ? 6.5 -25.609 7.008 1 67.25 183 TRP A O 1
ATOM 1342 N N . GLU A 1 184 ? 7.391 -23.734 6.316 1 62.34 184 GLU A N 1
ATOM 1343 C CA . GLU A 1 184 ? 8.75 -24.156 6.648 1 62.34 184 GLU A CA 1
ATOM 1344 C C . GLU A 1 184 ? 8.922 -24.328 8.156 1 62.34 184 GLU A C 1
ATOM 1346 O O . GLU A 1 184 ? 9.672 -25.188 8.609 1 62.34 184 GLU A O 1
ATOM 1351 N N . ASN A 1 185 ? 8.266 -23.375 8.805 1 59.84 185 ASN A N 1
ATOM 1352 C CA . ASN A 1 185 ? 8.375 -23.422 10.266 1 59.84 185 ASN A CA 1
ATOM 1353 C C . ASN A 1 185 ? 7.551 -24.562 10.844 1 59.84 185 ASN A C 1
ATOM 1355 O O . ASN A 1 185 ? 7.844 -25.047 11.938 1 59.84 185 ASN A O 1
ATOM 1359 N N . THR A 1 186 ? 6.359 -24.75 10.438 1 57 186 THR A N 1
ATOM 1360 C CA . THR A 1 186 ? 5.492 -25.797 10.977 1 57 186 THR A CA 1
ATOM 1361 C C . THR A 1 186 ? 5.727 -27.109 10.258 1 57 186 THR A C 1
ATOM 1363 O O . THR A 1 186 ? 5.191 -28.156 10.664 1 57 186 THR A O 1
ATOM 1366 N N . ALA A 1 187 ? 6.891 -27.641 9.883 1 49.5 187 ALA A N 1
ATOM 1367 C CA . ALA A 1 187 ? 7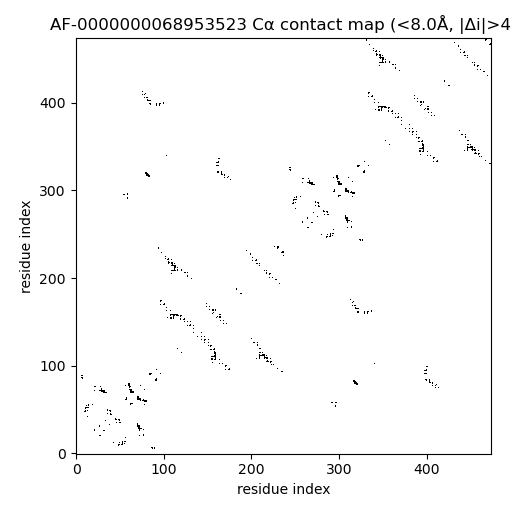.141 -28.891 9.18 1 49.5 187 ALA A CA 1
ATOM 1368 C C . ALA A 1 187 ? 5.895 -29.359 8.43 1 49.5 187 ALA A C 1
ATOM 1370 O O . ALA A 1 187 ? 5.992 -30.078 7.434 1 49.5 187 ALA A O 1
ATOM 1371 N N . ARG A 1 188 ? 4.648 -29.547 9.07 1 39.97 188 ARG A N 1
ATOM 1372 C CA . ARG A 1 188 ? 3.52 -30.453 8.867 1 39.97 188 ARG A CA 1
ATOM 1373 C C . ARG A 1 188 ? 2.451 -29.797 7.988 1 39.97 188 ARG A C 1
ATOM 1375 O O . ARG A 1 188 ? 1.347 -30.328 7.852 1 39.97 188 ARG A O 1
ATOM 1382 N N . LEU A 1 189 ? 2.381 -28.516 7.73 1 43.84 189 LEU A N 1
ATOM 1383 C CA . LEU A 1 189 ? 0.983 -28.203 7.457 1 43.84 189 LEU A CA 1
ATOM 1384 C C . LEU A 1 189 ? 0.521 -28.844 6.16 1 43.84 189 LEU A C 1
ATOM 1386 O O . LEU A 1 189 ? 1.063 -28.562 5.09 1 43.84 189 LEU A O 1
ATOM 1390 N N . SER A 1 190 ? 0.012 -30.047 6.25 1 40.38 190 SER A N 1
ATOM 1391 C CA . SER A 1 190 ? -0.617 -30.938 5.27 1 40.38 190 SER A CA 1
ATOM 1392 C C . SER A 1 190 ? -1.606 -30.172 4.395 1 40.38 190 SER A C 1
ATOM 1394 O O . SER A 1 190 ? -2.314 -29.281 4.883 1 40.38 190 SER A O 1
ATOM 1396 N N . VAL A 1 191 ? -1.265 -29.938 3.158 1 42.72 191 VAL A N 1
ATOM 1397 C CA . VAL A 1 191 ? -2.129 -29.578 2.041 1 42.72 191 VAL A CA 1
ATOM 1398 C C . VAL A 1 191 ? -3.492 -30.25 2.201 1 42.72 191 VAL A C 1
ATOM 1400 O O . VAL A 1 191 ? -3.598 -31.469 2.141 1 42.72 191 VAL A O 1
ATOM 1403 N N . THR A 1 192 ? -4.309 -30.078 3.113 1 43.06 192 THR A N 1
ATOM 1404 C CA . THR A 1 192 ? -5.594 -30.766 3.035 1 43.06 192 THR A CA 1
ATOM 1405 C C . THR A 1 192 ? -6.137 -30.734 1.611 1 43.06 192 THR A C 1
ATOM 1407 O O . THR A 1 192 ? -6.176 -29.672 0.977 1 43.06 192 THR A O 1
ATOM 1410 N N . THR A 1 193 ? -6.113 -31.797 0.803 1 40.44 193 THR A N 1
ATOM 1411 C CA . THR A 1 193 ? -6.434 -32.344 -0.517 1 40.44 193 THR A CA 1
ATOM 1412 C C . THR A 1 193 ? -7.738 -31.734 -1.04 1 40.44 193 THR A C 1
ATOM 1414 O O . THR A 1 193 ? -7.977 -31.719 -2.25 1 40.44 193 THR A O 1
ATOM 1417 N N . GLY A 1 194 ? -8.891 -31.906 -0.25 1 45.47 194 GLY A N 1
ATOM 1418 C CA . GLY A 1 194 ? -10.234 -31.906 -0.81 1 45.47 194 GLY A CA 1
ATOM 1419 C C . GLY A 1 194 ? -10.633 -30.578 -1.412 1 45.47 194 GLY A C 1
ATOM 1420 O O . GLY A 1 194 ? -11.758 -30.422 -1.886 1 45.47 194 GLY A O 1
ATOM 1421 N N . ALA A 1 195 ? -9.938 -29.328 -1.224 1 53.19 195 ALA A N 1
ATOM 1422 C CA . ALA A 1 195 ? -10.266 -27.906 -1.16 1 53.19 195 ALA A CA 1
ATOM 1423 C C . ALA A 1 195 ? -10.047 -27.234 -2.512 1 53.19 195 ALA A C 1
ATOM 1425 O O . ALA A 1 195 ? -10.273 -26.031 -2.656 1 53.19 195 ALA A O 1
ATOM 1426 N N . PRO A 1 196 ? -9.516 -27.891 -3.508 1 61.44 196 PRO A N 1
ATOM 1427 C CA . PRO A 1 196 ? -9.195 -27.234 -4.773 1 61.44 196 PRO A CA 1
ATOM 1428 C C . PRO A 1 196 ? -10.445 -26.938 -5.609 1 61.44 196 PRO A C 1
ATOM 1430 O O . PRO A 1 196 ? -10.539 -25.875 -6.227 1 61.44 196 PRO A O 1
ATOM 1433 N N . ARG A 1 197 ? -11.523 -27.859 -5.426 1 68.38 197 ARG A N 1
ATOM 1434 C CA . ARG A 1 197 ? -12.688 -27.688 -6.293 1 68.38 197 ARG A CA 1
ATOM 1435 C C . ARG A 1 197 ? -13.555 -26.531 -5.824 1 68.38 197 ARG A C 1
ATOM 1437 O O . ARG A 1 197 ? -14.055 -25.75 -6.645 1 68.38 197 ARG A O 1
ATOM 1444 N N . ALA A 1 198 ? -13.695 -26.344 -4.535 1 84.88 198 ALA A N 1
ATOM 1445 C CA . ALA A 1 198 ? -14.539 -25.266 -4.027 1 84.88 198 ALA A CA 1
ATOM 1446 C C . ALA A 1 198 ? -13.969 -23.891 -4.406 1 84.88 198 ALA A C 1
ATOM 1448 O O . ALA A 1 198 ? -14.711 -23 -4.812 1 84.88 198 ALA A O 1
ATOM 1449 N N . ALA A 1 199 ? -12.766 -23.75 -4.379 1 90.44 199 ALA A N 1
ATOM 1450 C CA . ALA A 1 199 ? -12.125 -22.484 -4.75 1 90.44 199 ALA A CA 1
ATOM 1451 C C . ALA A 1 199 ? -12.312 -22.188 -6.234 1 90.44 199 ALA A C 1
ATOM 1453 O O . ALA A 1 199 ? -12.492 -21.031 -6.621 1 90.44 199 ALA A O 1
ATOM 1454 N N . ASP A 1 200 ? -12.352 -23.234 -6.996 1 91.19 200 ASP A N 1
ATOM 1455 C CA . ASP A 1 200 ? -12.547 -23.078 -8.438 1 91.19 200 ASP A CA 1
ATOM 1456 C C . ASP A 1 200 ? -13.938 -22.516 -8.742 1 91.19 200 ASP A C 1
ATOM 1458 O O . ASP A 1 200 ? -14.078 -21.641 -9.602 1 91.19 200 ASP A O 1
ATOM 1462 N N . GLN A 1 201 ? -14.883 -23.016 -8.07 1 93.94 201 GLN A N 1
ATOM 1463 C CA . GLN A 1 201 ? -16.25 -22.547 -8.273 1 93.94 201 GLN A CA 1
ATOM 1464 C C . GLN A 1 201 ? -16.406 -21.094 -7.812 1 93.94 201 GLN A C 1
ATOM 1466 O O . GLN A 1 201 ? -17.125 -20.312 -8.445 1 93.94 201 GLN A O 1
ATOM 1471 N N . GLU A 1 202 ? -15.812 -20.781 -6.738 1 96.5 202 GLU A N 1
ATOM 1472 C CA . GLU A 1 202 ? -15.844 -19.422 -6.23 1 96.5 202 GLU A CA 1
ATOM 1473 C C . GLU A 1 202 ? -15.234 -18.438 -7.234 1 96.5 202 GLU A C 1
ATOM 1475 O O . GLU A 1 202 ? -15.797 -17.375 -7.496 1 96.5 202 GLU A O 1
ATOM 1480 N N . HIS A 1 203 ? -14.094 -18.828 -7.836 1 97.56 203 HIS A N 1
ATOM 1481 C CA . HIS A 1 203 ? -13.438 -17.984 -8.828 1 97.56 203 HIS A CA 1
ATOM 1482 C C . HIS A 1 203 ? -14.305 -17.844 -10.078 1 97.56 203 HIS A C 1
ATOM 1484 O O . HIS A 1 203 ? -14.391 -16.75 -10.656 1 97.56 203 HIS A O 1
ATOM 1490 N N . ALA A 1 204 ? -14.891 -18.922 -10.422 1 97.75 204 ALA A N 1
ATOM 1491 C CA . ALA A 1 204 ? -15.75 -18.875 -11.602 1 97.75 204 ALA A CA 1
ATOM 1492 C C . ALA A 1 204 ? -16.938 -17.938 -11.383 1 97.75 204 ALA A C 1
ATOM 1494 O O . ALA A 1 204 ? -17.297 -17.156 -12.273 1 97.75 204 ALA A O 1
ATOM 1495 N N . ALA A 1 205 ? -17.562 -18.016 -10.219 1 98.06 205 ALA A N 1
ATOM 1496 C CA . ALA A 1 205 ? -18.672 -17.125 -9.883 1 98.06 205 ALA A CA 1
ATOM 1497 C C . ALA A 1 205 ? -18.25 -15.664 -9.922 1 98.06 205 ALA A C 1
ATOM 1499 O O . ALA A 1 205 ? -19 -14.805 -10.383 1 98.06 205 ALA A O 1
ATOM 1500 N N . LEU A 1 206 ? -17.109 -15.422 -9.461 1 98.5 206 LEU A N 1
ATOM 1501 C CA . LEU A 1 206 ? -16.547 -14.078 -9.445 1 98.5 206 LEU A CA 1
ATOM 1502 C C . LEU A 1 206 ? -16.328 -13.562 -10.867 1 98.5 206 LEU A C 1
ATOM 1504 O O . LEU A 1 206 ? -16.781 -12.461 -11.203 1 98.5 206 LEU A O 1
ATOM 1508 N N . ALA A 1 207 ? -15.711 -14.383 -11.703 1 98.75 207 ALA A N 1
ATOM 1509 C CA . ALA A 1 207 ? -15.469 -14.008 -13.094 1 98.75 207 ALA A CA 1
ATOM 1510 C C . ALA A 1 207 ? -16.781 -13.742 -13.828 1 98.75 207 ALA A C 1
ATOM 1512 O O . ALA A 1 207 ? -16.906 -12.781 -14.586 1 98.75 207 ALA A O 1
ATOM 1513 N N . GLU A 1 208 ? -17.734 -14.531 -13.555 1 98.56 208 GLU A N 1
ATOM 1514 C CA . GLU A 1 208 ? -19.031 -14.406 -14.219 1 98.56 208 GLU A CA 1
ATOM 1515 C C . GLU A 1 208 ? -19.734 -13.125 -13.789 1 98.56 208 GLU A C 1
ATOM 1517 O O . GLU A 1 208 ? -20.359 -12.445 -14.617 1 98.56 208 GLU A O 1
ATOM 1522 N N . ALA A 1 209 ? -19.734 -12.852 -12.516 1 98.81 209 ALA A N 1
ATOM 1523 C CA . ALA A 1 209 ? -20.359 -11.633 -12.016 1 98.81 209 ALA A CA 1
ATOM 1524 C C . ALA A 1 209 ? -19.734 -10.391 -12.641 1 98.81 209 ALA A C 1
ATOM 1526 O O . ALA A 1 209 ? -20.422 -9.438 -12.992 1 98.81 209 ALA A O 1
ATOM 1527 N N . ILE A 1 210 ? -18.422 -10.367 -12.82 1 98.88 210 ILE A N 1
ATOM 1528 C CA . ILE A 1 210 ? -17.719 -9.25 -13.438 1 98.88 210 ILE A CA 1
ATOM 1529 C C . ILE A 1 210 ? -18.094 -9.141 -14.906 1 98.88 210 ILE A C 1
ATOM 1531 O O . ILE A 1 210 ? -18.406 -8.055 -15.406 1 98.88 210 ILE A O 1
ATOM 1535 N N . ALA A 1 211 ? -18.109 -10.258 -15.578 1 98.75 211 ALA A N 1
ATOM 1536 C CA . ALA A 1 211 ? -18.453 -10.281 -17 1 98.75 211 ALA A CA 1
ATOM 1537 C C . ALA A 1 211 ? -19.859 -9.766 -17.219 1 98.75 211 ALA A C 1
ATOM 1539 O O . ALA A 1 211 ? -20.141 -9.102 -18.219 1 98.75 211 ALA A O 1
ATOM 1540 N N . ALA A 1 212 ? -20.781 -10.039 -16.297 1 98.62 212 ALA A N 1
ATOM 1541 C CA . ALA A 1 212 ? -22.172 -9.641 -16.406 1 98.62 212 ALA A CA 1
ATOM 1542 C C . ALA A 1 212 ? -22.344 -8.156 -16.109 1 98.62 212 ALA A C 1
ATOM 1544 O O . ALA A 1 212 ? -23.422 -7.594 -16.312 1 98.62 212 ALA A O 1
ATOM 1545 N N . GLY A 1 213 ? -21.344 -7.586 -15.57 1 98.56 213 GLY A N 1
ATOM 1546 C CA . GLY A 1 213 ? -21.406 -6.172 -15.234 1 98.56 213 GLY A CA 1
ATOM 1547 C C . GLY A 1 213 ? -22.203 -5.895 -13.977 1 98.56 213 GLY A C 1
ATOM 1548 O O . GLY A 1 213 ? -22.703 -4.781 -13.789 1 98.56 213 GLY A O 1
ATOM 1549 N N . ASP A 1 214 ? -22.391 -6.867 -13.203 1 98.5 214 ASP A N 1
ATOM 1550 C CA . ASP A 1 214 ? -23.141 -6.738 -11.953 1 98.5 214 ASP A CA 1
ATOM 1551 C C . ASP A 1 214 ? -22.203 -6.453 -10.781 1 98.5 214 ASP A C 1
ATOM 1553 O O . ASP A 1 214 ? -21.719 -7.379 -10.125 1 98.5 214 ASP A O 1
ATOM 1557 N N . ALA A 1 215 ? -22.062 -5.195 -10.461 1 98.62 215 ALA A N 1
ATOM 1558 C CA . ALA A 1 215 ? -21.094 -4.758 -9.461 1 98.62 215 ALA A CA 1
ATOM 1559 C C . ALA A 1 215 ? -21.438 -5.328 -8.086 1 98.62 215 ALA A C 1
ATOM 1561 O O . ALA A 1 215 ? -20.547 -5.742 -7.34 1 98.62 215 ALA A O 1
ATOM 1562 N N . THR A 1 216 ? -22.672 -5.363 -7.762 1 98.5 216 THR A N 1
ATOM 1563 C CA . THR A 1 216 ? -23.109 -5.879 -6.469 1 98.5 216 THR A CA 1
ATOM 1564 C C . THR A 1 216 ? -22.812 -7.375 -6.355 1 98.5 216 THR A C 1
ATOM 1566 O O . THR A 1 216 ? -22.266 -7.828 -5.34 1 98.5 216 THR A O 1
ATOM 1569 N N . ALA A 1 217 ? -23.109 -8.078 -7.379 1 98.75 217 ALA A N 1
ATOM 1570 C CA . ALA A 1 217 ? -22.844 -9.508 -7.395 1 98.75 217 ALA A CA 1
ATOM 1571 C C . ALA A 1 217 ? -21.344 -9.789 -7.363 1 98.75 217 ALA A C 1
ATOM 1573 O O . ALA A 1 217 ? -20.906 -10.75 -6.73 1 98.75 217 ALA A O 1
ATOM 1574 N N . ALA A 1 218 ? -20.594 -8.984 -8.086 1 98.88 218 ALA A N 1
ATOM 1575 C CA . ALA A 1 218 ? -19.156 -9.164 -8.102 1 98.88 218 ALA A CA 1
ATOM 1576 C C . ALA A 1 218 ? -18.547 -8.953 -6.719 1 98.88 218 ALA A C 1
ATOM 1578 O O . ALA A 1 218 ? -17.719 -9.734 -6.27 1 98.88 218 ALA A O 1
ATOM 1579 N N . ARG A 1 219 ? -18.984 -7.91 -6.082 1 98.62 219 ARG A N 1
ATOM 1580 C CA . ARG A 1 219 ? -18.547 -7.648 -4.719 1 98.62 219 ARG A CA 1
ATOM 1581 C C . ARG A 1 219 ? -18.891 -8.82 -3.799 1 98.62 219 ARG A C 1
ATOM 1583 O O . ARG A 1 219 ? -18.031 -9.281 -3.039 1 98.62 219 ARG A O 1
ATOM 1590 N N . SER A 1 220 ? -20.078 -9.266 -3.863 1 98.56 220 SER A N 1
ATOM 1591 C CA . SER A 1 220 ? -20.531 -10.367 -3.02 1 98.56 220 SER A CA 1
ATOM 1592 C C . SER A 1 220 ? -19.75 -11.648 -3.307 1 98.56 220 SER A C 1
ATOM 1594 O O . SER A 1 220 ? -19.359 -12.359 -2.383 1 98.56 220 SER A O 1
ATOM 1596 N N . ALA A 1 221 ? -19.531 -11.93 -4.562 1 98.62 221 ALA A N 1
ATOM 1597 C CA . ALA A 1 221 ? -18.766 -13.117 -4.953 1 98.62 221 ALA A CA 1
ATOM 1598 C C . ALA A 1 221 ? -17.344 -13.047 -4.43 1 98.62 221 ALA A C 1
ATOM 1600 O O . ALA A 1 221 ? -16.797 -14.055 -3.971 1 98.62 221 ALA A O 1
ATOM 1601 N N . ALA A 1 222 ? -16.734 -11.906 -4.496 1 98.69 222 ALA A N 1
ATOM 1602 C CA . ALA A 1 222 ? -15.383 -11.727 -3.979 1 98.69 222 ALA A CA 1
ATOM 1603 C C . ALA A 1 222 ? -15.344 -11.938 -2.467 1 98.69 222 ALA A C 1
ATOM 1605 O O . ALA A 1 222 ? -14.453 -12.617 -1.951 1 98.69 222 ALA A O 1
ATOM 1606 N N . GLN A 1 223 ? -16.297 -11.375 -1.789 1 97.81 223 GLN A N 1
ATOM 1607 C CA . GLN A 1 223 ? -16.359 -11.523 -0.339 1 97.81 223 GLN A CA 1
ATOM 1608 C C . GLN A 1 223 ? -16.5 -12.992 0.057 1 97.81 223 GLN A C 1
ATOM 1610 O O . GLN A 1 223 ? -15.836 -13.461 0.985 1 97.81 223 GLN A O 1
ATOM 1615 N N . GLN A 1 224 ? -17.359 -13.656 -0.632 1 97.19 224 GLN A N 1
ATOM 1616 C CA . GLN A 1 224 ? -17.578 -15.07 -0.346 1 97.19 224 GLN A CA 1
ATOM 1617 C C . GLN A 1 224 ? -16.312 -15.891 -0.625 1 97.19 224 GLN A C 1
ATOM 1619 O O . GLN A 1 224 ? -15.914 -16.719 0.193 1 97.19 224 GLN A O 1
ATOM 1624 N N . HIS A 1 225 ? -15.688 -15.648 -1.756 1 97.12 225 HIS A N 1
ATOM 1625 C CA . HIS A 1 225 ? -14.461 -16.328 -2.137 1 97.12 225 HIS A CA 1
ATOM 1626 C C . HIS A 1 225 ? -13.359 -16.109 -1.104 1 97.12 225 HIS A C 1
ATOM 1628 O O . HIS A 1 225 ? -12.711 -17.062 -0.667 1 97.12 225 HIS A O 1
ATOM 1634 N N . LEU A 1 226 ? -13.227 -14.898 -0.671 1 96.94 226 LEU A N 1
ATOM 1635 C CA . LEU A 1 226 ? -12.133 -14.547 0.225 1 96.94 226 LEU A CA 1
ATOM 1636 C C . LEU A 1 226 ? -12.414 -15.023 1.646 1 96.94 226 LEU A C 1
ATOM 1638 O O . LEU A 1 226 ? -11.5 -15.406 2.377 1 96.94 226 LEU A O 1
ATOM 1642 N N . ALA A 1 227 ? -13.688 -15.023 2.018 1 95.06 227 ALA A N 1
ATOM 1643 C CA . ALA A 1 227 ? -14.047 -15.609 3.309 1 95.06 227 ALA A CA 1
ATOM 1644 C C . ALA A 1 227 ? -13.734 -17.094 3.346 1 95.06 227 ALA A C 1
ATOM 1646 O O . ALA A 1 227 ? -13.188 -17.609 4.328 1 95.06 227 ALA A O 1
ATOM 1647 N N . ALA A 1 228 ? -14.094 -17.812 2.309 1 94.38 228 ALA A N 1
ATOM 1648 C CA . ALA A 1 228 ? -13.812 -19.25 2.215 1 94.38 228 ALA A CA 1
ATOM 1649 C C . ALA A 1 228 ? -12.312 -19.516 2.199 1 94.38 228 ALA A C 1
ATOM 1651 O O . ALA A 1 228 ? -11.836 -20.453 2.824 1 94.38 228 ALA A O 1
ATOM 1652 N N . ALA A 1 229 ? -11.578 -18.703 1.47 1 93.5 229 ALA A N 1
ATOM 1653 C CA . ALA A 1 229 ? -10.125 -18.844 1.409 1 93.5 229 ALA A CA 1
ATOM 1654 C C . ALA A 1 229 ? -9.5 -18.641 2.787 1 93.5 229 ALA A C 1
ATOM 1656 O O . ALA A 1 229 ? -8.57 -19.359 3.162 1 93.5 229 ALA A O 1
ATOM 1657 N N . ALA A 1 230 ? -9.977 -17.656 3.525 1 92.88 230 ALA A N 1
ATOM 1658 C CA . ALA A 1 230 ? -9.492 -17.438 4.887 1 92.88 230 ALA A CA 1
ATOM 1659 C C . ALA A 1 230 ? -9.727 -18.656 5.758 1 92.88 230 ALA A C 1
ATOM 1661 O O . ALA A 1 230 ? -8.844 -19.062 6.523 1 92.88 230 ALA A O 1
ATOM 1662 N N . ALA A 1 231 ? -10.875 -19.234 5.629 1 90.56 231 ALA A N 1
ATOM 1663 C CA . ALA A 1 231 ? -11.219 -20.422 6.398 1 90.56 231 ALA A CA 1
ATOM 1664 C C . ALA A 1 231 ? -10.273 -21.578 6.066 1 90.56 231 ALA A C 1
ATOM 1666 O O . ALA A 1 231 ? -9.844 -22.312 6.961 1 90.56 231 ALA A O 1
ATOM 1667 N N . ARG A 1 232 ? -9.961 -21.75 4.836 1 87.19 232 ARG A N 1
ATOM 1668 C CA . ARG A 1 232 ? -9.062 -22.812 4.406 1 87.19 232 ARG A CA 1
ATOM 1669 C C . ARG A 1 232 ? -7.668 -22.625 4.984 1 87.19 232 ARG A C 1
ATOM 1671 O O . ARG A 1 232 ? -6.93 -23.594 5.172 1 87.19 232 ARG A O 1
ATOM 1678 N N . LEU A 1 233 ? -7.312 -21.406 5.27 1 86.69 233 LEU A N 1
ATOM 1679 C CA . LEU A 1 233 ? -5.996 -21.109 5.828 1 86.69 233 LEU A CA 1
ATOM 1680 C C . LEU A 1 233 ? -6.039 -21.109 7.352 1 86.69 233 LEU A C 1
ATOM 1682 O O . LEU A 1 233 ? -5.027 -20.844 8.008 1 86.69 233 LEU A O 1
ATOM 1686 N N . GLY A 1 234 ? -7.203 -21.359 7.844 1 87.31 234 GLY A N 1
ATOM 1687 C CA . GLY A 1 234 ? -7.355 -21.375 9.289 1 87.31 234 GLY A CA 1
ATOM 1688 C C . GLY A 1 234 ? -7.363 -19.984 9.906 1 87.31 234 GLY A C 1
ATOM 1689 O O . GLY A 1 234 ? -7.0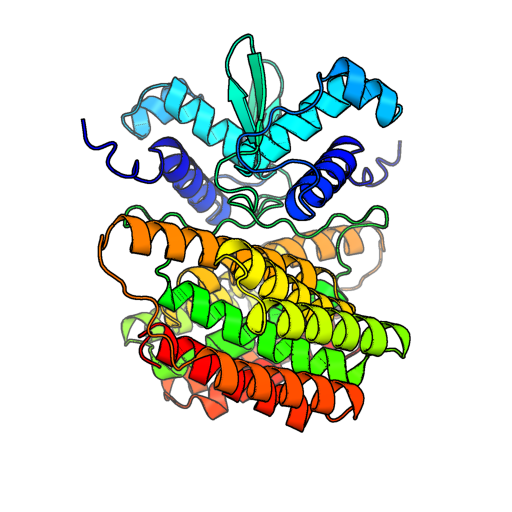08 -19.828 11.07 1 87.31 234 GLY A O 1
ATOM 1690 N N . LEU A 1 235 ? -7.621 -19.062 9.016 1 87.19 235 LEU A N 1
ATOM 1691 C CA . LEU A 1 235 ? -7.609 -17.688 9.5 1 87.19 235 LEU A CA 1
ATOM 1692 C C . LEU A 1 235 ? -8.984 -17.281 10.016 1 87.19 235 LEU A C 1
ATOM 1694 O O . LEU A 1 235 ? -10.008 -17.719 9.469 1 87.19 235 LEU A O 1
ATOM 1698 N N . THR A 1 236 ? -9.125 -17.25 11.289 1 68 236 THR A N 1
ATOM 1699 C CA . THR A 1 236 ? -10.398 -16.875 11.898 1 68 236 THR A CA 1
ATOM 1700 C C . THR A 1 236 ? -10.945 -15.602 11.266 1 68 236 THR A C 1
ATOM 1702 O O . THR A 1 236 ? -10.18 -14.68 10.953 1 68 236 THR A O 1
ATOM 1705 N N . ALA A 1 237 ? -12.211 -15.852 10.758 1 55.12 237 ALA A N 1
ATOM 1706 C CA . ALA A 1 237 ? -12.938 -14.688 10.25 1 55.12 237 ALA A CA 1
ATOM 1707 C C . ALA A 1 237 ? -13.023 -13.594 11.305 1 55.12 237 ALA A C 1
ATOM 1709 O O . ALA A 1 237 ? -13.156 -13.883 12.5 1 55.12 237 ALA A O 1
ATOM 1710 N N . MET B 1 1 ? 14.766 29.25 -15.258 1 22.78 1 MET B N 1
ATOM 1711 C CA . MET B 1 1 ? 14.914 27.875 -15.734 1 22.78 1 MET B CA 1
ATOM 1712 C C . MET B 1 1 ? 13.891 26.953 -15.07 1 22.78 1 MET B C 1
ATOM 1714 O O . MET B 1 1 ? 13.828 26.875 -13.844 1 22.78 1 MET B O 1
ATOM 1718 N N . THR B 1 2 ? 12.703 26.703 -15.555 1 23.75 2 THR B N 1
ATOM 1719 C CA . THR B 1 2 ? 11.469 26.062 -15.125 1 23.75 2 THR B CA 1
ATOM 1720 C C . THR B 1 2 ? 11.727 24.594 -14.766 1 23.75 2 THR B C 1
ATOM 1722 O O . THR B 1 2 ? 12.195 23.812 -15.602 1 23.75 2 THR B O 1
ATOM 1725 N N . ILE B 1 3 ? 12.148 24.391 -13.609 1 28.36 3 ILE B N 1
ATOM 1726 C CA . ILE B 1 3 ? 12.469 23.047 -13.18 1 28.36 3 ILE B CA 1
ATOM 1727 C C . ILE B 1 3 ? 11.273 22.125 -13.422 1 28.36 3 ILE B C 1
ATOM 1729 O O . ILE B 1 3 ? 10.211 22.312 -12.82 1 28.36 3 ILE B O 1
ATOM 1733 N N . LEU B 1 4 ? 10.922 21.781 -14.672 1 32.34 4 LEU B N 1
ATOM 1734 C CA . LEU B 1 4 ? 9.867 20.844 -15.055 1 32.34 4 LEU B CA 1
ATOM 1735 C C . LEU B 1 4 ? 9.891 19.609 -14.172 1 32.34 4 LEU B C 1
ATOM 1737 O O . LEU B 1 4 ? 10.969 19.141 -13.773 1 32.34 4 LEU B O 1
ATOM 1741 N N . PRO B 1 5 ? 8.828 19.391 -13.5 1 36.44 5 PRO B N 1
ATOM 1742 C CA . PRO B 1 5 ? 8.758 18.219 -12.609 1 36.44 5 PRO B CA 1
ATOM 1743 C C . PRO B 1 5 ? 9.367 16.969 -13.227 1 36.44 5 PRO B C 1
ATOM 1745 O O . PRO B 1 5 ? 9.203 16.719 -14.422 1 36.44 5 PRO B O 1
ATOM 1748 N N . ARG B 1 6 ? 10.562 16.547 -12.914 1 41.19 6 ARG B N 1
ATOM 1749 C CA . ARG B 1 6 ? 11.367 15.5 -13.547 1 41.19 6 ARG B CA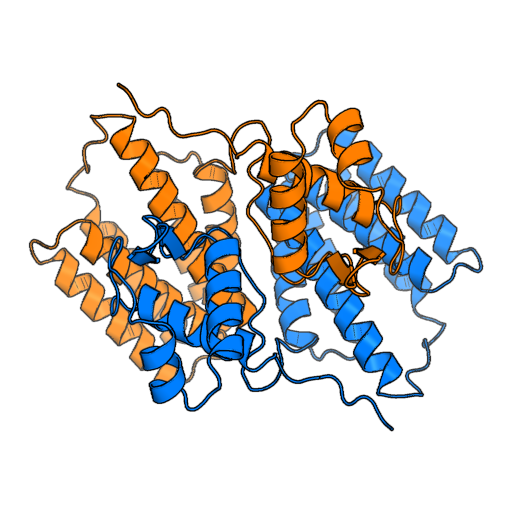 1
ATOM 1750 C C . ARG B 1 6 ? 10.586 14.195 -13.656 1 41.19 6 ARG B C 1
ATOM 1752 O O . ARG B 1 6 ? 10.023 13.719 -12.672 1 41.19 6 ARG B O 1
ATOM 1759 N N . PRO B 1 7 ? 9.938 13.68 -14.906 1 46.62 7 PRO B N 1
ATOM 1760 C CA . PRO B 1 7 ? 9.461 12.32 -15.188 1 46.62 7 PRO B CA 1
ATOM 1761 C C . PRO B 1 7 ? 10.125 11.266 -14.305 1 46.62 7 PRO B C 1
ATOM 1763 O O . PRO B 1 7 ? 11.211 11.508 -13.766 1 46.62 7 PRO B O 1
ATOM 1766 N N . ALA B 1 8 ? 9.297 10.289 -13.867 1 56.19 8 ALA B N 1
ATOM 1767 C CA . ALA B 1 8 ? 10.062 9.227 -13.219 1 56.19 8 ALA B CA 1
ATOM 1768 C C . ALA B 1 8 ? 11.453 9.109 -13.828 1 56.19 8 ALA B C 1
ATOM 1770 O O . ALA B 1 8 ? 11.625 9.195 -15.047 1 56.19 8 ALA B O 1
ATOM 1771 N N . SER B 1 9 ? 12.305 9.148 -12.875 1 71.94 9 SER B N 1
ATOM 1772 C CA . SER B 1 9 ? 13.68 9.031 -13.359 1 71.94 9 SER B CA 1
ATOM 1773 C C . SER B 1 9 ? 13.859 7.793 -14.227 1 71.94 9 SER B C 1
ATOM 1775 O O . SER B 1 9 ? 13.07 6.852 -14.141 1 71.94 9 SER B O 1
ATOM 1777 N N . LEU B 1 10 ? 14.367 7.863 -15.352 1 78.69 10 LEU B N 1
ATOM 1778 C CA . LEU B 1 10 ? 14.734 6.742 -16.203 1 78.69 10 LEU B CA 1
ATOM 1779 C C . LEU B 1 10 ? 15.102 5.52 -15.375 1 78.69 10 LEU B C 1
ATOM 1781 O O . LEU B 1 10 ? 14.727 4.395 -15.719 1 78.69 10 LEU B O 1
ATOM 1785 N N . ALA B 1 11 ? 15.633 5.723 -14.211 1 83.56 11 ALA B N 1
ATOM 1786 C CA . ALA B 1 11 ? 16.016 4.641 -13.312 1 83.56 11 ALA B CA 1
ATOM 1787 C C . ALA B 1 11 ? 14.797 3.938 -12.727 1 83.56 11 ALA B C 1
ATOM 1789 O O . ALA B 1 11 ? 14.75 2.707 -12.664 1 83.56 11 ALA B O 1
ATOM 1790 N N . SER B 1 12 ? 13.836 4.703 -12.375 1 81.75 12 SER B N 1
ATOM 1791 C CA . SER B 1 12 ? 12.625 4.137 -11.797 1 81.75 12 SER B CA 1
ATOM 1792 C C . SER B 1 12 ? 11.859 3.307 -12.82 1 81.75 12 SER B C 1
ATOM 1794 O O . SER B 1 12 ? 11.289 2.266 -12.484 1 81.75 12 SER B O 1
ATOM 1796 N N . ARG B 1 13 ? 11.914 3.777 -14.023 1 83.38 13 ARG B N 1
ATOM 1797 C CA . ARG B 1 13 ? 11.227 3.045 -15.078 1 83.38 13 ARG B CA 1
ATOM 1798 C C . ARG B 1 13 ? 11.922 1.719 -15.367 1 83.38 13 ARG B C 1
ATOM 1800 O O . ARG B 1 13 ? 11.266 0.695 -15.562 1 83.38 13 ARG B O 1
ATOM 1807 N N . ILE B 1 14 ? 13.133 1.77 -15.383 1 88.19 14 ILE B N 1
ATOM 1808 C CA . ILE B 1 14 ? 13.906 0.557 -15.609 1 88.19 14 ILE B CA 1
ATOM 1809 C C . ILE B 1 14 ? 13.703 -0.416 -14.453 1 88.19 14 ILE B C 1
ATOM 1811 O O . ILE B 1 14 ? 13.523 -1.616 -14.664 1 88.19 14 ILE B O 1
ATOM 1815 N N . ALA B 1 15 ? 13.75 0.088 -13.203 1 88.44 15 ALA B N 1
ATOM 1816 C CA . ALA B 1 15 ? 13.508 -0.746 -12.031 1 88.44 15 ALA B CA 1
ATOM 1817 C C . ALA B 1 15 ? 12.148 -1.44 -12.117 1 88.44 15 ALA B C 1
ATOM 1819 O O . ALA B 1 15 ? 12.039 -2.637 -11.844 1 88.44 15 ALA B O 1
ATOM 1820 N N . GLN B 1 16 ? 11.219 -0.662 -12.547 1 84.5 16 GLN B N 1
ATOM 1821 C CA . GLN B 1 16 ? 9.875 -1.225 -12.672 1 84.5 16 GLN B CA 1
ATOM 1822 C C . GLN B 1 16 ? 9.828 -2.318 -13.734 1 84.5 16 GLN B C 1
ATOM 1824 O O . GLN B 1 16 ? 9.227 -3.373 -13.523 1 84.5 16 GLN B O 1
ATOM 1829 N N . THR B 1 17 ? 10.422 -2.016 -14.867 1 87.12 17 THR B N 1
ATOM 1830 C CA . THR B 1 17 ? 10.445 -3 -15.938 1 87.12 17 THR B CA 1
ATOM 1831 C C . THR B 1 17 ? 11.141 -4.281 -15.484 1 87.12 17 THR B C 1
ATOM 1833 O O . THR B 1 17 ? 10.641 -5.383 -15.719 1 87.12 17 THR B O 1
ATOM 1836 N N . LEU B 1 18 ? 12.219 -4.176 -14.836 1 90.88 18 LEU B N 1
ATOM 1837 C CA . LEU B 1 18 ? 12.953 -5.332 -14.328 1 90.88 18 LEU B CA 1
ATOM 1838 C C . LEU B 1 18 ? 12.125 -6.094 -13.305 1 90.88 18 LEU B C 1
ATOM 1840 O O . LEU B 1 18 ? 12.102 -7.324 -13.305 1 90.88 18 LEU B O 1
ATOM 1844 N N . HIS B 1 19 ? 11.516 -5.344 -12.484 1 89.75 19 HIS B N 1
ATOM 1845 C CA . HIS B 1 19 ? 10.656 -5.973 -11.484 1 89.75 19 HIS B CA 1
ATOM 1846 C C . HIS B 1 19 ? 9.539 -6.766 -12.148 1 89.75 19 HIS B C 1
ATOM 1848 O O . HIS B 1 19 ? 9.258 -7.902 -11.75 1 89.75 19 HIS B O 1
ATOM 1854 N N . ASP B 1 20 ? 8.953 -6.145 -13.141 1 83.25 20 ASP B N 1
ATOM 1855 C CA . ASP B 1 20 ? 7.906 -6.828 -13.891 1 83.25 20 ASP B CA 1
ATOM 1856 C C . ASP B 1 20 ? 8.422 -8.125 -14.5 1 83.25 20 ASP B C 1
ATOM 1858 O O . ASP B 1 20 ? 7.73 -9.148 -14.492 1 83.25 20 ASP B O 1
ATOM 1862 N N . ASP B 1 21 ? 9.602 -8.055 -15.023 1 86.94 21 ASP B N 1
ATOM 1863 C CA . ASP B 1 21 ? 10.227 -9.242 -15.609 1 86.94 21 ASP B CA 1
ATOM 1864 C C . ASP B 1 21 ? 10.43 -10.328 -14.562 1 86.94 21 ASP B C 1
ATOM 1866 O O . ASP B 1 21 ? 10.219 -11.516 -14.844 1 86.94 21 ASP B O 1
ATOM 1870 N N . ILE B 1 22 ? 10.781 -9.969 -13.445 1 89.56 22 ILE B N 1
ATOM 1871 C CA . ILE B 1 22 ? 11.023 -10.898 -12.352 1 89.56 22 ILE B CA 1
ATOM 1872 C C . ILE B 1 22 ? 9.703 -11.539 -11.914 1 89.56 22 ILE B C 1
ATOM 1874 O O . ILE B 1 22 ? 9.617 -12.766 -11.773 1 89.56 22 ILE B O 1
ATOM 1878 N N . LEU B 1 23 ? 8.703 -10.773 -11.812 1 81.12 23 LEU B N 1
ATOM 1879 C CA . LEU B 1 23 ? 7.402 -11.266 -11.375 1 81.12 23 LEU B CA 1
ATOM 1880 C C . LEU B 1 23 ? 6.781 -12.18 -12.422 1 81.12 23 LEU B C 1
ATOM 1882 O O . LEU B 1 23 ? 6.055 -13.117 -12.078 1 81.12 23 LEU B O 1
ATOM 1886 N N . ALA B 1 24 ? 7.141 -11.898 -13.672 1 78.88 24 ALA B N 1
ATOM 1887 C CA . ALA B 1 24 ? 6.625 -12.703 -14.773 1 78.88 24 ALA B CA 1
ATOM 1888 C C . ALA B 1 24 ? 7.398 -14.016 -14.898 1 78.88 24 ALA B C 1
ATOM 1890 O O . ALA B 1 24 ? 7.043 -14.875 -15.711 1 78.88 24 ALA B O 1
ATOM 1891 N N . GLY B 1 25 ? 8.516 -14.148 -14.133 1 81.56 25 GLY B N 1
ATOM 1892 C CA . GLY B 1 25 ? 9.258 -15.398 -14.109 1 81.56 25 GLY B CA 1
ATOM 1893 C C . GLY B 1 25 ? 10.43 -15.422 -15.086 1 81.56 25 GLY B C 1
ATOM 1894 O O . GLY B 1 25 ? 11.07 -16.453 -15.266 1 81.56 25 GLY B O 1
ATOM 1895 N N . ARG B 1 26 ? 10.656 -14.336 -15.727 1 86.56 26 ARG B N 1
ATOM 1896 C CA . ARG B 1 26 ? 11.805 -14.289 -16.625 1 86.56 26 ARG B CA 1
ATOM 1897 C C . ARG B 1 26 ? 13.102 -14.531 -15.859 1 86.56 26 ARG B C 1
ATOM 1899 O O . ARG B 1 26 ? 14.055 -15.102 -16.406 1 86.56 26 ARG B O 1
ATOM 1906 N N . TYR B 1 27 ? 13.102 -14.031 -14.648 1 90.38 27 TYR B N 1
ATOM 1907 C CA . TYR B 1 27 ? 14.164 -14.336 -13.695 1 90.38 27 TYR B CA 1
ATOM 1908 C C . TYR B 1 27 ? 13.586 -14.938 -12.422 1 90.38 27 TYR B C 1
ATOM 1910 O O . TYR B 1 27 ? 12.875 -14.266 -11.672 1 90.38 27 TYR B O 1
ATOM 1918 N N . GLY B 1 28 ? 13.93 -16.156 -12.188 1 85.56 28 GLY B N 1
ATOM 1919 C CA . GLY B 1 28 ? 13.406 -16.828 -11 1 85.56 28 GLY B CA 1
ATOM 1920 C C . GLY B 1 28 ? 14.148 -16.453 -9.734 1 85.56 28 GLY B C 1
ATOM 1921 O O . GLY B 1 28 ? 15.203 -15.82 -9.789 1 85.56 28 GLY B O 1
ATOM 1922 N N . ALA B 1 29 ? 13.523 -16.828 -8.617 1 85.56 29 ALA B N 1
ATOM 1923 C CA . ALA B 1 29 ? 14.195 -16.609 -7.336 1 85.56 29 ALA B CA 1
ATOM 1924 C C . ALA B 1 29 ? 15.594 -17.219 -7.34 1 85.56 29 ALA B C 1
ATOM 1926 O O . ALA B 1 29 ? 15.789 -18.344 -7.805 1 85.56 29 ALA B O 1
ATOM 1927 N N . GLY B 1 30 ? 16.516 -16.391 -6.914 1 90.81 30 GLY B N 1
ATOM 1928 C CA . GLY B 1 30 ? 17.891 -16.844 -6.836 1 90.81 30 GLY B CA 1
ATOM 1929 C C . GLY B 1 30 ? 18.656 -16.672 -8.141 1 90.81 30 GLY B C 1
ATOM 1930 O O . GLY B 1 30 ? 19.875 -16.812 -8.172 1 90.81 30 GLY B O 1
ATOM 1931 N N . ALA B 1 31 ? 18 -16.359 -9.148 1 93.69 31 ALA B N 1
ATOM 1932 C CA . ALA B 1 31 ? 18.625 -16.219 -10.453 1 93.69 31 ALA B CA 1
ATOM 1933 C C . ALA B 1 31 ? 19.516 -14.977 -10.5 1 93.69 31 ALA B C 1
ATOM 1935 O O . ALA B 1 31 ? 19.172 -13.938 -9.945 1 93.69 31 ALA B O 1
ATOM 1936 N N . ARG B 1 32 ? 20.578 -15.109 -11.219 1 95.12 32 ARG B N 1
ATOM 1937 C CA . ARG B 1 32 ? 21.469 -13.977 -11.43 1 95.12 32 ARG B CA 1
ATOM 1938 C C . ARG B 1 32 ? 20.953 -13.086 -12.562 1 95.12 32 ARG B C 1
ATOM 1940 O O . ARG B 1 32 ? 20.547 -13.578 -13.617 1 95.12 32 ARG B O 1
ATOM 1947 N N . LEU B 1 33 ? 20.953 -11.766 -12.375 1 95.62 33 LEU B N 1
ATOM 1948 C CA . LEU B 1 33 ? 20.641 -10.828 -13.445 1 95.62 33 LEU B CA 1
ATOM 1949 C C . LEU B 1 33 ? 21.828 -10.648 -14.383 1 95.62 33 LEU B C 1
ATOM 1951 O O . LEU B 1 33 ? 22.969 -10.844 -13.977 1 95.62 33 LEU B O 1
ATOM 1955 N N . PRO B 1 34 ? 21.484 -10.266 -15.602 1 94.44 34 PRO B N 1
ATOM 1956 C CA . PRO B 1 34 ? 22.578 -9.867 -16.469 1 94.44 34 PRO B CA 1
ATOM 1957 C C . PRO B 1 34 ? 23.438 -8.75 -15.875 1 94.44 34 PRO B C 1
ATOM 1959 O O . PRO B 1 34 ? 22.969 -8.008 -15.008 1 94.44 34 PRO B O 1
ATOM 1962 N N . ALA B 1 35 ? 24.672 -8.695 -16.344 1 94 35 ALA B N 1
ATOM 1963 C CA . ALA B 1 35 ? 25.594 -7.66 -15.875 1 94 35 ALA B CA 1
ATOM 1964 C C . ALA B 1 35 ? 25.047 -6.266 -16.188 1 94 35 ALA B C 1
ATOM 1966 O O . ALA B 1 35 ? 24.297 -6.082 -17.141 1 94 35 ALA B O 1
ATOM 1967 N N . GLU B 1 36 ? 25.438 -5.273 -15.344 1 93.69 36 GLU B N 1
ATOM 1968 C CA . GLU B 1 36 ? 24.984 -3.893 -15.492 1 93.69 36 GLU B CA 1
ATOM 1969 C C . GLU B 1 36 ? 25.234 -3.379 -16.906 1 93.69 36 GLU B C 1
ATOM 1971 O O . GLU B 1 36 ? 24.406 -2.672 -17.469 1 93.69 36 GLU B O 1
ATOM 1976 N N . ALA B 1 37 ? 26.391 -3.766 -17.469 1 94 37 ALA B N 1
ATOM 1977 C CA . ALA B 1 37 ? 26.734 -3.326 -18.828 1 94 37 ALA B CA 1
ATOM 1978 C C . ALA B 1 37 ? 25.75 -3.873 -19.844 1 94 37 ALA B C 1
ATOM 1980 O O . ALA B 1 37 ? 25.312 -3.148 -20.75 1 94 37 ALA B O 1
ATOM 1981 N N . SER B 1 38 ? 25.406 -5.105 -19.75 1 96 38 SER B N 1
ATOM 1982 C CA . SER B 1 38 ? 24.453 -5.746 -20.656 1 96 38 SER B CA 1
ATOM 1983 C C . SER B 1 38 ? 23.062 -5.129 -20.531 1 96 38 SER B C 1
ATOM 1985 O O . SER B 1 38 ? 22.406 -4.875 -21.531 1 96 38 SER B O 1
ATOM 1987 N N . LEU B 1 39 ? 22.609 -4.898 -19.312 1 95.06 39 LEU B N 1
ATOM 1988 C CA . LEU B 1 39 ? 21.312 -4.262 -19.078 1 95.06 39 LEU B CA 1
ATOM 1989 C C . LEU B 1 39 ? 21.281 -2.854 -19.672 1 95.06 39 LEU B C 1
ATOM 1991 O O . LEU B 1 39 ? 20.281 -2.441 -20.266 1 95.06 39 LEU B O 1
ATOM 1995 N N . ALA B 1 40 ? 22.375 -2.117 -19.438 1 94.56 40 ALA B N 1
ATOM 1996 C CA . ALA B 1 40 ? 22.484 -0.771 -20 1 94.56 40 ALA B CA 1
ATOM 1997 C C . ALA B 1 40 ? 22.312 -0.79 -21.516 1 94.56 40 ALA B C 1
ATOM 1999 O O . ALA B 1 40 ? 21.562 0.022 -22.078 1 94.56 40 ALA B O 1
ATOM 2000 N N . ASP B 1 41 ? 22.938 -1.722 -22.156 1 94.56 41 ASP B N 1
ATOM 2001 C CA . ASP B 1 41 ? 22.828 -1.877 -23.594 1 94.56 41 ASP B CA 1
ATOM 2002 C C . ASP B 1 41 ? 21.391 -2.221 -24.016 1 94.56 41 ASP B C 1
ATOM 2004 O O . ASP B 1 41 ? 20.859 -1.632 -24.953 1 94.56 41 ASP B O 1
ATOM 2008 N N . ASN B 1 42 ? 20.797 -3.121 -23.344 1 94 42 ASN B N 1
ATOM 2009 C CA . ASN B 1 42 ? 19.453 -3.584 -23.656 1 94 42 ASN B CA 1
ATOM 2010 C C . ASN B 1 42 ? 18.438 -2.459 -23.516 1 94 42 ASN B C 1
ATOM 2012 O O . ASN B 1 42 ? 17.484 -2.377 -24.312 1 94 42 ASN B O 1
ATOM 2016 N N . PHE B 1 43 ? 18.625 -1.627 -22.5 1 93.62 43 PHE B N 1
ATOM 2017 C CA . PHE B 1 43 ? 17.656 -0.568 -22.234 1 93.62 43 PHE B CA 1
ATOM 2018 C C . PHE B 1 43 ? 18.047 0.717 -22.953 1 93.62 43 PHE B C 1
ATOM 2020 O O . PHE B 1 43 ? 17.281 1.683 -22.969 1 93.62 43 PHE B O 1
ATOM 2027 N N . GLY B 1 44 ? 19.234 0.76 -23.5 1 95.12 44 GLY B N 1
ATOM 2028 C CA . GLY B 1 44 ? 19.703 1.948 -24.203 1 95.12 44 GLY B CA 1
ATOM 2029 C C . GLY B 1 44 ? 19.984 3.115 -23.266 1 95.12 44 GLY B C 1
ATOM 2030 O O . GLY B 1 44 ? 19.625 4.254 -23.578 1 95.12 44 GLY B O 1
ATOM 2031 N N . VAL B 1 45 ? 20.516 2.812 -22.125 1 93.5 45 VAL B N 1
ATOM 2032 C CA . VAL B 1 45 ? 20.828 3.852 -21.141 1 93.5 45 VAL B CA 1
ATOM 2033 C C . VAL B 1 45 ? 22.25 3.67 -20.641 1 93.5 45 VAL B C 1
ATOM 2035 O O . VAL B 1 45 ? 22.938 2.719 -21.016 1 93.5 45 VAL B O 1
ATOM 2038 N N . SER B 1 46 ? 22.656 4.637 -19.844 1 92.69 46 SER B N 1
ATOM 2039 C CA . SER B 1 46 ? 24 4.566 -19.266 1 92.69 46 SER B CA 1
ATOM 2040 C C . SER B 1 46 ? 24.047 3.619 -18.078 1 92.69 46 SER B C 1
ATOM 2042 O O . SER B 1 46 ? 23 3.32 -17.484 1 92.69 46 SER B O 1
ATOM 2044 N N . ARG B 1 47 ? 25.25 3.119 -17.75 1 92.31 47 ARG B N 1
ATOM 2045 C CA . ARG B 1 47 ? 25.438 2.184 -16.641 1 92.31 47 ARG B CA 1
ATOM 2046 C C . ARG B 1 47 ? 25.016 2.807 -15.32 1 92.31 47 ARG B C 1
ATOM 2048 O O . ARG B 1 47 ? 24.422 2.139 -14.477 1 92.31 47 ARG B O 1
ATOM 2055 N N . PRO B 1 48 ? 25.281 4.039 -15.125 1 87.69 48 PRO B N 1
ATOM 2056 C CA . PRO B 1 48 ? 24.859 4.637 -13.859 1 87.69 48 PRO B CA 1
ATOM 2057 C C . PRO B 1 48 ? 23.344 4.613 -13.664 1 87.69 48 PRO B C 1
ATOM 2059 O O . PRO B 1 48 ? 22.859 4.457 -12.547 1 87.69 48 PRO B O 1
ATOM 2062 N N . ILE B 1 49 ? 22.625 4.719 -14.711 1 88.5 49 ILE B N 1
ATOM 2063 C CA . ILE B 1 49 ? 21.172 4.684 -14.641 1 88.5 49 ILE B CA 1
ATOM 2064 C C . ILE B 1 49 ? 20.719 3.281 -14.242 1 88.5 49 ILE B C 1
ATOM 2066 O O . ILE B 1 49 ? 19.828 3.127 -13.398 1 88.5 49 ILE B O 1
ATOM 2070 N N . VAL B 1 50 ? 21.344 2.285 -14.82 1 91.94 50 VAL B N 1
ATOM 2071 C CA . VAL B 1 50 ? 21.031 0.901 -14.484 1 91.94 50 VAL B CA 1
ATOM 2072 C C . VAL B 1 50 ? 21.391 0.625 -13.031 1 91.94 50 VAL B C 1
ATOM 2074 O O . VAL B 1 50 ? 20.625 -0.032 -12.312 1 91.94 50 VAL B O 1
ATOM 2077 N N . ARG B 1 51 ? 22.5 1.116 -12.633 1 87.06 51 ARG B N 1
ATOM 2078 C CA . ARG B 1 51 ? 22.953 0.938 -11.25 1 87.06 51 ARG B CA 1
ATOM 2079 C C . ARG B 1 51 ? 21.922 1.51 -10.273 1 87.06 51 ARG B C 1
ATOM 2081 O O . ARG B 1 51 ? 21.641 0.903 -9.234 1 87.06 51 ARG B O 1
ATOM 2088 N N . GLU B 1 52 ? 21.406 2.586 -10.609 1 84.56 52 GLU B N 1
ATOM 2089 C CA . GLU B 1 52 ? 20.375 3.199 -9.773 1 84.56 52 GLU B CA 1
ATOM 2090 C C . GLU B 1 52 ? 19.125 2.34 -9.727 1 84.56 52 GLU B C 1
ATOM 2092 O O . GLU B 1 52 ? 18.5 2.188 -8.664 1 84.56 52 GLU B O 1
ATOM 2097 N N . ALA B 1 53 ? 18.75 1.829 -10.836 1 88.88 53 ALA B N 1
ATOM 2098 C CA . ALA B 1 53 ? 17.594 0.952 -10.906 1 88.88 53 ALA B CA 1
ATOM 2099 C C . ALA B 1 53 ? 17.781 -0.294 -10.047 1 88.88 53 ALA B C 1
ATOM 2101 O O . ALA B 1 53 ? 16.891 -0.685 -9.297 1 88.88 53 ALA B O 1
ATOM 2102 N N . ILE B 1 54 ? 18.953 -0.825 -10.125 1 89.75 54 ILE B N 1
ATOM 2103 C CA . ILE B 1 54 ? 19.281 -2.02 -9.359 1 89.75 54 ILE B CA 1
ATOM 2104 C C . ILE B 1 54 ? 19.312 -1.686 -7.871 1 89.75 54 ILE B C 1
ATOM 2106 O O . ILE B 1 54 ? 18.828 -2.465 -7.043 1 89.75 54 ILE B O 1
ATOM 2110 N N . ALA B 1 55 ? 19.859 -0.564 -7.566 1 83.62 55 ALA B N 1
ATOM 2111 C CA . ALA B 1 55 ? 19.906 -0.121 -6.176 1 83.62 55 ALA B CA 1
ATOM 2112 C C . ALA B 1 55 ? 18.5 0.005 -5.598 1 83.62 55 ALA B C 1
ATOM 2114 O O . ALA B 1 55 ? 18.25 -0.361 -4.445 1 83.62 55 ALA B O 1
ATOM 2115 N N . GLN B 1 56 ? 17.594 0.536 -6.387 1 83.12 56 GLN B N 1
ATOM 2116 C CA . GLN B 1 56 ? 16.203 0.666 -5.945 1 83.12 56 GLN B CA 1
ATOM 2117 C C . GLN B 1 56 ? 15.586 -0.701 -5.668 1 83.12 56 GLN B C 1
ATOM 2119 O O . GLN B 1 56 ? 14.93 -0.896 -4.641 1 83.12 56 GLN B O 1
ATOM 2124 N N . LEU B 1 57 ? 15.797 -1.611 -6.586 1 88.88 57 LEU B N 1
ATOM 2125 C CA . LEU B 1 57 ? 15.234 -2.947 -6.438 1 88.88 57 LEU B CA 1
ATOM 2126 C C . LEU B 1 57 ? 15.859 -3.67 -5.246 1 88.88 57 LEU B C 1
ATOM 2128 O O . LEU B 1 57 ? 15.195 -4.48 -4.59 1 88.88 57 LEU B O 1
ATOM 2132 N N . LYS B 1 58 ? 17.094 -3.373 -4.93 1 85.5 58 LYS B N 1
ATOM 2133 C CA . LYS B 1 58 ? 17.734 -3.908 -3.734 1 85.5 58 LYS B CA 1
ATOM 2134 C C . LYS B 1 58 ? 17.094 -3.354 -2.467 1 85.5 58 LYS B C 1
ATOM 2136 O O . LYS B 1 58 ? 16.812 -4.102 -1.529 1 85.5 58 LYS B O 1
ATOM 2141 N N . ALA B 1 59 ? 16.891 -2.104 -2.545 1 78.12 59 ALA B N 1
ATOM 2142 C CA . ALA B 1 59 ? 16.25 -1.447 -1.4 1 78.12 59 ALA B CA 1
ATOM 2143 C C . ALA B 1 59 ? 14.852 -1.998 -1.153 1 78.12 59 ALA B C 1
ATOM 2145 O O . ALA B 1 59 ? 14.414 -2.1 -0.006 1 78.12 59 ALA B O 1
ATOM 2146 N N . ASP B 1 60 ? 14.234 -2.367 -2.219 1 82.94 60 ASP B N 1
ATOM 2147 C CA . ASP B 1 60 ? 12.875 -2.891 -2.133 1 82.94 60 ASP B CA 1
ATOM 2148 C C . ASP B 1 60 ? 12.883 -4.371 -1.751 1 82.94 60 ASP B C 1
ATOM 2150 O O . ASP B 1 60 ? 11.82 -4.969 -1.554 1 82.94 60 ASP B O 1
ATOM 2154 N N . GLY B 1 61 ? 14.117 -4.98 -1.76 1 84.31 61 GLY B N 1
ATOM 2155 C CA . GLY B 1 61 ? 14.242 -6.375 -1.363 1 84.31 61 GLY B CA 1
ATOM 2156 C C . GLY B 1 61 ? 14.008 -7.344 -2.508 1 84.31 61 GLY B C 1
ATOM 2157 O O . GLY B 1 61 ? 13.906 -8.555 -2.291 1 84.31 61 GLY B O 1
ATOM 2158 N N . VAL B 1 62 ? 13.867 -6.781 -3.689 1 88.31 62 VAL B N 1
ATOM 2159 C CA . VAL B 1 62 ? 13.633 -7.602 -4.875 1 88.31 62 VAL B CA 1
ATOM 2160 C C . VAL B 1 62 ? 14.938 -8.266 -5.309 1 88.31 62 VAL B C 1
ATOM 2162 O O . VAL B 1 62 ? 14.93 -9.422 -5.734 1 88.31 62 VAL B O 1
ATOM 2165 N N . LEU B 1 63 ? 16.031 -7.531 -5.137 1 92.06 63 LEU B N 1
ATOM 2166 C CA . LEU B 1 63 ? 17.344 -8.023 -5.531 1 92.06 63 LEU B CA 1
ATOM 2167 C C . LEU B 1 63 ? 18.297 -8.047 -4.34 1 92.06 63 LEU B C 1
ATOM 2169 O O . LEU B 1 63 ? 18.109 -7.312 -3.369 1 92.06 63 LEU B O 1
ATOM 2173 N N . VAL B 1 64 ? 19.266 -8.938 -4.402 1 89.75 64 VAL B N 1
ATOM 2174 C CA . VAL B 1 64 ? 20.391 -8.969 -3.482 1 89.75 64 VAL B CA 1
ATOM 2175 C C . VAL B 1 64 ? 21.703 -8.953 -4.273 1 89.75 64 VAL B C 1
ATOM 2177 O O . VAL B 1 64 ? 21.766 -9.477 -5.391 1 89.75 64 VAL B O 1
ATOM 2180 N N . THR B 1 65 ? 22.625 -8.25 -3.721 1 87.44 65 THR B N 1
ATOM 2181 C CA . THR B 1 65 ? 23.906 -8.211 -4.395 1 87.44 65 THR B CA 1
ATOM 2182 C C . THR B 1 65 ? 24.938 -9.07 -3.65 1 87.44 65 THR B C 1
ATOM 2184 O O . THR B 1 65 ? 24.906 -9.141 -2.42 1 87.44 65 THR B O 1
ATOM 2187 N N . ARG B 1 66 ? 25.656 -9.789 -4.363 1 85.69 66 ARG B N 1
ATOM 2188 C CA . ARG B 1 66 ? 26.781 -10.547 -3.844 1 85.69 66 ARG B CA 1
ATOM 2189 C C . ARG B 1 66 ? 28.109 -9.961 -4.34 1 85.69 66 ARG B C 1
ATOM 2191 O O . ARG B 1 66 ? 28.312 -9.844 -5.551 1 85.69 66 ARG B O 1
ATOM 2198 N N . LYS B 1 67 ? 28.922 -9.531 -3.359 1 83.5 67 LYS B N 1
ATOM 2199 C CA . LYS B 1 67 ? 30.188 -8.867 -3.672 1 83.5 67 LYS B CA 1
ATOM 2200 C C . LYS B 1 67 ? 30.938 -9.633 -4.754 1 83.5 67 LYS B C 1
ATOM 2202 O O . LYS B 1 67 ? 31.172 -10.836 -4.633 1 83.5 67 LYS B O 1
ATOM 2207 N N . GLY B 1 68 ? 31.297 -8.938 -5.777 1 83.94 68 GLY B N 1
ATOM 2208 C CA . GLY B 1 68 ? 32.125 -9.484 -6.844 1 83.94 68 GLY B CA 1
ATOM 2209 C C . GLY B 1 68 ? 31.359 -10.383 -7.789 1 83.94 68 GLY B C 1
ATOM 2210 O O . GLY B 1 68 ? 31.906 -10.859 -8.789 1 83.94 68 GLY B O 1
ATOM 2211 N N . SER B 1 69 ? 30.109 -10.711 -7.504 1 88.06 69 SER B N 1
ATOM 2212 C CA . SER B 1 69 ? 29.375 -11.695 -8.297 1 88.06 69 SER B CA 1
ATOM 2213 C C . SER B 1 69 ? 28.219 -11.047 -9.039 1 88.06 69 SER B C 1
ATOM 2215 O O . SER B 1 69 ? 27.875 -11.469 -10.148 1 88.06 69 SER B O 1
ATOM 2217 N N . GLY B 1 70 ? 27.641 -9.953 -8.461 1 91.19 70 GLY B N 1
ATOM 2218 C CA . GLY B 1 70 ? 26.578 -9.258 -9.164 1 91.19 70 GLY B CA 1
ATOM 2219 C C . GLY B 1 70 ? 25.266 -9.258 -8.406 1 91.19 70 GLY B C 1
ATOM 2220 O O . GLY B 1 70 ? 25.25 -9.43 -7.184 1 91.19 70 GLY B O 1
ATOM 2221 N N . ALA B 1 71 ? 24.156 -8.992 -9.195 1 93.88 71 ALA B N 1
ATOM 2222 C CA . ALA B 1 71 ? 22.844 -8.875 -8.586 1 93.88 71 ALA B CA 1
ATOM 2223 C C . ALA B 1 71 ? 22.016 -10.141 -8.828 1 93.88 71 ALA B C 1
ATOM 2225 O O . ALA B 1 71 ? 22.031 -10.695 -9.93 1 93.88 71 ALA B O 1
ATOM 2226 N N . TYR B 1 72 ? 21.312 -10.609 -7.797 1 95.25 72 TYR B N 1
ATOM 2227 C CA . TYR B 1 72 ? 20.484 -11.797 -7.844 1 95.25 72 TYR B CA 1
ATOM 2228 C C . TYR B 1 72 ? 19.062 -11.484 -7.402 1 95.25 72 TYR B C 1
ATOM 2230 O O . TYR B 1 72 ? 18.844 -10.609 -6.559 1 95.25 72 TYR B O 1
ATOM 2238 N N . VAL B 1 73 ? 18.141 -12.18 -7.969 1 94.31 73 VAL B N 1
ATOM 2239 C CA . VAL B 1 73 ? 16.766 -12.07 -7.492 1 94.31 73 VAL B CA 1
ATOM 2240 C C . VAL B 1 73 ? 16.656 -12.656 -6.09 1 94.31 73 VAL B C 1
ATOM 2242 O O . VAL B 1 73 ? 17.156 -13.75 -5.824 1 94.31 73 VAL B O 1
ATOM 2245 N N . SER B 1 74 ? 16.031 -11.93 -5.203 1 89.94 74 SER B N 1
ATOM 2246 C CA . SER B 1 74 ? 15.883 -12.367 -3.822 1 89.94 74 SER B CA 1
ATOM 2247 C C . SER B 1 74 ? 14.945 -13.562 -3.725 1 89.94 74 SER B C 1
ATOM 2249 O O . SER B 1 74 ? 14.281 -13.922 -4.703 1 89.94 74 SER B O 1
ATOM 2251 N N . GLU B 1 75 ? 14.914 -14.234 -2.609 1 82.19 75 GLU B N 1
ATOM 2252 C CA . GLU B 1 75 ? 13.984 -15.336 -2.369 1 82.19 75 GLU B CA 1
ATOM 2253 C C . GLU B 1 75 ? 12.555 -14.828 -2.223 1 82.19 75 GLU B C 1
ATOM 2255 O O . GLU B 1 75 ? 11.609 -15.625 -2.148 1 82.19 75 GLU B O 1
ATOM 2260 N N . THR B 1 76 ? 12.438 -13.531 -2.154 1 80 76 THR B N 1
ATOM 2261 C CA . THR B 1 76 ? 11.148 -12.867 -2.145 1 80 76 THR B CA 1
ATOM 2262 C C . THR B 1 76 ? 11.031 -11.891 -3.309 1 80 76 THR B C 1
ATOM 2264 O O . THR B 1 76 ? 11.031 -10.672 -3.107 1 80 76 THR B O 1
ATOM 2267 N N . PRO B 1 77 ? 10.75 -12.367 -4.457 1 82.38 77 PRO B N 1
ATOM 2268 C CA . PRO B 1 77 ? 10.812 -11.539 -5.668 1 82.38 77 PRO B CA 1
ATOM 2269 C C . PRO B 1 77 ? 9.766 -10.43 -5.68 1 82.38 77 PRO B C 1
ATOM 2271 O O . PRO B 1 77 ? 9.898 -9.453 -6.422 1 82.38 77 PRO B O 1
ATOM 2274 N N . GLY B 1 78 ? 8.789 -10.586 -4.895 1 81.19 78 GLY B N 1
ATOM 2275 C CA . GLY B 1 78 ? 7.773 -9.547 -4.809 1 81.19 78 GLY B CA 1
ATOM 2276 C C . GLY B 1 78 ? 8.25 -8.305 -4.086 1 81.19 78 GLY B C 1
ATOM 2277 O O . GLY B 1 78 ? 7.637 -7.238 -4.203 1 81.19 78 GLY B O 1
ATOM 2278 N N . GLY B 1 79 ? 9.312 -8.453 -3.387 1 83.5 79 GLY B N 1
ATOM 2279 C CA . GLY B 1 79 ? 9.852 -7.32 -2.652 1 83.5 79 GLY B CA 1
ATOM 2280 C C . GLY B 1 79 ? 9.18 -7.098 -1.312 1 83.5 79 GLY B C 1
ATOM 2281 O O . GLY B 1 79 ? 8.281 -7.852 -0.933 1 83.5 79 GLY B O 1
ATOM 2282 N N . LYS B 1 80 ? 9.664 -6.008 -0.659 1 79.31 80 LYS B N 1
ATOM 2283 C CA . LYS B 1 80 ? 9.156 -5.68 0.671 1 79.31 80 LYS B CA 1
ATOM 2284 C C . LYS B 1 80 ? 8.523 -4.297 0.694 1 79.31 80 LYS B C 1
ATOM 2286 O O . LYS B 1 80 ? 8.141 -3.797 1.757 1 79.31 80 LYS B O 1
ATOM 2291 N N . ALA B 1 81 ? 8.445 -3.707 -0.515 1 83.88 81 ALA B N 1
ATOM 2292 C CA . ALA B 1 81 ? 7.902 -2.355 -0.6 1 83.88 81 ALA B CA 1
ATOM 2293 C C . ALA B 1 81 ? 6.957 -2.219 -1.792 1 83.88 81 ALA B C 1
ATOM 2295 O O . ALA B 1 81 ? 7.215 -2.775 -2.861 1 83.88 81 ALA B O 1
ATOM 2296 N N . TRP B 1 82 ? 5.871 -1.454 -1.54 1 84.62 82 TRP B N 1
ATOM 2297 C CA . TRP B 1 82 ? 4.953 -1.101 -2.617 1 84.62 82 TRP B CA 1
ATOM 2298 C C . TRP B 1 82 ? 5.098 0.369 -2.998 1 84.62 82 TRP B C 1
ATOM 2300 O O . TRP B 1 82 ? 5.102 1.245 -2.131 1 84.62 82 TRP B O 1
ATOM 2310 N N . ARG B 1 83 ? 5.285 0.579 -4.27 1 77.94 83 ARG B N 1
ATOM 2311 C CA . ARG B 1 83 ? 5.41 1.94 -4.777 1 77.94 83 ARG B CA 1
ATOM 2312 C C . ARG B 1 83 ? 4.258 2.281 -5.715 1 77.94 83 ARG B C 1
ATOM 2314 O O . ARG B 1 83 ? 3.809 1.435 -6.492 1 77.94 83 ARG B O 1
ATOM 2321 N N . VAL B 1 84 ? 3.668 3.426 -5.445 1 71.88 84 VAL B N 1
ATOM 2322 C CA . VAL B 1 84 ? 2.674 3.885 -6.41 1 71.88 84 VAL B CA 1
ATOM 2323 C C . VAL B 1 84 ? 3.344 4.145 -7.758 1 71.88 84 VAL B C 1
ATOM 2325 O O . VAL B 1 84 ? 4.379 4.809 -7.824 1 71.88 84 VAL B O 1
ATOM 2328 N N . ALA B 1 85 ? 2.982 3.17 -8.719 1 56.62 85 ALA B N 1
ATOM 2329 C CA . ALA B 1 85 ? 3.604 3.145 -10.047 1 56.62 85 ALA B CA 1
ATOM 2330 C C . ALA B 1 85 ? 3.762 4.555 -10.602 1 56.62 85 ALA B C 1
ATOM 2332 O O . ALA B 1 85 ? 2.906 5.418 -10.383 1 56.62 85 ALA B O 1
ATOM 2333 N N . SER B 1 86 ? 4.973 5.055 -10.711 1 49.81 86 SER B N 1
ATOM 2334 C CA . SER B 1 86 ? 5.203 6.188 -11.594 1 49.81 86 SER B CA 1
ATOM 2335 C C . SER B 1 86 ? 5.094 5.777 -13.062 1 49.81 86 SER B C 1
ATOM 2337 O O . SER B 1 86 ? 5.945 5.047 -13.57 1 49.81 86 SER B O 1
ATOM 2339 N N . ALA B 1 87 ? 3.906 5.129 -13.555 1 44.59 87 ALA B N 1
ATOM 2340 C CA . ALA B 1 87 ? 3.883 4.734 -14.961 1 44.59 87 ALA B CA 1
ATOM 2341 C C . ALA B 1 87 ? 4.672 5.719 -15.82 1 44.59 87 ALA B C 1
ATOM 2343 O O . ALA B 1 87 ? 4.93 6.852 -15.398 1 44.59 87 ALA B O 1
ATOM 2344 N N . PRO B 1 88 ? 5.234 5.207 -16.891 1 42.97 88 PRO B N 1
ATOM 2345 C CA . PRO B 1 88 ? 5.84 6.129 -17.859 1 42.97 88 PRO B CA 1
ATOM 2346 C C . PRO B 1 88 ? 5.113 7.473 -17.922 1 42.97 88 PRO B C 1
ATOM 2348 O O . PRO B 1 88 ? 5.734 8.5 -18.203 1 42.97 88 PRO B O 1
ATOM 2351 N N . ASP B 1 89 ? 3.678 7.383 -17.875 1 47.44 89 ASP B N 1
ATOM 2352 C CA . ASP B 1 89 ? 2.84 8.562 -18.094 1 47.44 89 ASP B CA 1
ATOM 2353 C C . ASP B 1 89 ? 2.633 9.328 -16.781 1 47.44 89 ASP B C 1
ATOM 2355 O O . ASP B 1 89 ? 1.798 10.234 -16.719 1 47.44 89 ASP B O 1
ATOM 2359 N N . GLY B 1 90 ? 3.332 9.148 -15.883 1 59.66 90 GLY B N 1
ATOM 2360 C CA . GLY B 1 90 ? 3.123 9.969 -14.703 1 59.66 90 GLY B CA 1
ATOM 2361 C C . GLY B 1 90 ? 2.375 9.242 -13.602 1 59.66 90 GLY B C 1
ATOM 2362 O O . GLY B 1 90 ? 1.735 8.219 -13.844 1 59.66 90 GLY B O 1
ATOM 2363 N N . GLY B 1 91 ? 2.898 8.789 -12.453 1 71.25 91 GLY B N 1
ATOM 2364 C CA . GLY B 1 91 ? 2.273 8.273 -11.242 1 71.25 91 GLY B CA 1
ATOM 2365 C C . GLY B 1 91 ? 0.761 8.375 -11.266 1 71.25 91 GLY B C 1
ATOM 2366 O O . GLY B 1 91 ? 0.179 8.859 -12.242 1 71.25 91 GLY B O 1
ATOM 2367 N N . PRO B 1 92 ? 0.03 7.68 -10.461 1 81 92 PRO B N 1
ATOM 2368 C CA . PRO B 1 92 ? -1.43 7.785 -10.406 1 81 92 PRO B CA 1
ATOM 2369 C C . PRO B 1 92 ? -1.911 9.234 -10.289 1 81 92 PRO B C 1
ATOM 2371 O O . PRO B 1 92 ? -1.229 10.07 -9.695 1 81 92 PRO B O 1
ATOM 2374 N N . THR B 1 93 ? -3.039 9.484 -10.945 1 85.69 93 THR B N 1
ATOM 2375 C CA . THR B 1 93 ? -3.688 10.781 -10.805 1 85.69 93 THR B CA 1
ATOM 2376 C C . THR B 1 93 ? -4.211 10.977 -9.391 1 85.69 93 THR B C 1
ATOM 2378 O O . THR B 1 93 ? -4.316 10.023 -8.617 1 85.69 93 THR B O 1
ATOM 2381 N N . LEU B 1 94 ? -4.523 12.18 -9.109 1 88.38 94 LEU B N 1
ATOM 2382 C CA . LEU B 1 94 ? -5.129 12.484 -7.816 1 88.38 94 LEU B CA 1
ATOM 2383 C C . LEU B 1 94 ? -6.438 11.727 -7.629 1 88.38 94 LEU B C 1
ATOM 2385 O O . LEU B 1 94 ? -6.738 11.266 -6.527 1 88.38 94 LEU B O 1
ATOM 2389 N N . ALA B 1 95 ? -7.207 11.57 -8.695 1 92.56 95 ALA B N 1
ATOM 2390 C CA . ALA B 1 95 ? -8.469 10.844 -8.648 1 92.56 95 ALA B CA 1
ATOM 2391 C C . ALA B 1 95 ? -8.25 9.375 -8.312 1 92.56 95 ALA B C 1
ATOM 2393 O O . ALA B 1 95 ? -9.008 8.781 -7.543 1 92.56 95 ALA B O 1
ATOM 2394 N N . GLN B 1 96 ? -7.266 8.797 -8.883 1 92.94 96 GLN B N 1
ATOM 2395 C CA . GLN B 1 96 ? -6.949 7.395 -8.641 1 92.94 96 GLN B CA 1
ATOM 2396 C C . GLN B 1 96 ? -6.473 7.168 -7.211 1 92.94 96 GLN B C 1
ATOM 2398 O O . GLN B 1 96 ? -6.848 6.184 -6.574 1 92.94 96 GLN B O 1
ATOM 2403 N N . LEU B 1 97 ? -5.645 8.055 -6.723 1 92.81 97 LEU B N 1
ATOM 2404 C CA . LEU B 1 97 ? -5.211 7.98 -5.332 1 92.81 97 LEU B CA 1
ATOM 2405 C C . LEU B 1 97 ? -6.395 8.141 -4.387 1 92.81 97 LEU B C 1
ATOM 2407 O O . LEU B 1 97 ? -6.488 7.438 -3.377 1 92.81 97 LEU B O 1
ATOM 2411 N N . PHE B 1 98 ? -7.266 9.047 -4.738 1 94.81 98 PHE B N 1
ATOM 2412 C CA . PHE B 1 98 ? -8.414 9.305 -3.881 1 94.81 98 PHE B CA 1
ATOM 2413 C C . PHE B 1 98 ? -9.336 8.086 -3.838 1 94.81 98 PHE B C 1
ATOM 2415 O O . PHE B 1 98 ? -9.945 7.797 -2.807 1 94.81 98 PHE B O 1
ATOM 2422 N N . GLU B 1 99 ? -9.461 7.453 -4.938 1 96.19 99 GLU B N 1
ATOM 2423 C CA . GLU B 1 99 ? -10.266 6.234 -4.973 1 96.19 99 GLU B CA 1
ATOM 2424 C C . GLU B 1 99 ? -9.703 5.18 -4.02 1 96.19 99 GLU B C 1
ATOM 2426 O O . GLU B 1 99 ? -10.461 4.496 -3.328 1 96.19 99 GLU B O 1
ATOM 2431 N N . LEU B 1 100 ? -8.438 5.02 -3.992 1 96.5 100 LEU B N 1
ATOM 2432 C CA . LEU B 1 100 ? -7.801 4.102 -3.055 1 96.5 100 LEU B CA 1
ATOM 2433 C C . LEU B 1 100 ? -8.023 4.551 -1.615 1 96.5 100 LEU B C 1
ATOM 2435 O O . LEU B 1 100 ? -8.359 3.734 -0.752 1 96.5 100 LEU B O 1
ATOM 2439 N N . ARG B 1 101 ? -7.852 5.84 -1.358 1 97.44 101 ARG B N 1
ATOM 2440 C CA . ARG B 1 101 ? -8.125 6.395 -0.036 1 97.44 101 ARG B CA 1
ATOM 2441 C C . ARG B 1 101 ? -9.531 6.023 0.434 1 97.44 101 ARG B C 1
ATOM 2443 O O . ARG B 1 101 ? -9.711 5.594 1.574 1 97.44 101 ARG B O 1
ATOM 2450 N N . ARG B 1 102 ? -10.484 6.199 -0.47 1 97.88 102 ARG B N 1
ATOM 2451 C CA . ARG B 1 102 ? -11.875 5.93 -0.122 1 97.88 102 ARG B CA 1
ATOM 2452 C C . ARG B 1 102 ? -12.062 4.477 0.3 1 97.88 102 ARG B C 1
ATOM 2454 O O . ARG B 1 102 ? -12.719 4.199 1.308 1 97.88 102 ARG B O 1
ATOM 2461 N N . VAL B 1 103 ? -11.508 3.6 -0.415 1 98.31 103 VAL B N 1
ATOM 2462 C CA . VAL B 1 103 ? -11.648 2.178 -0.118 1 98.31 103 VAL B CA 1
ATOM 2463 C C . VAL B 1 103 ? -11.023 1.865 1.237 1 98.31 103 VAL B C 1
ATOM 2465 O O . VAL B 1 103 ? -11.656 1.241 2.094 1 98.31 103 VAL B O 1
ATOM 2468 N N . VAL B 1 104 ? -9.867 2.328 1.497 1 98.31 104 VAL B N 1
ATOM 2469 C CA . VAL B 1 104 ? -9.094 1.979 2.684 1 98.31 104 VAL B CA 1
ATOM 2470 C C . VAL B 1 104 ? -9.695 2.652 3.912 1 98.31 104 VAL B C 1
ATOM 2472 O O . VAL B 1 104 ? -9.914 2.006 4.938 1 98.31 104 VAL B O 1
ATOM 2475 N N . GLU B 1 105 ? -9.984 3.908 3.777 1 98.62 105 GLU B N 1
ATOM 2476 C CA . GLU B 1 105 ? -10.453 4.648 4.945 1 98.62 105 GLU B CA 1
ATOM 2477 C C . GLU B 1 105 ? -11.875 4.246 5.324 1 98.62 105 GLU B C 1
ATOM 2479 O O . GLU B 1 105 ? -12.242 4.277 6.5 1 98.62 105 GLU B O 1
ATOM 2484 N N . THR B 1 106 ? -12.703 3.889 4.344 1 98.75 106 THR B N 1
ATOM 2485 C CA . THR B 1 106 ? -14.023 3.355 4.664 1 98.75 106 THR B CA 1
ATOM 2486 C C . THR B 1 106 ? -13.898 2.053 5.449 1 98.75 106 THR B C 1
ATOM 2488 O O . THR B 1 106 ? -14.602 1.856 6.445 1 98.75 106 THR B O 1
ATOM 2491 N N . ALA B 1 107 ? -13.008 1.211 5.008 1 98.56 107 ALA B N 1
ATOM 2492 C CA . ALA B 1 107 ? -12.773 -0.042 5.719 1 98.56 107 ALA B CA 1
ATOM 2493 C C . ALA B 1 107 ? -12.25 0.218 7.129 1 98.56 107 ALA B C 1
ATOM 2495 O O . ALA B 1 107 ? -12.664 -0.439 8.086 1 98.56 107 ALA B O 1
ATOM 2496 N N . CYS B 1 108 ? -11.344 1.133 7.262 1 98.75 108 CYS B N 1
ATOM 2497 C CA . CYS B 1 108 ? -10.789 1.481 8.57 1 98.75 108 CYS B CA 1
ATOM 2498 C C . CYS B 1 108 ? -11.891 1.943 9.516 1 98.75 108 CYS B C 1
ATOM 2500 O O . CYS B 1 108 ? -11.898 1.558 10.688 1 98.75 108 CYS B O 1
ATOM 2502 N N . ALA B 1 109 ? -12.766 2.783 8.992 1 98.88 109 ALA B N 1
ATOM 2503 C CA . ALA B 1 109 ? -13.844 3.299 9.836 1 98.88 109 ALA B CA 1
ATOM 2504 C C . ALA B 1 109 ? -14.719 2.164 10.367 1 98.88 109 ALA B C 1
ATOM 2506 O O . ALA B 1 109 ? -15.062 2.137 11.547 1 98.88 109 ALA B O 1
ATOM 2507 N N . GLU B 1 110 ? -15.062 1.253 9.5 1 98.81 110 GLU B N 1
ATOM 2508 C CA . GLU B 1 110 ? -15.867 0.102 9.891 1 98.81 110 GLU B CA 1
ATOM 2509 C C . GLU B 1 110 ? -15.156 -0.745 10.945 1 98.81 110 GLU B C 1
ATOM 2511 O O . GLU B 1 110 ? -15.742 -1.095 11.969 1 98.81 110 GLU B O 1
ATOM 2516 N N . MET B 1 111 ? -13.922 -1.05 10.719 1 98.69 111 MET B N 1
ATOM 2517 C CA . MET B 1 111 ? -13.141 -1.874 11.641 1 98.69 111 MET B CA 1
ATOM 2518 C C . MET B 1 111 ? -12.938 -1.161 12.969 1 98.69 111 MET B C 1
ATOM 2520 O O . MET B 1 111 ? -13.008 -1.786 14.031 1 98.69 111 MET B O 1
ATOM 2524 N N . ALA B 1 112 ? -12.656 0.13 12.867 1 98.88 112 ALA B N 1
ATOM 2525 C CA . ALA B 1 112 ? -12.469 0.915 14.078 1 98.88 112 ALA B CA 1
ATOM 2526 C C . ALA B 1 112 ? -13.703 0.858 14.969 1 98.88 112 ALA B C 1
ATOM 2528 O O . ALA B 1 112 ? -13.594 0.717 16.188 1 98.88 112 ALA B O 1
ATOM 2529 N N . ALA B 1 113 ? -14.875 0.972 14.383 1 98.88 113 ALA B N 1
ATOM 2530 C CA . ALA B 1 113 ? -16.109 0.919 15.156 1 98.88 113 ALA B CA 1
ATOM 2531 C C . ALA B 1 113 ? -16.25 -0.421 15.875 1 98.88 113 ALA B C 1
ATOM 2533 O O . ALA B 1 113 ? -16.781 -0.483 16.984 1 98.88 113 ALA B O 1
ATOM 2534 N N . GLN B 1 114 ? -15.773 -1.452 15.258 1 98.62 114 GLN B N 1
ATOM 2535 C CA . GLN B 1 114 ? -15.914 -2.801 15.797 1 98.62 114 GLN B CA 1
ATOM 2536 C C . GLN B 1 114 ? -14.875 -3.072 16.875 1 98.62 114 GLN B C 1
ATOM 2538 O O . GLN B 1 114 ? -15.141 -3.83 17.828 1 98.62 114 GLN B O 1
ATOM 2543 N N . ARG B 1 115 ? -13.727 -2.441 16.844 1 98.56 115 ARG B N 1
ATOM 2544 C CA . ARG B 1 115 ? -12.586 -2.938 17.594 1 98.56 115 ARG B CA 1
ATOM 2545 C C . ARG B 1 115 ? -12.117 -1.903 18.625 1 98.56 115 ARG B C 1
ATOM 2547 O O . ARG B 1 115 ? -11.352 -2.223 19.531 1 98.56 115 ARG B O 1
ATOM 2554 N N . ARG B 1 116 ? -12.547 -0.71 18.438 1 98.44 116 ARG B N 1
ATOM 2555 C CA . ARG B 1 116 ? -11.961 0.393 19.188 1 98.44 116 ARG B CA 1
ATOM 2556 C C . ARG B 1 116 ? -12.047 0.133 20.688 1 98.44 116 ARG B C 1
ATOM 2558 O O . ARG B 1 116 ? -13.016 -0.467 21.172 1 98.44 116 ARG B O 1
ATOM 2565 N N . THR B 1 117 ? -11.039 0.585 21.344 1 98.69 117 THR B N 1
ATOM 2566 C CA . THR B 1 117 ? -11.008 0.676 22.797 1 98.69 117 THR B CA 1
ATOM 2567 C C . THR B 1 117 ? -11.328 2.096 23.266 1 98.69 117 THR B C 1
ATOM 2569 O O . THR B 1 117 ? -11.445 3.008 22.438 1 98.69 117 THR B O 1
ATOM 2572 N N . ASP B 1 118 ? -11.445 2.227 24.516 1 98.5 118 ASP B N 1
ATOM 2573 C CA . ASP B 1 118 ? -11.656 3.564 25.078 1 98.5 118 ASP B CA 1
ATOM 2574 C C . ASP B 1 118 ? -10.469 4.477 24.75 1 98.5 118 ASP B C 1
ATOM 2576 O O . ASP B 1 118 ? -10.656 5.66 24.469 1 98.5 118 ASP B O 1
ATOM 2580 N N . ALA B 1 119 ? -9.336 3.918 24.766 1 98.69 119 ALA B N 1
ATOM 2581 C CA . ALA B 1 119 ? -8.141 4.691 24.453 1 98.69 119 ALA B CA 1
ATOM 2582 C C . ALA B 1 119 ? -8.148 5.148 23 1 98.69 119 ALA B C 1
ATOM 2584 O O . ALA B 1 119 ? -7.723 6.262 22.688 1 98.69 119 ALA B O 1
ATOM 2585 N N . ASP B 1 120 ? -8.664 4.273 22.156 1 98.69 120 ASP B N 1
ATOM 2586 C CA . ASP B 1 120 ? -8.781 4.637 20.75 1 98.69 120 ASP B CA 1
ATOM 2587 C C . ASP B 1 120 ? -9.766 5.793 20.547 1 98.69 120 ASP B C 1
ATOM 2589 O O . ASP B 1 120 ? -9.508 6.711 19.781 1 98.69 120 ASP B O 1
ATOM 2593 N N . ILE B 1 121 ? -10.867 5.707 21.219 1 98.75 121 ILE B N 1
ATOM 2594 C CA . ILE B 1 121 ? -11.891 6.746 21.125 1 98.75 121 ILE B CA 1
ATOM 2595 C C . ILE B 1 121 ? -11.32 8.078 21.594 1 98.75 121 ILE B C 1
ATOM 2597 O O . ILE B 1 121 ? -11.531 9.109 20.953 1 98.75 121 ILE B O 1
ATOM 2601 N N . ASP B 1 122 ? -10.594 8.023 22.641 1 98.75 122 ASP B N 1
ATOM 2602 C CA . ASP B 1 122 ? -9.961 9.234 23.156 1 98.75 122 ASP B CA 1
ATOM 2603 C C . ASP B 1 122 ? -8.984 9.82 22.141 1 98.75 122 ASP B C 1
ATOM 2605 O O . ASP B 1 122 ? -8.945 11.039 21.938 1 98.75 122 ASP B O 1
ATOM 2609 N N . ALA B 1 123 ? -8.211 8.992 21.516 1 98.56 123 ALA B N 1
ATOM 2610 C CA . ALA B 1 123 ? -7.25 9.438 20.516 1 98.56 123 ALA B CA 1
ATOM 2611 C C . ALA B 1 123 ? -7.965 10.07 19.328 1 98.56 123 ALA B C 1
ATOM 2613 O O . ALA B 1 123 ? -7.543 11.117 18.828 1 98.56 123 ALA B O 1
ATOM 2614 N N . ILE B 1 124 ? -9.062 9.453 18.891 1 98.75 124 ILE B N 1
ATOM 2615 C CA . ILE B 1 124 ? -9.828 9.953 17.75 1 98.75 124 ILE B CA 1
ATOM 2616 C C . ILE B 1 124 ? -10.445 11.305 18.109 1 98.75 124 ILE B C 1
ATOM 2618 O O . ILE B 1 124 ? -10.344 12.266 17.328 1 98.75 124 ILE B O 1
ATOM 2622 N N . ARG B 1 125 ? -11.016 11.414 19.234 1 98.44 125 ARG B N 1
ATOM 2623 C CA . ARG B 1 125 ? -11.633 12.656 19.672 1 98.44 125 ARG B CA 1
ATOM 2624 C C . ARG B 1 125 ? -10.594 13.75 19.875 1 98.44 125 ARG B C 1
ATOM 2626 O O . ARG B 1 125 ? -10.844 14.922 19.562 1 98.44 125 ARG B O 1
ATOM 2633 N N . GLY B 1 126 ? -9.477 13.359 20.453 1 98.12 126 GLY B N 1
ATOM 2634 C CA . GLY B 1 126 ? -8.391 14.312 20.594 1 98.12 126 GLY B CA 1
ATOM 2635 C C . GLY B 1 126 ? -7.906 14.867 19.266 1 98.12 126 GLY B C 1
ATOM 2636 O O . GLY B 1 126 ? -7.707 16.078 19.125 1 98.12 126 GLY B O 1
ATOM 2637 N N . ALA B 1 127 ? -7.734 14.031 18.281 1 97.19 127 ALA B N 1
ATOM 2638 C CA . ALA B 1 127 ? -7.324 14.461 16.938 1 97.19 127 ALA B CA 1
ATOM 2639 C C . ALA B 1 127 ? -8.383 15.344 16.297 1 97.19 127 ALA B C 1
ATOM 2641 O O . ALA B 1 127 ? -8.062 16.328 15.633 1 97.19 127 ALA B O 1
ATOM 2642 N N . LEU B 1 128 ? -9.648 14.969 16.484 1 97.25 128 LEU B N 1
ATOM 2643 C CA . LEU B 1 128 ? -10.75 15.766 15.953 1 97.25 128 LEU B CA 1
ATOM 2644 C C . LEU B 1 128 ? -10.742 17.172 16.562 1 97.25 128 LEU B C 1
ATOM 2646 O O . LEU B 1 128 ? -10.891 18.156 15.844 1 97.25 128 LEU B O 1
ATOM 2650 N N . ALA B 1 129 ? -10.586 17.25 17.859 1 96.38 129 ALA B N 1
ATOM 2651 C CA . ALA B 1 129 ? -10.547 18.531 18.562 1 96.38 129 ALA B CA 1
ATOM 2652 C C . ALA B 1 129 ? -9.398 19.406 18.047 1 96.38 129 ALA B C 1
ATOM 2654 O O . ALA B 1 129 ? -9.562 20.609 17.828 1 96.38 129 ALA B O 1
ATOM 2655 N N . ALA B 1 130 ? -8.281 18.797 17.906 1 93.44 130 ALA B N 1
ATOM 2656 C CA . ALA B 1 130 ? -7.129 19.516 17.375 1 93.44 130 ALA B CA 1
ATOM 2657 C C . ALA B 1 130 ? -7.402 20.047 15.977 1 93.44 130 ALA B C 1
ATOM 2659 O O . ALA B 1 130 ? -7.02 21.172 15.648 1 93.44 130 ALA B O 1
ATOM 2660 N N . MET B 1 131 ? -8.055 19.281 15.172 1 92.62 131 MET B N 1
ATOM 2661 C CA . MET B 1 131 ? -8.391 19.672 13.805 1 92.62 131 MET B CA 1
ATOM 2662 C C . MET B 1 131 ? -9.367 20.844 13.805 1 92.62 131 MET B C 1
ATOM 2664 O O . MET B 1 131 ? -9.188 21.797 13.055 1 92.62 131 MET B O 1
ATOM 2668 N N . GLN B 1 132 ? -10.32 20.781 14.656 1 91 132 GLN B N 1
ATOM 2669 C CA . GLN B 1 132 ? -11.32 21.828 14.75 1 91 132 GLN B CA 1
ATOM 2670 C C . GLN B 1 132 ? -10.703 23.125 15.258 1 91 132 GLN B C 1
ATOM 2672 O O . GLN B 1 132 ? -11.047 24.219 14.789 1 91 132 GLN B O 1
ATOM 2677 N N . ALA B 1 133 ? -9.797 23 16.141 1 88.5 133 ALA B N 1
ATOM 2678 C CA . ALA B 1 133 ? -9.109 24.172 16.688 1 88.5 133 ALA B CA 1
ATOM 2679 C C . ALA B 1 133 ? -8.273 24.875 15.609 1 88.5 133 ALA B C 1
ATOM 2681 O O . ALA B 1 133 ? -8.18 26.094 15.586 1 88.5 133 ALA B O 1
ATOM 2682 N N . GLN B 1 134 ? -7.676 24.047 14.797 1 83.06 134 GLN B N 1
ATOM 2683 C CA . GLN B 1 134 ? -6.859 24.594 13.719 1 83.06 134 GLN B CA 1
ATOM 2684 C C . GLN B 1 134 ? -7.73 25.297 12.672 1 83.06 134 GLN B C 1
ATOM 2686 O O . GLN B 1 134 ? -7.32 26.297 12.094 1 83.06 134 GLN B O 1
ATOM 2691 N N . ALA B 1 135 ? -8.844 24.766 12.352 1 76.31 135 ALA B N 1
ATOM 2692 C CA . ALA B 1 135 ? -9.758 25.344 11.367 1 76.31 135 ALA B CA 1
ATOM 2693 C C . ALA B 1 135 ? -10.273 26.703 11.828 1 76.31 135 ALA B C 1
ATOM 2695 O O . ALA B 1 135 ? -10.508 27.594 11 1 76.31 135 ALA B O 1
ATOM 2696 N N . ASP B 1 136 ? -10.523 26.797 13.141 1 69.62 136 ASP B N 1
ATOM 2697 C CA . ASP B 1 136 ? -11.039 28.031 13.727 1 69.62 136 ASP B CA 1
ATOM 2698 C C . ASP B 1 136 ? -9.961 29.109 13.773 1 69.62 136 ASP B C 1
ATOM 2700 O O . ASP B 1 136 ? -10.266 30.312 13.773 1 69.62 136 ASP B O 1
ATOM 2704 N N . GLY B 1 137 ? -8.766 28.469 13.812 1 64.44 137 GLY B N 1
ATOM 2705 C CA . GLY B 1 137 ? -7.672 29.422 13.883 1 64.44 137 GLY B CA 1
ATOM 2706 C C . GLY B 1 137 ? -7.07 29.75 12.523 1 64.44 137 GLY B C 1
ATOM 2707 O O . GLY B 1 137 ? -7.582 29.297 11.492 1 64.44 137 GLY B O 1
ATOM 2708 N N . GLN B 1 138 ? -6.422 30.781 12.25 1 60.31 138 GLN B N 1
ATOM 2709 C CA . GLN B 1 138 ? -5.688 31.219 11.07 1 60.31 138 GLN B CA 1
ATOM 2710 C C . GLN B 1 138 ? -4.57 30.234 10.719 1 60.31 138 GLN B C 1
ATOM 2712 O O . GLN B 1 138 ? -3.443 30.656 10.438 1 60.31 138 GLN B O 1
ATOM 2717 N N . GLY B 1 139 ? -4.918 28.969 10.914 1 62.09 139 GLY B N 1
ATOM 2718 C CA . GLY B 1 139 ? -3.82 28.062 10.594 1 62.09 139 GLY B CA 1
ATOM 2719 C C . GLY B 1 139 ? -3.52 28 9.109 1 62.09 139 GLY B C 1
ATOM 2720 O O . GLY B 1 139 ? -4.348 28.391 8.281 1 62.09 139 GLY B O 1
ATOM 2721 N N . ASP B 1 140 ? -2.291 27.719 8.797 1 77.12 140 ASP B N 1
ATOM 2722 C CA . ASP B 1 140 ? -1.86 27.594 7.402 1 77.12 140 ASP B CA 1
ATOM 2723 C C . ASP B 1 140 ? -2.273 26.234 6.82 1 77.12 140 ASP B C 1
ATOM 2725 O O . ASP B 1 140 ? -2.762 25.359 7.543 1 77.12 140 ASP B O 1
ATOM 2729 N N . MET B 1 141 ? -2.332 26.156 5.652 1 76.31 141 MET B N 1
ATOM 2730 C CA . MET B 1 141 ? -2.758 25 4.883 1 76.31 141 MET B CA 1
ATOM 2731 C C . MET B 1 141 ? -2.002 23.75 5.32 1 76.31 141 MET B C 1
ATOM 2733 O O . MET B 1 141 ? -2.576 22.656 5.383 1 76.31 141 MET B O 1
ATOM 2737 N N . ALA B 1 142 ? -0.836 23.922 5.711 1 76.81 142 ALA B N 1
ATOM 2738 C CA . ALA B 1 142 ? -0.002 22.797 6.117 1 76.81 142 ALA B CA 1
ATOM 2739 C C . ALA B 1 142 ? -0.474 22.203 7.445 1 76.81 142 ALA B C 1
ATOM 2741 O O . ALA B 1 142 ? -0.534 20.984 7.605 1 76.81 142 ALA B O 1
ATOM 2742 N N . SER B 1 143 ? -0.815 23.094 8.352 1 82.81 143 SER B N 1
ATOM 2743 C CA . SER B 1 143 ? -1.292 22.641 9.656 1 82.81 143 SER B CA 1
ATOM 2744 C C . SER B 1 143 ? -2.652 21.953 9.547 1 82.81 143 SER B C 1
ATOM 2746 O O . SER B 1 143 ? -2.928 20.984 10.25 1 82.81 143 SER B O 1
ATOM 2748 N N . ALA B 1 144 ? -3.445 22.484 8.656 1 84.56 144 ALA B N 1
ATOM 2749 C CA . ALA B 1 144 ? -4.762 21.875 8.438 1 84.56 144 ALA B CA 1
ATOM 2750 C C . ALA B 1 144 ? -4.637 20.484 7.836 1 84.56 144 ALA B C 1
ATOM 2752 O O . ALA B 1 144 ? -5.336 19.562 8.25 1 84.56 144 ALA B O 1
ATOM 2753 N N . ALA B 1 145 ? -3.746 20.391 6.934 1 85.88 145 ALA B N 1
ATOM 2754 C CA . ALA B 1 145 ? -3.506 19.094 6.305 1 85.88 145 ALA B CA 1
ATOM 2755 C C . ALA B 1 145 ? -2.969 18.078 7.316 1 85.88 145 ALA B C 1
ATOM 2757 O O . ALA B 1 145 ? -3.387 16.922 7.328 1 85.88 145 ALA B O 1
ATOM 2758 N N . ALA B 1 146 ? -2.102 18.516 8.156 1 86.19 146 ALA B N 1
ATOM 2759 C CA . ALA B 1 146 ? -1.511 17.656 9.18 1 86.19 146 ALA B CA 1
ATOM 2760 C C . ALA B 1 146 ? -2.564 17.172 10.172 1 86.19 146 ALA B C 1
ATOM 2762 O O . ALA B 1 146 ? -2.549 16.016 10.602 1 86.19 146 ALA B O 1
ATOM 2763 N N . ALA B 1 147 ? -3.406 18.047 10.516 1 90.69 147 ALA B N 1
ATOM 2764 C CA . ALA B 1 147 ? -4.465 17.703 11.461 1 90.69 147 ALA B CA 1
ATOM 2765 C C . ALA B 1 147 ? -5.441 16.703 10.852 1 90.69 147 ALA B C 1
ATOM 2767 O O . ALA B 1 147 ? -5.895 15.773 11.531 1 90.69 147 ALA B O 1
ATOM 2768 N N . ASP B 1 148 ? -5.77 16.875 9.617 1 93.25 148 ASP B N 1
ATOM 2769 C CA . ASP B 1 148 ? -6.629 15.93 8.906 1 93.25 148 ASP B CA 1
ATOM 2770 C C . ASP B 1 148 ? -5.992 14.547 8.859 1 93.25 148 ASP B C 1
ATOM 2772 O O . ASP B 1 148 ? -6.656 13.539 9.141 1 93.25 148 ASP B O 1
ATOM 2776 N N . MET B 1 149 ? -4.754 14.531 8.555 1 92.69 149 MET B N 1
ATOM 2777 C CA . MET B 1 149 ? -4.035 13.258 8.477 1 92.69 149 MET B CA 1
ATOM 2778 C C . MET B 1 149 ? -3.984 12.586 9.844 1 92.69 149 MET B C 1
ATOM 2780 O O . MET B 1 149 ? -4.145 11.367 9.945 1 92.69 149 MET B O 1
ATOM 2784 N N . ALA B 1 150 ? -3.785 13.367 10.859 1 93.62 150 ALA B N 1
ATOM 2785 C CA . ALA B 1 150 ? -3.73 12.82 12.219 1 93.62 150 ALA B CA 1
ATOM 2786 C C . ALA B 1 150 ? -5.066 12.203 12.609 1 93.62 150 ALA B C 1
ATOM 2788 O O . ALA B 1 150 ? -5.105 11.18 13.305 1 93.62 150 ALA B O 1
ATOM 2789 N N . PHE B 1 151 ? -6.117 12.836 12.188 1 97.56 151 PHE B N 1
ATOM 2790 C CA . PHE B 1 151 ? -7.453 12.336 12.469 1 97.56 151 PHE B CA 1
ATOM 2791 C C . PHE B 1 151 ? -7.68 10.984 11.805 1 97.56 151 PHE B C 1
ATOM 2793 O O . PHE B 1 151 ? -8.094 10.023 12.461 1 97.56 151 PHE B O 1
ATOM 2800 N N . HIS B 1 152 ? -7.336 10.828 10.562 1 97.81 152 HIS B N 1
ATOM 2801 C CA . HIS B 1 152 ? -7.527 9.578 9.836 1 97.81 152 HIS B CA 1
ATOM 2802 C C . HIS B 1 152 ? -6.547 8.516 10.305 1 97.81 152 HIS B C 1
ATOM 2804 O O . HIS B 1 152 ? -6.871 7.324 10.32 1 97.81 152 HIS B O 1
ATOM 2810 N N . HIS B 1 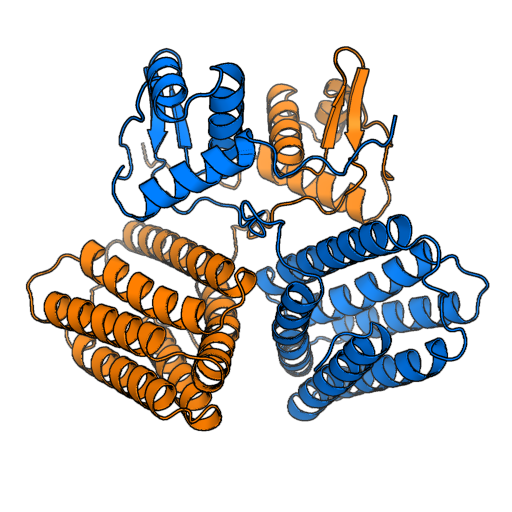153 ? -5.395 8.984 10.695 1 96.31 153 HIS B N 1
ATOM 2811 C CA . HIS B 1 153 ? -4.434 8.062 11.297 1 96.31 153 HIS B CA 1
ATOM 2812 C C . HIS B 1 153 ? -5.004 7.426 12.562 1 96.31 153 HIS B C 1
ATOM 2814 O O . HIS B 1 153 ? -4.891 6.211 12.75 1 96.31 153 HIS B O 1
ATOM 2820 N N . ALA B 1 154 ? -5.551 8.25 13.383 1 98.12 154 ALA B N 1
ATOM 2821 C CA . ALA B 1 154 ? -6.121 7.746 14.633 1 98.12 154 ALA B CA 1
ATOM 2822 C C . ALA B 1 154 ? -7.219 6.723 14.359 1 98.12 154 ALA B C 1
ATOM 2824 O O . ALA B 1 154 ? -7.324 5.715 15.062 1 98.12 154 ALA B O 1
ATOM 2825 N N . ILE B 1 155 ? -8 6.961 13.383 1 98.81 155 ILE B N 1
ATOM 2826 C CA . ILE B 1 155 ? -9.055 6.023 13.008 1 98.81 155 ILE B CA 1
ATOM 2827 C C . ILE B 1 155 ? -8.43 4.723 12.508 1 98.81 155 ILE B C 1
ATOM 2829 O O . ILE B 1 155 ? -8.852 3.635 12.906 1 98.81 155 ILE B O 1
ATOM 2833 N N . ALA B 1 156 ? -7.449 4.84 11.664 1 98.06 156 ALA B N 1
ATOM 2834 C CA . ALA B 1 156 ? -6.777 3.652 11.141 1 98.06 156 ALA B CA 1
ATOM 2835 C C . ALA B 1 156 ? -6.141 2.84 12.266 1 98.06 156 ALA B C 1
ATOM 2837 O O . ALA B 1 156 ? -6.164 1.608 12.242 1 98.06 156 ALA B O 1
ATOM 2838 N N . GLU B 1 157 ? -5.574 3.502 13.234 1 97.38 157 GLU B N 1
ATOM 2839 C CA . GLU B 1 157 ? -4.988 2.812 14.375 1 97.38 157 GLU B CA 1
ATOM 2840 C C . GLU B 1 157 ? -6.043 2.012 15.141 1 97.38 157 GLU B C 1
ATOM 2842 O O . GLU B 1 157 ? -5.762 0.913 15.625 1 97.38 157 GLU B O 1
ATOM 2847 N N . ALA B 1 158 ? -7.195 2.586 15.188 1 98.69 158 ALA B N 1
ATOM 2848 C CA . ALA B 1 158 ? -8.281 1.962 15.938 1 98.69 158 ALA B CA 1
ATOM 2849 C C . ALA B 1 158 ? -8.797 0.717 15.227 1 98.69 158 ALA B C 1
ATOM 2851 O O . ALA B 1 158 ? -9.539 -0.081 15.812 1 98.69 158 ALA B O 1
ATOM 2852 N N . ALA B 1 159 ? -8.414 0.529 14 1 98 159 ALA B N 1
ATOM 2853 C CA . ALA B 1 159 ? -8.742 -0.699 13.273 1 98 159 ALA B CA 1
ATOM 2854 C C . ALA B 1 159 ? -7.891 -1.866 13.773 1 98 159 ALA B C 1
ATOM 2856 O O . ALA B 1 159 ? -8.188 -3.025 13.477 1 98 159 ALA B O 1
ATOM 2857 N N . HIS B 1 160 ? -6.789 -1.572 14.43 1 96.88 160 HIS B N 1
ATOM 2858 C CA . HIS B 1 160 ? -5.871 -2.529 15.039 1 96.88 160 HIS B CA 1
ATOM 2859 C C . HIS B 1 160 ? -5.324 -3.502 14 1 96.88 160 HIS B C 1
ATOM 2861 O O . HIS B 1 160 ? -5.289 -4.711 14.227 1 96.88 160 HIS B O 1
ATOM 2867 N N . ASN B 1 161 ? -4.969 -3.092 12.93 1 95.31 161 ASN B N 1
ATOM 2868 C CA . ASN B 1 161 ? -4.234 -3.736 11.844 1 95.31 161 ASN B CA 1
ATOM 2869 C C . ASN B 1 161 ? -3.195 -2.797 11.242 1 95.31 161 ASN B C 1
ATOM 2871 O O . ASN B 1 161 ? -3.547 -1.843 10.547 1 95.31 161 ASN B O 1
ATOM 2875 N N . PRO B 1 162 ? -1.988 -3.016 11.516 1 91.5 162 PRO B N 1
ATOM 2876 C CA . PRO B 1 162 ? -0.943 -2.068 11.117 1 91.5 162 PRO B CA 1
ATOM 2877 C C . PRO B 1 162 ? -0.847 -1.895 9.609 1 91.5 162 PRO B C 1
ATOM 2879 O O . PRO B 1 162 ? -0.339 -0.876 9.125 1 91.5 162 PRO B O 1
ATOM 2882 N N . CYS B 1 163 ? -1.323 -2.834 8.781 1 92.94 163 CYS B N 1
ATOM 2883 C CA . CYS B 1 163 ? -1.341 -2.664 7.332 1 92.94 163 CYS B CA 1
ATOM 2884 C C . CYS B 1 163 ? -2.184 -1.458 6.934 1 92.94 163 CYS B C 1
ATOM 2886 O O . CYS B 1 163 ? -1.771 -0.656 6.094 1 92.94 163 CYS B O 1
ATOM 2888 N N . PHE B 1 164 ? -3.248 -1.306 7.621 1 96.06 164 PHE B N 1
ATOM 2889 C CA . PHE B 1 164 ? -4.16 -0.219 7.285 1 96.06 164 PHE B CA 1
ATOM 2890 C C . PHE B 1 164 ? -3.615 1.116 7.781 1 96.06 164 PHE B C 1
ATOM 2892 O O . PHE B 1 164 ? -3.764 2.139 7.105 1 96.06 164 PHE B O 1
ATOM 2899 N N . THR B 1 165 ? -3.043 1.115 8.961 1 93.19 165 THR B N 1
ATOM 2900 C CA . THR B 1 165 ? -2.455 2.348 9.477 1 93.19 165 THR B CA 1
ATOM 2901 C C . THR B 1 165 ? -1.364 2.857 8.539 1 93.19 165 THR B C 1
ATOM 2903 O O . THR B 1 165 ? -1.377 4.023 8.133 1 93.19 165 THR B O 1
ATOM 2906 N N . GLY B 1 166 ? -0.535 1.937 8.164 1 89.38 166 GLY B N 1
ATOM 2907 C CA . GLY B 1 166 ? 0.555 2.311 7.277 1 89.38 166 GLY B CA 1
ATOM 2908 C C . GLY B 1 166 ? 0.083 2.754 5.906 1 89.38 166 GLY B C 1
ATOM 2909 O O . GLY B 1 166 ? 0.573 3.75 5.367 1 89.38 166 GLY B O 1
ATOM 2910 N N . LEU B 1 167 ? -0.816 2.064 5.359 1 93 167 LEU B N 1
ATOM 2911 C CA . LEU B 1 167 ? -1.32 2.389 4.027 1 93 167 LEU B CA 1
ATOM 2912 C C . LEU B 1 167 ? -2.072 3.715 4.039 1 93 167 LEU B C 1
ATOM 2914 O O . LEU B 1 167 ? -1.924 4.527 3.123 1 93 167 LEU B O 1
ATOM 2918 N N . THR B 1 168 ? -2.883 3.947 5.059 1 95.19 168 THR B N 1
ATOM 2919 C CA . THR B 1 168 ?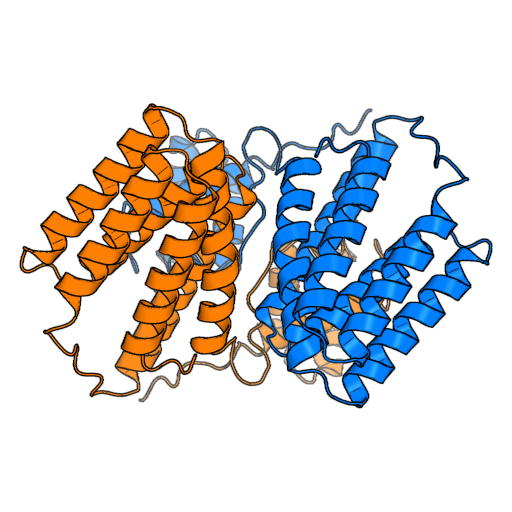 -3.59 5.215 5.203 1 95.19 168 THR B CA 1
ATOM 2920 C C . THR B 1 168 ? -2.609 6.383 5.219 1 95.19 168 THR B C 1
ATOM 2922 O O . THR B 1 168 ? -2.795 7.367 4.504 1 95.19 168 THR B O 1
ATOM 2925 N N . ASP B 1 169 ? -1.612 6.25 6.004 1 90.25 169 ASP B N 1
ATOM 2926 C CA . ASP B 1 169 ? -0.615 7.312 6.109 1 90.25 169 ASP B CA 1
ATOM 2927 C C . ASP B 1 169 ? 0.093 7.535 4.777 1 90.25 169 ASP B C 1
ATOM 2929 O O . ASP B 1 169 ? 0.292 8.68 4.359 1 90.25 169 ASP B O 1
ATOM 2933 N N . PHE B 1 170 ? 0.333 6.48 4.164 1 89.56 170 PHE B N 1
ATOM 2934 C CA . PHE B 1 170 ? 1.061 6.559 2.904 1 89.56 170 PHE B CA 1
ATOM 2935 C C . PHE B 1 170 ? 0.217 7.246 1.836 1 89.56 170 PHE B C 1
ATOM 2937 O O . PHE B 1 170 ? 0.676 8.188 1.185 1 89.56 170 PHE B O 1
ATOM 2944 N N . VAL B 1 171 ? -0.93 6.848 1.631 1 93.12 171 VAL B N 1
ATOM 2945 C CA . VAL B 1 171 ? -1.819 7.406 0.617 1 93.12 171 VAL B CA 1
ATOM 2946 C C . VAL B 1 171 ? -2.08 8.883 0.912 1 93.12 171 VAL B C 1
ATOM 2948 O O . VAL B 1 171 ? -2.09 9.711 -0.001 1 93.12 171 VAL B O 1
ATOM 2951 N N . SER B 1 172 ? -2.271 9.227 2.209 1 92.12 172 SER B N 1
ATOM 2952 C CA . SER B 1 172 ? -2.49 10.617 2.596 1 92.12 172 SER B CA 1
ATOM 2953 C C . SER B 1 172 ? -1.305 11.492 2.201 1 92.12 172 SER B C 1
ATOM 2955 O O . SER B 1 172 ? -1.487 12.602 1.694 1 92.12 172 SER B O 1
ATOM 2957 N N . GLN B 1 173 ? -0.192 10.961 2.42 1 87.12 173 GLN B N 1
ATOM 2958 C CA . GLN B 1 173 ? 1.012 11.711 2.086 1 87.12 173 GLN B CA 1
ATOM 2959 C C . GLN B 1 173 ? 1.16 11.867 0.576 1 87.12 173 GLN B C 1
ATOM 2961 O O . GLN B 1 173 ? 1.585 12.922 0.095 1 87.12 173 GLN B O 1
ATOM 2966 N N . GLN B 1 174 ? 0.805 10.844 -0.142 1 87.56 174 GLN B N 1
ATOM 2967 C CA . GLN B 1 174 ? 0.867 10.922 -1.598 1 87.56 174 GLN B CA 1
ATOM 2968 C C . GLN B 1 174 ? -0.131 11.945 -2.135 1 87.56 174 GLN B C 1
ATOM 2970 O O . GLN B 1 174 ? 0.169 12.672 -3.084 1 87.56 174 GLN B O 1
ATOM 2975 N N . MET B 1 175 ? -1.212 11.992 -1.555 1 88.44 175 MET B N 1
ATOM 2976 C CA . MET B 1 175 ? -2.244 12.938 -1.969 1 88.44 175 MET B CA 1
ATOM 2977 C C . MET B 1 175 ? -1.815 14.375 -1.677 1 88.44 175 MET B C 1
ATOM 2979 O O . MET B 1 175 ? -2.053 15.273 -2.484 1 88.44 175 MET B O 1
ATOM 2983 N N . LEU B 1 176 ? -1.267 14.602 -0.523 1 83.38 176 LEU B N 1
ATOM 2984 C CA . LEU B 1 176 ? -0.764 15.93 -0.176 1 83.38 176 LEU B CA 1
ATOM 2985 C C . LEU B 1 176 ? 0.277 16.391 -1.188 1 83.38 176 LEU B C 1
ATOM 2987 O O . LEU B 1 176 ? 0.22 17.531 -1.661 1 83.38 176 LEU B O 1
ATOM 2991 N N . ALA B 1 177 ? 1.162 15.523 -1.569 1 79.38 177 ALA B N 1
ATOM 2992 C CA . ALA B 1 177 ? 2.205 15.852 -2.539 1 79.38 177 ALA B CA 1
ATOM 2993 C C . ALA B 1 177 ? 1.605 16.156 -3.91 1 79.38 177 ALA B C 1
ATOM 2995 O O . ALA B 1 177 ? 2.029 17.094 -4.586 1 79.38 177 ALA B O 1
ATOM 2996 N N . ALA B 1 178 ? 0.677 15.383 -4.258 1 79.81 178 ALA B N 1
ATOM 2997 C CA . ALA B 1 178 ? 0.028 15.562 -5.551 1 79.81 178 ALA B CA 1
ATOM 2998 C C . ALA B 1 178 ? -0.732 16.891 -5.602 1 79.81 178 ALA B C 1
ATOM 3000 O O . ALA B 1 178 ? -0.727 17.578 -6.621 1 79.81 178 ALA B O 1
ATOM 3001 N N . ARG B 1 179 ? -1.387 17.203 -4.547 1 78.75 179 ARG B N 1
ATOM 3002 C CA . ARG B 1 179 ? -2.113 18.469 -4.469 1 78.75 179 ARG B CA 1
ATOM 3003 C C . ARG B 1 179 ? -1.16 19.656 -4.551 1 78.75 179 ARG B C 1
ATOM 3005 O O . ARG B 1 179 ? -1.456 20.641 -5.211 1 78.75 179 ARG B O 1
ATOM 3012 N N . GLN B 1 180 ? -0.133 19.531 -3.822 1 74.12 180 GLN B N 1
ATOM 3013 C CA . GLN B 1 180 ? 0.857 20.609 -3.842 1 74.12 180 GLN B CA 1
ATOM 3014 C C . GLN B 1 180 ? 1.426 20.797 -5.246 1 74.12 180 GLN B C 1
ATOM 3016 O O . GLN B 1 180 ? 1.604 21.938 -5.691 1 74.12 180 GLN B O 1
ATOM 3021 N N . ARG B 1 181 ? 1.637 19.797 -5.926 1 73.06 181 ARG B N 1
ATOM 3022 C CA . ARG B 1 181 ? 2.145 19.875 -7.293 1 73.06 181 ARG B CA 1
ATOM 3023 C C . ARG B 1 181 ? 1.119 20.516 -8.227 1 73.06 181 ARG B C 1
ATOM 3025 O O . ARG B 1 181 ? 1.474 21.312 -9.086 1 73.06 181 ARG B O 1
ATOM 3032 N N . ALA B 1 182 ? -0.05 20.062 -7.996 1 71.5 182 ALA B N 1
ATOM 3033 C CA . ALA B 1 182 ? -1.122 20.609 -8.828 1 71.5 182 ALA B CA 1
ATOM 3034 C C . ALA B 1 182 ? -1.307 22.094 -8.578 1 71.5 182 ALA B C 1
ATOM 3036 O O . ALA B 1 182 ? -1.555 22.859 -9.516 1 71.5 182 ALA B O 1
ATOM 3037 N N . TRP B 1 183 ? -1.291 22.5 -7.32 1 67.25 183 TRP B N 1
ATOM 3038 C CA . TRP B 1 183 ? -1.419 23.906 -6.949 1 67.25 183 TRP B CA 1
ATOM 3039 C C . TRP B 1 183 ? -0.282 24.734 -7.539 1 67.25 183 TRP B C 1
ATOM 3041 O O . TRP B 1 183 ? -0.503 25.844 -8.039 1 67.25 183 TRP B O 1
ATOM 3051 N N . GLU B 1 184 ? 0.872 24.234 -7.504 1 62.34 184 GLU B N 1
ATOM 3052 C CA . GLU B 1 184 ? 2.035 24.922 -8.039 1 62.34 184 GLU B CA 1
ATOM 3053 C C . GLU B 1 184 ? 1.931 25.094 -9.555 1 62.34 184 GLU B C 1
ATOM 3055 O O . GLU B 1 184 ? 2.385 26.094 -10.109 1 62.34 184 GLU B O 1
ATOM 3060 N N . ASN B 1 185 ? 1.381 24 -10.102 1 59.75 185 ASN B N 1
ATOM 3061 C CA . ASN B 1 185 ? 1.25 24.031 -11.555 1 59.75 185 ASN B CA 1
ATOM 3062 C C . ASN B 1 185 ? 0.099 24.938 -11.992 1 59.75 185 ASN B C 1
ATOM 3064 O O . ASN B 1 185 ? 0.087 25.438 -13.125 1 59.75 185 ASN B O 1
ATOM 3068 N N . THR B 1 186 ? -1.033 24.859 -11.375 1 57.41 186 THR B N 1
ATOM 3069 C CA . THR B 1 186 ? -2.199 25.641 -11.766 1 57.41 186 THR B CA 1
ATOM 3070 C C . THR B 1 186 ? -2.213 26.984 -11.055 1 57.41 186 THR B C 1
ATOM 3072 O O . THR B 1 186 ? -3.066 27.844 -11.328 1 57.41 186 THR B O 1
ATOM 3075 N N . ALA B 1 187 ? -1.171 27.812 -10.852 1 49 187 ALA B N 1
ATOM 3076 C CA . ALA B 1 187 ? -1.171 29.109 -10.172 1 49 187 ALA B CA 1
ATOM 3077 C C . ALA B 1 187 ? -2.404 29.266 -9.289 1 49 187 ALA B C 1
ATOM 3079 O O . ALA B 1 187 ? -2.393 30.031 -8.328 1 49 187 ALA B O 1
ATOM 3080 N N . ARG B 1 188 ? -3.699 29.031 -9.766 1 40.47 188 ARG B N 1
ATOM 3081 C CA . ARG B 1 188 ? -4.992 29.625 -9.445 1 40.47 188 ARG B CA 1
ATOM 3082 C C . ARG B 1 188 ? -5.738 28.781 -8.406 1 40.47 188 ARG B C 1
ATOM 3084 O O . ARG B 1 188 ? -6.922 29.016 -8.148 1 40.47 188 ARG B O 1
ATOM 3091 N N . LEU B 1 189 ? -5.367 27.594 -8.031 1 44.72 189 LEU B N 1
ATOM 3092 C CA . LEU B 1 189 ? -6.531 26.906 -7.469 1 44.72 189 LEU B CA 1
ATOM 3093 C C . LEU B 1 189 ? -6.949 27.562 -6.152 1 44.72 189 LEU B C 1
ATOM 3095 O O . LEU B 1 189 ? -6.18 27.562 -5.188 1 44.72 189 LEU B O 1
ATOM 3099 N N . SER B 1 190 ? -7.75 28.609 -6.238 1 40.81 190 SER B N 1
ATOM 3100 C CA . SER B 1 190 ? -8.406 29.359 -5.172 1 40.81 190 SER B CA 1
ATOM 3101 C C . SER B 1 190 ? -9.039 28.422 -4.148 1 40.81 190 SER B C 1
ATOM 3103 O O . SER B 1 190 ? -9.617 27.406 -4.508 1 40.81 190 SER B O 1
ATOM 3105 N N . VAL B 1 191 ? -8.43 28.312 -2.998 1 43.03 191 VAL B N 1
ATOM 3106 C CA . VAL B 1 191 ? -9 27.781 -1.763 1 43.03 191 VAL B CA 1
ATOM 3107 C C . VAL B 1 191 ? -10.469 28.172 -1.66 1 43.03 191 VAL B C 1
ATOM 3109 O O . VAL B 1 191 ? -10.789 29.359 -1.548 1 43.03 191 VAL B O 1
ATOM 3112 N N . THR B 1 192 ? -11.391 27.828 -2.406 1 42.62 192 THR B N 1
ATOM 3113 C CA . THR B 1 192 ? -12.75 28.234 -2.08 1 42.62 192 THR B CA 1
ATOM 3114 C C . THR B 1 192 ? -13.008 28.125 -0.58 1 42.62 192 THR B C 1
ATOM 3116 O O . THR B 1 192 ? -12.766 27.078 0.016 1 42.62 192 THR B O 1
ATOM 3119 N N . THR B 1 193 ? -12.992 29.141 0.262 1 40.69 193 THR B N 1
ATOM 3120 C CA . THR B 1 193 ? -13.164 29.562 1.646 1 40.69 193 THR B CA 1
ATOM 3121 C C . THR B 1 193 ? -14.297 28.781 2.316 1 40.69 193 THR B C 1
ATOM 3123 O O . THR B 1 193 ? -14.375 28.734 3.545 1 40.69 193 THR B O 1
ATOM 3126 N N . GLY B 1 194 ? -15.539 28.719 1.685 1 45.22 194 GLY B N 1
ATOM 3127 C CA . GLY B 1 194 ? -16.766 28.438 2.406 1 45.22 194 GLY B CA 1
ATOM 3128 C C . GLY B 1 194 ? -16.797 27.047 3.023 1 45.22 194 GLY B C 1
ATOM 3129 O O . GLY B 1 194 ? -17.797 26.672 3.645 1 45.22 194 GLY B O 1
ATOM 3130 N N . ALA B 1 195 ? -15.891 25.984 2.711 1 52.94 195 ALA B N 1
ATOM 3131 C CA . ALA B 1 195 ? -15.922 24.516 2.68 1 52.94 195 ALA B CA 1
ATOM 3132 C C . ALA B 1 195 ? -15.367 23.938 3.971 1 52.94 195 ALA B C 1
ATOM 3134 O O . ALA B 1 195 ? -15.297 22.703 4.125 1 52.94 195 ALA B O 1
ATOM 3135 N N . PRO B 1 196 ? -14.852 24.719 4.902 1 61.06 196 PRO B N 1
ATOM 3136 C CA . PRO B 1 196 ? -14.211 24.156 6.094 1 61.06 196 PRO B CA 1
ATOM 3137 C C . PRO B 1 196 ? -15.211 23.609 7.102 1 61.06 196 PRO B C 1
ATOM 3139 O O . PRO B 1 196 ? -14.969 22.562 7.707 1 61.06 196 PRO B O 1
ATOM 3142 N N . ARG B 1 197 ? -16.5 24.25 7.102 1 68.06 197 ARG B N 1
ATOM 3143 C CA . ARG B 1 197 ? -17.438 23.844 8.133 1 68.06 197 ARG B CA 1
ATOM 3144 C C . ARG B 1 197 ? -18.094 22.516 7.785 1 68.06 197 ARG B C 1
ATOM 3146 O O . ARG B 1 197 ? -18.281 21.656 8.656 1 68.06 197 ARG B O 1
ATOM 3153 N N . ALA B 1 198 ? -18.375 22.281 6.531 1 84.12 198 ALA B N 1
ATOM 3154 C CA . ALA B 1 198 ? -19.016 21.031 6.141 1 84.12 198 ALA B CA 1
ATOM 3155 C C . ALA B 1 198 ? -18.109 19.828 6.402 1 84.12 198 ALA B C 1
ATOM 3157 O O . ALA B 1 198 ? -18.562 18.797 6.906 1 84.12 198 ALA B O 1
ATOM 3158 N N . ALA B 1 199 ? -16.906 19.953 6.188 1 90.31 199 ALA B N 1
ATOM 3159 C CA . ALA B 1 199 ? -15.961 18.875 6.43 1 90.31 199 ALA B CA 1
ATOM 3160 C C . ALA B 1 199 ? -15.844 18.578 7.918 1 90.31 199 ALA B C 1
ATOM 3162 O O . ALA B 1 199 ? -15.695 17.406 8.312 1 90.31 199 ALA B O 1
ATOM 3163 N N . ASP B 1 200 ? -15.992 19.594 8.703 1 91.19 200 ASP B N 1
ATOM 3164 C CA . ASP B 1 200 ? -15.922 19.422 10.148 1 91.19 200 ASP B CA 1
ATOM 3165 C C . ASP B 1 200 ? -17.094 18.578 10.656 1 91.19 200 ASP B C 1
ATOM 3167 O O . ASP B 1 200 ? -16.906 17.703 11.508 1 91.19 200 ASP B O 1
ATOM 3171 N N . GLN B 1 201 ? -18.219 18.844 10.141 1 93.81 201 GLN B N 1
ATOM 3172 C CA . GLN B 1 201 ? -19.406 18.078 10.539 1 93.81 201 GLN B CA 1
ATOM 3173 C C . GLN B 1 201 ? -19.312 16.625 10.086 1 93.81 201 GLN B C 1
ATOM 3175 O O . GLN B 1 201 ? -19.719 15.711 10.805 1 93.81 201 GLN B O 1
ATOM 3180 N N . GLU B 1 202 ? -18.828 16.438 8.93 1 96.44 202 GLU B N 1
ATOM 3181 C CA . GLU B 1 202 ? -18.625 15.078 8.414 1 96.44 202 GLU B CA 1
ATOM 3182 C C . GLU B 1 202 ? -17.656 14.289 9.297 1 96.44 202 GLU B C 1
ATOM 3184 O O . GLU B 1 202 ? -17.922 13.133 9.625 1 96.44 202 GLU B O 1
ATOM 3189 N N . HIS B 1 203 ? -16.562 14.938 9.719 1 97.5 203 HIS B N 1
ATOM 3190 C CA . HIS B 1 203 ? -15.602 14.289 10.594 1 97.5 203 HIS B CA 1
ATOM 3191 C C . HIS B 1 203 ? -16.203 13.977 11.953 1 97.5 203 HIS B C 1
ATOM 3193 O O . HIS B 1 203 ? -15.961 12.906 12.516 1 97.5 203 HIS B O 1
ATOM 3199 N N . ALA B 1 204 ? -16.953 14.891 12.398 1 97.75 204 ALA B N 1
ATOM 3200 C CA . ALA B 1 204 ? -17.609 14.68 13.695 1 97.75 204 ALA B CA 1
ATOM 3201 C C . ALA B 1 204 ? -18.562 13.492 13.641 1 97.75 204 ALA B C 1
ATOM 3203 O O . ALA B 1 204 ? -18.594 12.68 14.562 1 97.75 204 ALA B O 1
ATOM 3204 N N . ALA B 1 205 ? -19.359 13.414 12.586 1 98.06 205 ALA B N 1
ATOM 3205 C CA . ALA B 1 205 ? -20.297 12.297 12.406 1 98.06 205 ALA B CA 1
ATOM 3206 C C . ALA B 1 205 ? -19.547 10.969 12.359 1 98.06 205 ALA B C 1
ATOM 3208 O O . ALA B 1 205 ? -20.016 9.969 12.914 1 98.06 205 ALA B O 1
ATOM 3209 N N . LEU B 1 206 ? -18.469 10.977 11.727 1 98.5 206 LEU B N 1
ATOM 3210 C CA . LEU B 1 206 ? -17.625 9.789 11.602 1 98.5 206 LEU B CA 1
ATOM 3211 C C . LEU B 1 206 ? -17.094 9.359 12.961 1 98.5 206 LEU B C 1
ATOM 3213 O O . LEU B 1 206 ? -17.219 8.195 13.344 1 98.5 206 LEU B O 1
ATOM 3217 N N . ALA B 1 207 ? -16.547 10.312 13.703 1 98.75 207 ALA B N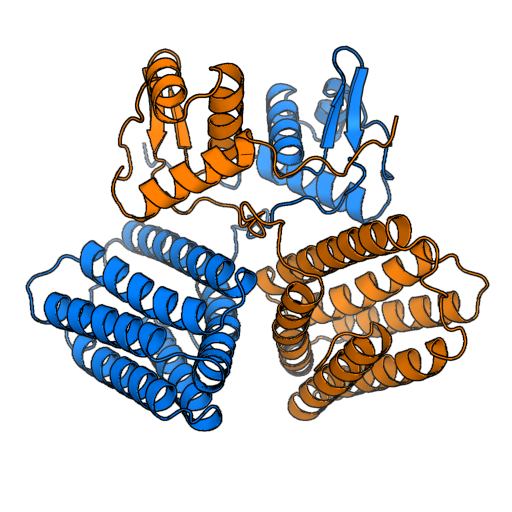 1
ATOM 3218 C CA . ALA B 1 207 ? -16.016 10.023 15.039 1 98.75 207 ALA B CA 1
ATOM 3219 C C . ALA B 1 207 ? -17.125 9.484 15.953 1 98.75 207 ALA B C 1
ATOM 3221 O O . ALA B 1 207 ? -16.906 8.531 16.703 1 98.75 207 ALA B O 1
ATOM 3222 N N . GLU B 1 208 ? -18.234 10.047 15.852 1 98.56 208 GLU B N 1
ATOM 3223 C CA . GLU B 1 208 ? -19.359 9.648 16.703 1 98.56 208 GLU B CA 1
ATOM 3224 C C . GLU B 1 208 ? -19.828 8.234 16.359 1 98.56 208 GLU B C 1
ATOM 3226 O O . GLU B 1 208 ? -20.156 7.449 17.266 1 98.56 208 GLU B O 1
ATOM 3231 N N . ALA B 1 209 ? -19.953 7.93 15.094 1 98.81 209 ALA B N 1
ATOM 3232 C CA . ALA B 1 209 ? -20.359 6.594 14.68 1 98.81 209 ALA B CA 1
ATOM 3233 C C . ALA B 1 209 ? -19.375 5.535 15.172 1 98.81 209 ALA B C 1
ATOM 3235 O O . ALA B 1 209 ? -19.781 4.457 15.609 1 98.81 209 ALA B O 1
ATOM 3236 N N . ILE B 1 210 ? -18.094 5.809 15.156 1 98.88 210 ILE B N 1
ATOM 3237 C CA . ILE B 1 210 ? -17.062 4.887 15.633 1 98.88 210 ILE B CA 1
ATOM 3238 C C . ILE B 1 210 ? -17.188 4.727 17.141 1 98.88 210 ILE B C 1
ATOM 3240 O O . ILE B 1 210 ? -17.172 3.604 17.656 1 98.88 210 ILE B O 1
ATOM 3244 N N . ALA B 1 211 ? -17.344 5.836 17.828 1 98.75 211 ALA B N 1
ATOM 3245 C CA . ALA B 1 211 ? -17.469 5.805 19.281 1 98.75 211 ALA B CA 1
ATOM 3246 C C . ALA B 1 211 ? -18.688 4.992 19.719 1 98.75 211 ALA B C 1
ATOM 3248 O O . ALA B 1 211 ? -18.656 4.301 20.734 1 98.75 211 ALA B O 1
ATOM 3249 N N . ALA B 1 212 ? -19.766 5.039 18.953 1 98.62 212 ALA B N 1
ATOM 3250 C CA . ALA B 1 212 ? -21 4.34 19.25 1 98.62 212 ALA B CA 1
ATOM 3251 C C . ALA B 1 212 ? -20.875 2.846 18.969 1 98.62 212 ALA B C 1
ATOM 3253 O O . ALA B 1 212 ? -21.766 2.062 19.328 1 98.62 212 ALA B O 1
ATOM 3254 N N . GLY B 1 213 ? -19.875 2.494 18.266 1 98.56 213 GLY B N 1
ATOM 3255 C CA . GLY B 1 213 ? -19.672 1.098 17.922 1 98.56 213 GLY B CA 1
ATOM 3256 C C . GLY B 1 213 ? -20.562 0.622 16.797 1 98.56 213 GLY B C 1
ATOM 3257 O O . GLY B 1 213 ? -20.828 -0.577 16.672 1 98.56 213 GLY B O 1
ATOM 3258 N N . ASP B 1 214 ? -21.062 1.522 16.062 1 98.5 214 ASP B N 1
ATOM 3259 C CA . ASP B 1 214 ? -21.953 1.205 14.953 1 98.5 214 ASP B CA 1
ATOM 3260 C C . ASP B 1 214 ? -21.172 1.11 13.641 1 98.5 214 ASP B C 1
ATOM 3262 O O . ASP B 1 214 ? -21 2.109 12.938 1 98.5 214 ASP B O 1
ATOM 3266 N N . ALA B 1 215 ? -20.797 -0.094 13.289 1 98.62 215 ALA B N 1
ATOM 3267 C CA . ALA B 1 215 ? -19.922 -0.324 12.141 1 98.62 215 ALA B CA 1
ATOM 3268 C C . ALA B 1 215 ? -20.594 0.134 10.844 1 98.62 215 ALA B C 1
ATOM 3270 O O . ALA B 1 215 ? -19.938 0.723 9.984 1 98.62 215 ALA B O 1
ATOM 3271 N N . THR B 1 216 ? -21.828 -0.101 10.711 1 98.5 216 THR B N 1
ATOM 3272 C CA . THR B 1 216 ? -22.562 0.283 9.508 1 98.5 216 THR B CA 1
ATOM 3273 C C . THR B 1 216 ? -22.625 1.803 9.375 1 98.5 216 THR B C 1
ATOM 3275 O O . THR B 1 216 ? -22.359 2.35 8.297 1 98.5 216 THR B O 1
ATOM 3278 N N . ALA B 1 217 ? -22.922 2.434 10.453 1 98.75 217 ALA B N 1
ATOM 3279 C CA . ALA B 1 217 ? -22.984 3.893 10.445 1 98.75 217 ALA B CA 1
ATOM 3280 C C . ALA B 1 217 ? -21.609 4.5 10.195 1 98.75 217 ALA B C 1
ATOM 3282 O O . ALA B 1 217 ? -21.484 5.527 9.516 1 98.75 217 ALA B O 1
ATOM 3283 N N . ALA B 1 218 ? -20.594 3.895 10.766 1 98.88 218 ALA B N 1
ATOM 3284 C CA . ALA B 1 218 ? -19.234 4.391 10.57 1 98.88 218 ALA B CA 1
ATOM 3285 C C . ALA B 1 218 ? -18.828 4.293 9.109 1 98.88 218 ALA B C 1
ATOM 3287 O O . ALA B 1 218 ? -18.266 5.238 8.547 1 98.88 218 ALA B O 1
ATOM 3288 N N . ARG B 1 219 ? -19.109 3.172 8.539 1 98.62 219 ARG B N 1
ATOM 3289 C CA . ARG B 1 219 ? -18.844 2.988 7.121 1 98.62 219 ARG B CA 1
ATOM 3290 C C . ARG B 1 219 ? -19.562 4.035 6.281 1 98.62 219 ARG B C 1
ATOM 3292 O O . ARG B 1 219 ? -18.953 4.66 5.406 1 98.62 219 ARG B O 1
ATOM 3299 N N . SER B 1 220 ? -20.797 4.211 6.531 1 98.56 220 SER B N 1
ATOM 3300 C CA . SER B 1 220 ? -21.609 5.168 5.785 1 98.56 220 SER B CA 1
ATOM 3301 C C . SER B 1 220 ? -21.094 6.594 5.973 1 98.56 220 SER B C 1
ATOM 3303 O O . SER B 1 220 ? -21.016 7.359 5.012 1 98.56 220 SER B O 1
ATOM 3305 N N . ALA B 1 221 ? -20.75 6.945 7.188 1 98.62 221 ALA B N 1
ATOM 3306 C CA . ALA B 1 221 ? -20.234 8.273 7.477 1 98.62 221 ALA B CA 1
ATOM 3307 C C . ALA B 1 221 ? -18.922 8.516 6.742 1 98.62 221 ALA B C 1
ATOM 3309 O O . ALA B 1 221 ? -18.688 9.609 6.219 1 98.62 221 ALA B O 1
ATOM 3310 N N . ALA B 1 222 ? -18.062 7.531 6.688 1 98.69 222 ALA B N 1
ATOM 3311 C CA . ALA B 1 222 ? -16.797 7.648 5.965 1 98.69 222 ALA B CA 1
ATOM 3312 C C . ALA B 1 222 ? -17.031 7.836 4.469 1 98.69 222 ALA B C 1
ATOM 3314 O O . ALA B 1 222 ? -16.406 8.688 3.836 1 98.69 222 ALA B O 1
ATOM 3315 N N . GLN B 1 223 ? -17.938 7.07 3.945 1 97.75 223 GLN B N 1
ATOM 3316 C CA . GLN B 1 223 ? -18.266 7.172 2.525 1 97.75 223 GLN B CA 1
ATOM 3317 C C . GLN B 1 223 ? -18.781 8.562 2.178 1 97.75 223 GLN B C 1
ATOM 3319 O O . GLN B 1 223 ? -18.375 9.148 1.167 1 97.75 223 GLN B O 1
ATOM 3324 N N . GLN B 1 224 ? -19.656 9.047 2.998 1 97.12 224 GLN B N 1
ATOM 3325 C CA . GLN B 1 224 ? -20.219 10.367 2.773 1 97.12 224 GLN B CA 1
ATOM 3326 C C . GLN B 1 224 ? -19.156 11.453 2.871 1 97.12 224 GLN B C 1
ATOM 3328 O O . GLN B 1 224 ? -19.078 12.336 2.018 1 97.12 224 GLN B O 1
ATOM 3333 N N . HIS B 1 225 ? -18.312 11.367 3.887 1 97.12 225 HIS B N 1
ATOM 3334 C CA . HIS B 1 225 ? -17.234 12.32 4.09 1 97.12 225 HIS B CA 1
ATOM 3335 C C . HIS B 1 225 ? -16.281 12.328 2.896 1 97.12 225 HIS B C 1
ATOM 3337 O O . HIS B 1 225 ? -15.93 13.391 2.381 1 97.12 225 HIS B O 1
ATOM 3343 N N . LEU B 1 226 ? -15.945 11.164 2.428 1 96.81 226 LEU B N 1
ATOM 3344 C CA . LEU B 1 226 ? -14.945 11.055 1.37 1 96.81 226 LEU B CA 1
ATOM 3345 C C . LEU B 1 226 ? -15.547 11.438 0.019 1 96.81 226 LEU B C 1
ATOM 3347 O O . LEU B 1 226 ? -14.852 11.992 -0.836 1 96.81 226 LEU B O 1
ATOM 3351 N N . ALA B 1 227 ? -16.828 11.148 -0.147 1 94.94 227 ALA B N 1
ATOM 3352 C CA . ALA B 1 227 ? -17.5 11.609 -1.356 1 94.94 227 ALA B CA 1
ATOM 3353 C C . ALA B 1 227 ? -17.547 13.133 -1.413 1 94.94 227 ALA B C 1
ATOM 3355 O O . ALA B 1 227 ? -17.281 13.734 -2.461 1 94.94 227 ALA B O 1
ATOM 3356 N N . ALA B 1 228 ? -17.891 13.773 -0.323 1 94.25 228 ALA B N 1
ATOM 3357 C CA . ALA B 1 228 ? -17.922 15.227 -0.246 1 94.25 228 ALA B CA 1
ATOM 3358 C C . ALA B 1 228 ? -16.531 15.82 -0.455 1 94.25 228 ALA B C 1
ATOM 3360 O O . ALA B 1 228 ? -16.375 16.844 -1.126 1 94.25 228 ALA B O 1
ATOM 3361 N N . ALA B 1 229 ? -15.531 15.203 0.133 1 93.44 229 ALA B N 1
ATOM 3362 C CA . ALA B 1 229 ? -14.156 15.656 -0.026 1 93.44 229 ALA B CA 1
ATOM 3363 C C . ALA B 1 229 ? -13.719 15.586 -1.487 1 93.44 229 ALA B C 1
ATOM 3365 O O . ALA B 1 229 ? -13.047 16.5 -1.988 1 93.44 229 ALA B O 1
ATOM 3366 N N . ALA B 1 230 ? -14.078 14.516 -2.156 1 92.69 230 ALA B N 1
ATOM 3367 C CA . ALA B 1 230 ? -13.773 14.383 -3.578 1 92.69 230 ALA B CA 1
ATOM 3368 C C . ALA B 1 230 ? -14.398 15.516 -4.383 1 92.69 230 ALA B C 1
ATOM 3370 O O . ALA B 1 230 ? -13.758 16.078 -5.27 1 92.69 230 ALA B O 1
ATOM 3371 N N . ALA B 1 231 ? -15.609 15.797 -4.066 1 90.44 231 ALA B N 1
ATOM 3372 C CA . ALA B 1 231 ? -16.328 16.875 -4.754 1 90.44 231 ALA B CA 1
ATOM 3373 C C . ALA B 1 231 ? -15.625 18.219 -4.547 1 90.44 231 ALA B C 1
ATOM 3375 O O . ALA B 1 231 ? -15.508 19 -5.484 1 90.44 231 ALA B O 1
ATOM 3376 N N . ARG B 1 232 ? -15.172 18.469 -3.379 1 87 232 ARG B N 1
ATOM 3377 C CA . ARG B 1 232 ? -14.484 19.719 -3.07 1 87 232 ARG B CA 1
ATOM 3378 C C . ARG B 1 232 ? -13.188 19.844 -3.859 1 87 232 ARG B C 1
ATOM 3380 O O . ARG B 1 232 ? -12.719 20.953 -4.137 1 87 232 ARG B O 1
ATOM 3387 N N . LEU B 1 233 ? -12.609 18.734 -4.223 1 86.31 233 LEU B N 1
ATOM 3388 C CA . LEU B 1 233 ? -11.367 18.734 -4.977 1 86.31 233 LEU B CA 1
ATOM 3389 C C . LEU B 1 233 ? -11.641 18.703 -6.477 1 86.31 233 LEU B C 1
ATOM 3391 O O . LEU B 1 233 ? -10.703 18.656 -7.281 1 86.31 233 LEU B O 1
ATOM 3395 N N . GLY B 1 234 ? -12.891 18.672 -6.777 1 86.94 234 GLY B N 1
ATOM 3396 C CA . GLY B 1 234 ? -13.258 18.625 -8.188 1 86.94 234 GLY B CA 1
ATOM 3397 C C . GLY B 1 234 ? -13.047 17.266 -8.812 1 86.94 234 GLY B C 1
ATOM 3398 O O . GLY B 1 234 ? -12.844 17.156 -10.023 1 86.94 234 GLY B O 1
ATOM 3399 N N . LEU B 1 235 ? -12.945 16.312 -7.914 1 86.81 235 LEU B N 1
ATOM 3400 C CA . LEU B 1 235 ? -12.703 14.969 -8.422 1 86.81 235 LEU B CA 1
ATOM 3401 C C . LEU B 1 235 ? -14.016 14.258 -8.727 1 86.81 235 LEU B C 1
ATOM 3403 O O . LEU B 1 235 ? -15.008 14.453 -8.023 1 86.81 235 LEU B O 1
ATOM 3407 N N . THR B 1 236 ? -14.32 14.148 -9.953 1 68 236 THR B N 1
ATOM 3408 C CA . THR B 1 236 ? -15.547 13.484 -10.367 1 68 236 THR B CA 1
ATOM 3409 C C . THR B 1 236 ? -15.688 12.133 -9.672 1 68 236 THR B C 1
ATOM 3411 O O . THR B 1 236 ? -14.703 11.422 -9.477 1 68 236 THR B O 1
ATOM 3414 N N . ALA B 1 237 ? -16.922 12.102 -8.969 1 55.03 237 ALA B N 1
ATOM 3415 C CA . ALA B 1 237 ? -17.281 10.828 -8.352 1 55.03 237 ALA B CA 1
ATOM 3416 C C . ALA B 1 237 ? -17.266 9.703 -9.383 1 55.03 237 ALA B C 1
ATOM 3418 O O . ALA B 1 237 ? -17.609 9.914 -10.547 1 55.03 237 ALA B O 1
#

Secondary structure (DSSP, 8-state):
-------S-HHHHHHHHHHHHHHTTSS-TTPBPPPHHHHHHHHTS-HHHHHHHHHHHHHTTSEEEETTTEEEE-S-TT-SEEE---BTTBS--HHHHHHHHHHHHHHHHHHHHHH--HHHHHHHHHHHHHHHHHHHTT--HHHHHHHHHHHHHHHHHHTT-HHHHHHHHHHHHHHHHHHHHHHHHHS-----TT-HHHHHHHHHHHHHHHHTT-HHHHHHHHHHHHHHHHHHTT---/-------S-HHHHHHHHHHHHHHTTSS-TTPBPPPHHHHHHHHTS-HHHHHHHHHHHHHTTSEEEETTTEEEE-S-TT-SEEE---BTTBS--HHHHHHHHHHHHHHHHHHHHHH--HHHHHHHHHHHHHHHHHHHTT--HHHHHHHHHHHHHHHHHHTT-HHHHHHHHHHHHHHHHHHHHHHHHHS-----TT-HHHHHHHHHHHHHHHHTT-HHHHHHHHHHHHHHHHHHTT---

InterPro domains:
  IPR000524 Transcription regulator HTH, GntR [PF00392] (10-73)
  IPR000524 Transcription regulator HTH, GntR [PR00035] (33-47)
  IPR000524 Transcription regulator HTH, GntR [PR00035] (47-63)
  IPR000524 Transcription regulator HTH, GntR [PS50949] (8-76)
  IPR000524 Transcription regulator HTH, GntR [SM00345] (14-73)
  IPR000524 Transcription regulator HTH, GntR [cd07377] (9-74)
  IPR008920 Transcription regulator FadR/GntR, C-terminal [G3DSA:1.20.120.530] (95-234)
  IPR008920 Transcription regulator FadR/GntR, C-terminal [SSF48008] (94-233)
  IPR011711 GntR, C-terminal [PF07729] (96-227)
  IPR011711 GntR, C-terminal [SM00895] (96-228)
  IPR036388 Winged helix-like DNA-binding domain superfamily [G3DSA:1.10.10.10] (5-77)
  IPR036390 Winged helix DNA-binding domain superfamily [SSF46785] (6-77)

Foldseek 3Di:
DPPPPDQPQLLLQLLVVVLVCAVVPVADAFGFDDDLVVSCVVSVHDSVSPVSSLVVCVVQVQWDADPPPHIGGHNCNNGNDDDQDCPSVGGDALLVLLVVLLVLLLVLLLLLLQQADPVLLVQLVVLLVLLVVCLVDPHDPVSNLVSVLSNSLSSNVSSVDVVSSVVNNVSSVVSVVNVVVVCVVVVDPDPPPPLSVVLSVLSVQLSVCSVNSPSVSNSVSSNVSSVSVCVSVVNDD/DPPPPDQPQLLLQLLVVVLVCAVVPVADAFGFDDDLVVSCVVSVHDSVSPVSSLVVCVVQVQWDADVPPHIGGHNCNNGNDDDQDCPSVGGDALLVLLVVLLVLLLVLLLLLLQQADPVLLVQLVVLLVLLVVCLVDPHDPVSNLVSVLSNSLSSNVSSVDVVSSVVNNVSSVVSVVNVVVVCVVVVDPPPPSPLSVVLSVLSVQLSVCSVNSPSVSNSVSSNVSSVSVCVSVVNDD

Solvent-accessible surface area (backbone atoms only — not comparable to full-atom values): 24703 Å² total; per-residue (Å²): 132,80,79,62,81,76,64,63,50,71,26,55,50,50,30,48,51,53,47,50,38,35,72,72,52,78,43,44,70,63,32,72,54,78,52,56,66,57,49,9,60,75,71,71,50,55,50,68,45,40,50,49,13,51,50,45,33,33,62,27,39,23,30,42,73,42,91,98,74,46,47,22,31,18,92,46,59,62,36,56,48,45,52,71,55,51,41,96,86,51,38,74,50,69,61,51,52,48,52,52,46,46,56,52,51,23,51,22,31,24,38,14,11,71,57,45,48,72,68,35,46,50,48,31,52,50,28,46,51,53,32,52,52,38,69,76,40,92,56,52,71,66,58,50,51,51,28,52,50,47,27,53,42,34,38,19,51,22,35,72,36,68,63,51,29,49,48,52,52,40,52,53,39,49,48,53,52,49,48,52,51,48,42,66,68,53,78,61,75,69,77,75,77,86,58,62,61,62,54,49,53,34,52,49,51,25,53,50,23,27,68,70,44,34,30,68,54,6,26,51,29,35,47,52,38,48,53,52,52,34,51,75,69,66,36,80,129,133,81,79,62,81,75,64,67,49,72,26,55,51,50,30,50,52,51,48,51,38,37,72,72,52,79,44,44,70,63,32,72,54,76,54,57,67,58,49,11,61,76,70,71,51,53,50,68,44,41,50,48,13,50,51,45,34,34,62,28,39,24,30,42,73,43,90,97,75,46,48,23,31,18,92,45,60,62,34,57,46,45,51,72,54,52,44,98,86,49,41,74,51,71,61,50,51,47,53,52,47,47,55,51,51,24,50,22,31,24,38,14,11,70,58,46,48,72,67,36,44,50,46,32,52,50,29,46,51,54,32,51,52,38,69,77,40,92,55,52,71,66,57,49,50,50,27,51,50,47,27,54,41,34,37,18,50,22,35,74,36,69,63,52,29,49,48,52,53,42,52,52,39,49,49,53,54,48,49,52,50,48,41,68,67,52,80,59,74,70,76,75,77,87,58,63,62,62,53,50,52,34,50,49,50,25,53,49,22,26,68,69,44,34,31,68,54,7,26,52,30,36,47,51,39,47,51,53,51,33,51,75,69,68,34,80,130

Sequence (474 aa):
MTILPRPASLASRIAQTLHDDILAGRYGAGARLPAEASLADNFGVSRPIVREAIAQLKADGVLVTRKGSGAYVSETPGGKAWRVASAPDGGPTLAQLFELRRVVETACAEMAAQRRTDADIDAIRGALAAMQAQADGQGDMASAAAADMAFHHAIAEAAHNPCFTGLTDFVSQQMLAARQRAWENTARLSVTTGAPRAADQEHAALAEAIAAGDATAARSAAQQHLAAAAARLGLTAMTILPRPASLASRIAQTLHDDILAGRYGAGARLPAEASLADNFGVSRPIVREAIAQLKADGVLVTRKGSGAYVSETPGGKAWRVASAPDGGPTLAQLFELRRVVETACAEMAAQRRTDADIDAIRGALAAMQAQADGQGDMASAAAADMAFHHAIAEAAHNPCFTGLTDFVSQQMLAARQRAWENTARLSVTTGAPRAADQEHAALAEAIAAGDATAARSAAQQHLAAAAARLGLTA

Nearest PDB structures (foldseek):
  9jpj-assembly2_C  TM=7.939E-01  e=5.867E-12  Achromobacter denitrificans NBRC 15125
  9jpj-assembly2_D  TM=6.149E-01  e=1.484E-12  Achromobacter denitrificans NBRC 15125
  9jpj-assembly2_E  TM=7.551E-01  e=3.083E-11  Achromobacter denitrificans NBRC 15125
  9jpj-assembly1_J  TM=5.956E-01  e=9.425E-12  Achromobacter denitrificans NBRC 15125
  6az6-assembly1_A  TM=5.916E-01  e=1.620E-10  Streptococcus agalactiae